Protein AF-A0A4E0RUN1-F1 (afdb_monomer)

Nearest PDB structures (foldseek):
  6i02-assembly1_A  TM=8.254E-01  e=9.998E-38  Homo sapiens
  6i02-assembly1_B  TM=8.163E-01  e=1.490E-37  Homo sapiens
  6hzz-assembly1_B  TM=8.127E-01  e=1.348E-37  Homo sapiens
  6i01-assembly1_A  TM=8.172E-01  e=2.334E-37  Homo sapiens
  6hzz-assembly1_A  TM=8.249E-01  e=6.019E-37  Homo sapiens

Sequence (709 aa):
MRSPLRLRNFTLLICVILCIVLFTLRRNVHSDSKNIPVEGILFSDAEFAVAHKGNAEKGTYNPPRLSNDQCYQVSPLACMFDSKISPGCYMINNIEAVVPLGLIKAQYEVFGGVRRGSSTLYVHHADVEIPSTIPDQHEPTGRYMFFHKYNVESRPHVKLVIADEGVPISSQWDPRGYPYAIQIAQFGLSHYTKMLDLKRSIQATTVEHNRLNLVDLDLKNAIVQGFHVHVQEPQNWEQGADGSIRFFSSSSVDVAKPSLTVQLTLNSTWRYFVLSGQQWHEGSSVAVRVLWSDAFENDRFRSSESVSDENSHDRIKSFDLVYACQSASDHNKPYLSVSLKQNTATFWMPHCVHRPRTNKTSPFRLRLARDLFSDLFKAFGATKLGLSRFYPRRSRKDQMGWPEESDIARHQIHVHSIRLSAGSGGPQGGGLIDELRLGVSHKDLSGDQRMEGNIRTELLFHEYRFLAASSWFQRNQRSDGTWAIPVVRNFRGRVPIKPGWPSAMGQGHGLSLLVRAYNYTGDYGYFNSAQSALLVYSLSVSQRGVRSLFLNQPSLPWYEEYPTDPGNFVLNGFVYALFGLYDLAQVESRTKSLPKSNAADLLDSGLTTLSSLLPLFDSGGGSFYDLRHVMQPSGGQTVASHTSRTSDSGPILRLDLGPNRARWDYHAVHIRQLRILSVIDNYSIRAEQWLITANRWTSYMTGFRSPHN

Secondary structure (DSSP, 8-state):
-----SSHHHHHHHHHHHHHHHHHHHHSS---------------HHHHHHHHT--SS---PPPPPPSSS----EEEEEEEETTEEEEEEEEETTTEEE--HHHHHHHHT-EEEEETTTTEEEEES-S----SPPPS---TTS--TTGGG--STTSTTEEEE-TTT--EEE-SS-TT-EE-HHHHHHHHHHHHHHHHHHHHHHHT----------SEEEHHHHHHHTSSEEEES---EEE-TTSPEEE---TTS-TTS-SEEEEE-------EEEEEEE---TT-EEEEEEEEE----SS-----SS---TTSTTSEEEEEEEEEEPPTT-TTS-SEEEETTTTEEEEEETT-S----SSS----EEEEEEEHHHHHHHHHHHHHTTGGGGS-TTS-GGG-PPPPS-HHHHT-EEEEEEEEE--SSSTT-SEEEEEEEEE--GGGS-HHHHHH---HHHHHHHHHHHHHHHHHHHHH--TTS---B-S-B--TTSPPBPSSB--HHHHHHHHHHHHHHHHHH--HHHHHHHHHTTGGGTSBGGGTSSEEEGGG-TTSEEE-SS--SS----HHHHHHHHHHHHHHHHHHHH-TTSPP-SHHHHHHHHHHHHHHHGGGGB-SSSBBS--TTTSPPSS------------S--S---GGGS--BPPHHHHHHHHHHHHHHHHHTTTSTHHHHHHHHHHHHHHHTTT--PPP-

InterPro domains:
  IPR010598 D-glucuronyl C5-epimerase, C-terminal [PF06662] (480-636)
  IPR039721 D-glucuronyl C5-epimerase [PTHR13174] (447-631)

Foldseek 3Di:
DDDDDDDPVVVVVVVVVVVVVVVVVVVPPPPPVPPPQDDDDDDDPVRVVVQVPDDPDDDDDQADDDPDPDRWDKDWDWDADPNDTDTDWIDTNVPDIGDDPVVVCVRLVKDWDADPVVRGTDIFSAPDDFPPDQPPADALQAQDFVLLPDDLLLFLQFLAQFFFLRFTWGPPPPVLTDDDLLSLLSQLSSLRNNLRVLVVLQVVFDDDDDDDDAQKDFVLVCVVVVPQKDKDDDQQWDADPLSKIAGFDDPDDDLPAFRIKIFGNDPDFFFKWKWKFFDFAASKKKKWKKKFFPDDDDDDPDDDDDDPDPPPVVGIDIAIEMEGEHDLVCVPDRQWDADLPRNYIYGYDPPRHFDPPPDDDDGRMGIGIDGVVSSSCSRQNCVSSVNCVVPPPPADPSPPRRPPPDLSVQNTIDTGMMTIGFDDPDDTRYTIIPTTMTRHDLVNDDPVCNSVHDHVSSSSSSVSSSVSSLVCLLVQQDQQLFNWAQDWDDDVQFDIDHGGAGFLLSLLSLLSSLLNVCVVPVDCSSLVSNQSNCNLQVDALVRSHQWDADVPDPLQIFGHRDRTVVGFAFPLSRLSSLNSLLSSQVSQVVDVPDDDHCSVVSNVSSLSNCLVCVVVQDPQQFGFRTDQLVRHDDDPPCPDDPPPPDPDDDDPPPPVSDTRTDRSVVSSSLLSSLSNCLNSVVPDPSSVVSPVVSVSSSVSSRVGGHDDD

Organism: Fasciola hepatica (NCBI:txid6192)

Structure (mmCIF, N/CA/C/O backbone):
data_AF-A0A4E0RUN1-F1
#
_entry.id   AF-A0A4E0RUN1-F1
#
loop_
_atom_site.group_PDB
_atom_site.id
_atom_site.type_symbol
_atom_site.label_atom_id
_atom_site.label_alt_id
_atom_site.label_comp_id
_atom_site.label_asym_id
_atom_site.label_entity_id
_atom_site.label_seq_id
_atom_site.pdbx_PDB_ins_code
_atom_site.Cartn_x
_atom_site.Cartn_y
_atom_site.Cartn_z
_atom_site.occupancy
_atom_site.B_iso_or_equiv
_atom_site.auth_seq_id
_atom_site.auth_comp_id
_atom_site.auth_asym_id
_atom_site.auth_atom_id
_atom_site.pdbx_PDB_model_num
ATOM 1 N N . MET A 1 1 ? 80.079 5.083 -3.855 1.00 37.31 1 MET A N 1
ATOM 2 C CA . MET A 1 1 ? 79.366 5.983 -4.788 1.00 37.31 1 MET A CA 1
ATOM 3 C C . MET A 1 1 ? 77.900 5.565 -4.852 1.00 37.31 1 MET A C 1
ATOM 5 O O . MET A 1 1 ? 77.589 4.571 -5.488 1.00 37.31 1 MET A O 1
ATOM 9 N N . ARG A 1 2 ? 77.012 6.244 -4.112 1.00 31.97 2 ARG A N 1
ATOM 10 C CA . ARG A 1 2 ? 75.552 6.057 -4.200 1.00 31.97 2 ARG A CA 1
ATOM 11 C C . ARG A 1 2 ? 74.998 7.202 -5.047 1.00 31.97 2 ARG A C 1
ATOM 13 O O . ARG A 1 2 ? 75.194 8.357 -4.685 1.00 31.97 2 ARG A O 1
ATOM 20 N N . SER A 1 3 ? 74.369 6.885 -6.175 1.00 34.81 3 SER A N 1
ATOM 21 C CA . SER A 1 3 ? 73.715 7.857 -7.055 1.00 34.81 3 SER A CA 1
ATOM 22 C C . SER A 1 3 ? 72.291 8.179 -6.556 1.00 34.81 3 SER A C 1
ATOM 24 O O . SER A 1 3 ? 71.591 7.280 -6.078 1.00 34.81 3 SER A O 1
ATOM 26 N N . PRO A 1 4 ? 71.827 9.441 -6.638 1.00 43.81 4 PRO A N 1
ATOM 27 C CA . PRO A 1 4 ? 70.522 9.853 -6.138 1.00 43.81 4 PRO A CA 1
ATOM 28 C C . PRO A 1 4 ? 69.489 9.810 -7.271 1.00 43.81 4 PRO A C 1
ATOM 30 O O . PRO A 1 4 ? 69.276 10.782 -7.986 1.00 43.81 4 PRO A O 1
ATOM 33 N N . LEU A 1 5 ? 68.823 8.672 -7.442 1.00 40.97 5 LEU A N 1
ATOM 34 C CA . LEU A 1 5 ? 67.739 8.504 -8.418 1.00 40.97 5 LEU A CA 1
ATOM 35 C C . LEU A 1 5 ? 66.550 7.804 -7.758 1.00 40.97 5 LEU A C 1
ATOM 37 O O . LEU A 1 5 ? 66.147 6.728 -8.175 1.00 40.97 5 LEU A O 1
ATOM 41 N N . ARG A 1 6 ? 66.003 8.369 -6.670 1.00 48.53 6 ARG A N 1
ATOM 42 C CA . ARG A 1 6 ? 64.764 7.826 -6.073 1.00 48.53 6 ARG A CA 1
ATOM 43 C C . ARG A 1 6 ? 63.890 8.781 -5.261 1.00 48.53 6 ARG A C 1
ATOM 45 O O . ARG A 1 6 ? 62.935 8.318 -4.653 1.00 48.53 6 ARG A O 1
ATOM 52 N N . LEU A 1 7 ? 64.143 10.093 -5.283 1.00 44.66 7 LEU A N 1
ATOM 53 C CA . LEU A 1 7 ? 63.293 11.040 -4.545 1.00 44.66 7 LEU A CA 1
ATOM 54 C C . LEU A 1 7 ? 62.210 11.700 -5.415 1.00 44.66 7 LEU A C 1
ATOM 56 O O . LEU A 1 7 ? 61.084 11.840 -4.955 1.00 44.66 7 LEU A O 1
ATOM 60 N N . ARG A 1 8 ? 62.499 12.013 -6.691 1.00 46.97 8 ARG A N 1
ATOM 61 C CA . ARG A 1 8 ? 61.591 12.794 -7.562 1.00 46.97 8 ARG A CA 1
ATOM 62 C C . ARG A 1 8 ? 60.306 12.059 -7.964 1.00 46.97 8 ARG A C 1
ATOM 64 O O . ARG A 1 8 ? 59.261 12.687 -8.082 1.00 46.97 8 ARG A O 1
ATOM 71 N N . ASN A 1 9 ? 60.360 10.733 -8.115 1.00 47.84 9 ASN A N 1
ATOM 72 C CA . ASN A 1 9 ? 59.184 9.931 -8.485 1.00 47.84 9 ASN A CA 1
ATOM 73 C C . ASN A 1 9 ? 58.270 9.640 -7.288 1.00 47.84 9 ASN A C 1
ATOM 75 O O . ASN A 1 9 ? 57.067 9.483 -7.468 1.00 47.84 9 ASN A O 1
ATOM 79 N N . PHE A 1 10 ? 58.815 9.621 -6.068 1.00 54.75 10 PHE A N 1
ATOM 80 C CA . PHE A 1 10 ? 58.019 9.406 -4.860 1.00 54.75 10 PHE A CA 1
ATOM 81 C C . PHE A 1 10 ? 57.239 10.670 -4.480 1.00 54.75 10 PHE A C 1
ATOM 83 O O . PHE A 1 10 ? 56.069 10.586 -4.123 1.00 54.75 10 PHE A O 1
ATOM 90 N N . THR A 1 11 ? 57.837 11.855 -4.658 1.00 57.28 11 THR A N 1
ATOM 91 C CA . THR A 1 11 ? 57.119 13.133 -4.505 1.00 57.28 11 THR A CA 1
ATOM 92 C C . THR A 1 11 ? 56.038 13.300 -5.567 1.00 57.28 11 THR A C 1
ATOM 94 O O . THR A 1 11 ? 54.946 13.744 -5.237 1.00 57.28 11 THR A O 1
ATOM 97 N N . LEU A 1 12 ? 56.289 12.889 -6.817 1.00 59.19 12 LEU A N 1
ATOM 98 C CA . LEU A 1 12 ? 55.269 12.934 -7.869 1.00 59.19 12 LEU A CA 1
ATOM 99 C C . LEU A 1 12 ? 54.092 11.995 -7.566 1.00 59.19 12 LEU A C 1
ATOM 101 O O . LEU A 1 12 ? 52.943 12.386 -7.738 1.00 59.19 12 LEU A O 1
ATOM 105 N N . LEU A 1 13 ? 54.368 10.784 -7.069 1.00 62.50 13 LEU A N 1
ATOM 106 C CA . LEU A 1 13 ? 53.336 9.814 -6.700 1.00 62.50 13 LEU A CA 1
ATOM 107 C C . LEU A 1 13 ? 52.519 10.289 -5.491 1.00 62.50 13 LEU A C 1
ATOM 109 O O . LEU A 1 13 ? 51.297 10.184 -5.506 1.00 62.50 13 LEU A O 1
ATOM 113 N N . ILE A 1 14 ? 53.171 10.881 -4.484 1.00 69.69 14 ILE A N 1
ATOM 114 C CA . ILE A 1 14 ? 52.485 11.498 -3.342 1.00 69.69 14 ILE A CA 1
ATOM 115 C C . ILE A 1 14 ? 51.642 12.687 -3.803 1.00 69.69 14 ILE A C 1
ATOM 117 O O . ILE A 1 14 ? 50.499 12.782 -3.383 1.00 69.69 14 ILE A O 1
ATOM 121 N N . CYS A 1 15 ? 52.137 13.545 -4.701 1.00 63.12 15 CYS A N 1
ATOM 122 C CA . CYS A 1 15 ? 51.354 14.650 -5.257 1.00 63.12 15 CYS A CA 1
ATOM 123 C C . CYS A 1 15 ? 50.164 14.160 -6.090 1.00 63.12 15 CYS A C 1
ATOM 125 O O . CYS A 1 15 ? 49.098 14.752 -6.005 1.00 63.12 15 CYS A O 1
ATOM 127 N N . VAL A 1 16 ? 50.299 13.072 -6.853 1.00 68.94 16 VAL A N 1
ATOM 128 C CA . VAL A 1 16 ? 49.182 12.479 -7.609 1.00 68.94 16 VAL A CA 1
ATOM 129 C C . VAL A 1 16 ? 48.157 11.853 -6.665 1.00 68.94 16 VAL A C 1
ATOM 131 O O . VAL A 1 16 ? 46.966 12.068 -6.854 1.00 68.94 16 VAL A O 1
ATOM 134 N N . ILE A 1 17 ? 48.589 11.158 -5.609 1.00 70.31 17 ILE A N 1
ATOM 135 C CA . ILE A 1 17 ? 47.686 10.602 -4.592 1.00 70.31 17 ILE A CA 1
ATOM 136 C C . ILE A 1 17 ? 47.012 11.725 -3.794 1.00 70.31 17 ILE A C 1
ATOM 138 O O . ILE A 1 17 ? 45.805 11.666 -3.600 1.00 70.31 17 ILE A O 1
ATOM 142 N N . LEU A 1 18 ? 47.732 12.783 -3.401 1.00 63.91 18 LEU A N 1
ATOM 143 C CA . LEU A 1 18 ? 47.145 13.957 -2.744 1.00 63.91 18 LEU A CA 1
ATOM 144 C C . LEU A 1 18 ? 46.190 14.698 -3.675 1.00 63.91 18 LEU A C 1
ATOM 146 O O . LEU A 1 18 ? 45.139 15.125 -3.222 1.00 63.91 18 LEU A O 1
ATOM 150 N N . CYS A 1 19 ? 46.507 14.820 -4.965 1.00 54.00 19 CYS A N 1
ATOM 151 C CA . CYS A 1 19 ? 45.602 15.398 -5.951 1.00 54.00 19 CYS A CA 1
ATOM 152 C C . CYS A 1 19 ? 44.363 14.526 -6.137 1.00 54.00 19 CYS A C 1
ATOM 154 O O . CYS A 1 19 ? 43.281 15.084 -6.178 1.00 54.00 19 CYS A O 1
ATOM 156 N N . ILE A 1 20 ? 44.476 13.194 -6.182 1.00 55.97 20 ILE A N 1
ATOM 157 C CA . ILE A 1 20 ? 43.327 12.279 -6.275 1.00 55.97 20 ILE A CA 1
ATOM 158 C C . ILE A 1 20 ? 42.490 12.333 -4.995 1.00 55.97 20 ILE A C 1
ATOM 160 O O . ILE A 1 20 ? 41.274 12.419 -5.095 1.00 55.97 20 ILE A O 1
ATOM 164 N N . VAL A 1 21 ? 43.111 12.363 -3.812 1.00 54.72 21 VAL A N 1
ATOM 165 C CA . VAL A 1 21 ? 42.429 12.497 -2.514 1.00 54.72 21 VAL A CA 1
ATOM 166 C C . VAL A 1 21 ? 41.775 13.874 -2.372 1.00 54.72 21 VAL A C 1
ATOM 168 O O . VAL A 1 21 ? 40.645 13.967 -1.913 1.00 54.72 21 VAL A O 1
ATOM 171 N N . LEU A 1 22 ? 42.415 14.950 -2.835 1.00 45.53 22 LEU A N 1
ATOM 172 C CA . LEU A 1 22 ? 41.809 16.281 -2.904 1.00 45.53 22 LEU A CA 1
ATOM 173 C C . LEU A 1 22 ? 40.703 16.338 -3.964 1.00 45.53 22 LEU A C 1
ATOM 175 O O . LEU A 1 22 ? 39.709 17.017 -3.744 1.00 45.53 22 LEU A O 1
ATOM 179 N N . PHE A 1 23 ? 40.810 15.610 -5.079 1.00 41.62 23 PHE A N 1
ATOM 180 C CA . PHE A 1 23 ? 39.769 15.543 -6.109 1.00 41.62 23 PHE A CA 1
ATOM 181 C C . PHE A 1 23 ? 38.568 14.697 -5.659 1.00 41.62 23 PHE A C 1
ATOM 183 O O . PHE A 1 23 ? 37.434 15.042 -5.983 1.00 41.62 23 PHE A O 1
ATOM 190 N N . THR A 1 24 ? 38.778 13.635 -4.873 1.00 40.34 24 THR A N 1
ATOM 191 C CA . THR A 1 24 ? 37.704 12.825 -4.276 1.00 40.34 24 THR A CA 1
ATOM 192 C C . THR A 1 24 ? 37.075 13.519 -3.067 1.00 40.34 24 THR A C 1
ATOM 194 O O . THR A 1 24 ? 35.851 13.531 -2.963 1.00 40.34 24 THR A O 1
ATOM 197 N N . LEU A 1 25 ? 37.851 14.218 -2.230 1.00 37.25 25 LEU A N 1
ATOM 198 C CA . LEU A 1 25 ? 37.321 15.078 -1.161 1.00 37.25 25 LEU A CA 1
ATOM 199 C C . LEU A 1 25 ? 36.567 16.296 -1.723 1.00 37.25 25 LEU A C 1
ATOM 201 O O . LEU A 1 25 ? 35.544 16.683 -1.167 1.00 37.25 25 LEU A O 1
ATOM 205 N N . ARG A 1 26 ? 36.988 16.852 -2.870 1.00 33.75 26 ARG A N 1
ATOM 206 C CA . ARG A 1 26 ? 36.276 17.941 -3.569 1.00 33.75 26 ARG A CA 1
ATOM 207 C C . ARG A 1 26 ? 35.077 17.452 -4.397 1.00 33.75 26 ARG A C 1
ATOM 209 O O . ARG A 1 26 ? 34.235 18.267 -4.754 1.00 33.75 26 ARG A O 1
ATOM 216 N N . ARG A 1 27 ? 34.948 16.142 -4.660 1.00 32.66 27 ARG A N 1
ATOM 217 C CA . ARG A 1 27 ? 33.728 15.514 -5.218 1.00 32.66 27 ARG A CA 1
ATOM 218 C C . ARG A 1 27 ? 32.724 15.049 -4.160 1.00 32.66 27 ARG A C 1
ATOM 220 O O . ARG A 1 27 ? 31.571 14.837 -4.509 1.00 32.66 27 ARG A O 1
ATOM 227 N N . ASN A 1 28 ? 33.126 14.983 -2.890 1.00 28.56 28 ASN A N 1
ATOM 228 C CA . ASN A 1 28 ? 32.206 14.921 -1.746 1.00 28.56 28 ASN A CA 1
ATOM 229 C C . ASN A 1 28 ? 31.666 16.300 -1.335 1.00 28.56 28 ASN A C 1
ATOM 231 O O . ASN A 1 28 ? 30.992 16.426 -0.311 1.00 28.56 28 ASN A O 1
ATOM 235 N N . VAL A 1 29 ? 31.907 17.331 -2.153 1.00 29.00 29 VAL A N 1
ATOM 236 C CA . VAL A 1 29 ? 31.104 18.549 -2.112 1.00 29.00 29 VAL A CA 1
ATOM 237 C C . VAL A 1 29 ? 29.682 18.127 -2.436 1.00 29.00 29 VAL A C 1
ATOM 239 O O . VAL A 1 29 ? 29.370 17.752 -3.567 1.00 29.00 29 VAL A O 1
ATOM 242 N N . HIS A 1 30 ? 28.849 18.148 -1.396 1.00 29.08 30 HIS A N 1
ATOM 243 C CA . HIS A 1 30 ? 27.409 18.212 -1.518 1.00 29.08 30 HIS A CA 1
ATOM 244 C C . HIS A 1 30 ? 27.076 19.048 -2.750 1.00 29.08 30 HIS A C 1
ATOM 246 O O . HIS A 1 30 ? 27.475 20.210 -2.849 1.00 29.08 30 HIS A O 1
ATOM 252 N N . SER A 1 31 ? 26.320 18.469 -3.677 1.00 29.72 31 SER A N 1
ATOM 253 C CA . SER A 1 31 ? 25.429 19.271 -4.499 1.00 29.72 31 SER A CA 1
ATOM 254 C C . SER A 1 31 ? 24.385 19.866 -3.551 1.00 29.72 31 SER A C 1
ATOM 256 O O . SER A 1 31 ? 23.222 19.469 -3.568 1.00 29.72 31 SER A O 1
ATOM 258 N N . ASP A 1 32 ? 24.805 20.804 -2.701 1.00 26.02 32 ASP A N 1
ATOM 259 C CA . ASP A 1 32 ? 23.925 21.876 -2.298 1.00 26.02 32 ASP A CA 1
ATOM 260 C C . ASP A 1 32 ? 23.468 22.466 -3.618 1.00 26.02 32 ASP A C 1
ATOM 262 O O . ASP A 1 32 ? 24.273 22.992 -4.398 1.00 26.02 32 ASP A O 1
ATOM 266 N N . SER A 1 33 ? 22.180 22.306 -3.907 1.00 30.27 33 SER A N 1
ATOM 267 C CA . SER A 1 33 ? 21.510 23.187 -4.837 1.00 30.27 33 SER A CA 1
ATOM 268 C C . SER A 1 33 ? 21.785 24.588 -4.311 1.00 30.27 33 SER A C 1
ATOM 270 O O . SER A 1 33 ? 21.111 25.058 -3.395 1.00 30.27 33 SER A O 1
ATOM 272 N N . LYS A 1 34 ? 22.840 25.237 -4.811 1.00 28.16 34 LYS A N 1
ATOM 273 C CA . LYS A 1 34 ? 23.010 26.664 -4.613 1.00 28.16 34 LYS A CA 1
ATOM 274 C C . LYS A 1 34 ? 21.725 27.244 -5.167 1.00 28.16 34 LYS A C 1
ATOM 276 O O . LYS A 1 34 ? 21.507 27.188 -6.374 1.00 28.16 34 LYS A O 1
ATOM 281 N N . ASN A 1 35 ? 20.849 27.695 -4.272 1.00 33.78 35 ASN A N 1
ATOM 282 C CA . ASN A 1 35 ? 19.733 28.543 -4.630 1.00 33.78 35 ASN A CA 1
ATOM 283 C C . ASN A 1 35 ? 20.380 29.723 -5.341 1.00 33.78 35 ASN A C 1
ATOM 285 O O . ASN A 1 35 ? 20.973 30.578 -4.691 1.00 33.78 35 ASN A O 1
ATOM 289 N N . ILE A 1 36 ? 20.381 29.700 -6.671 1.00 33.94 36 ILE A N 1
ATOM 290 C CA . ILE A 1 36 ? 20.761 30.859 -7.456 1.00 33.94 36 ILE A CA 1
ATOM 291 C C . ILE A 1 36 ? 19.608 31.830 -7.208 1.00 33.94 36 ILE A C 1
ATOM 293 O O . ILE A 1 36 ? 18.477 31.497 -7.577 1.00 33.94 36 ILE A O 1
ATOM 297 N N . PRO A 1 37 ? 19.825 32.957 -6.511 1.00 29.41 37 PRO A N 1
ATOM 298 C CA . PRO A 1 37 ? 18.781 33.952 -6.382 1.00 29.41 37 PRO A CA 1
ATOM 299 C C . PRO A 1 37 ? 18.480 34.458 -7.792 1.00 29.41 37 PRO A C 1
ATOM 301 O O . PRO A 1 37 ? 19.324 35.074 -8.435 1.00 29.41 37 PRO A O 1
ATOM 304 N N . VAL A 1 38 ? 17.297 34.121 -8.296 1.00 39.38 38 VAL A N 1
ATOM 305 C CA . VAL A 1 38 ? 16.756 34.735 -9.504 1.00 39.38 38 VAL A CA 1
ATOM 306 C C . VAL A 1 38 ? 15.887 35.880 -9.016 1.00 39.38 38 VAL A C 1
ATOM 308 O O . VAL A 1 38 ? 14.841 35.648 -8.404 1.00 39.38 38 VAL A O 1
ATOM 311 N N . GLU A 1 39 ? 16.344 37.111 -9.225 1.00 39.72 39 GLU A N 1
ATOM 312 C CA . GLU A 1 39 ? 15.505 38.285 -9.010 1.00 39.72 39 GLU A CA 1
ATOM 313 C C . GLU A 1 39 ? 14.374 38.259 -10.044 1.00 39.72 39 GLU A C 1
ATOM 315 O O . GLU A 1 39 ? 14.603 38.149 -11.246 1.00 39.72 39 GLU A O 1
ATOM 320 N N . GLY A 1 40 ? 13.132 38.273 -9.565 1.00 44.94 40 GLY A N 1
ATOM 321 C CA . GLY A 1 40 ? 11.942 38.251 -10.405 1.00 44.94 40 GLY A CA 1
ATOM 322 C C . GLY A 1 40 ? 11.062 39.449 -10.093 1.00 44.94 40 GLY A C 1
ATOM 323 O O . GLY A 1 40 ? 10.831 39.770 -8.928 1.00 44.94 40 GLY A O 1
ATOM 324 N N . ILE A 1 41 ? 10.537 40.095 -11.130 1.00 52.69 41 ILE A N 1
ATOM 325 C CA . ILE A 1 41 ? 9.554 41.168 -10.978 1.00 52.69 41 ILE A CA 1
ATOM 326 C C . ILE A 1 41 ? 8.181 40.536 -10.725 1.00 52.69 41 ILE A C 1
ATOM 328 O O . ILE A 1 41 ? 7.681 39.758 -11.540 1.00 52.69 41 ILE A O 1
ATOM 332 N N . LEU A 1 42 ? 7.569 40.853 -9.583 1.00 46.25 42 LEU A N 1
ATOM 333 C CA . LEU A 1 42 ? 6.200 40.452 -9.260 1.00 46.25 42 LEU A CA 1
ATOM 334 C C . LEU A 1 42 ? 5.236 41.557 -9.694 1.00 46.25 42 LEU A C 1
ATOM 336 O O . LEU A 1 42 ? 5.238 42.634 -9.107 1.00 46.25 42 LEU A O 1
ATOM 340 N N . PHE A 1 43 ? 4.394 41.269 -10.686 1.00 49.16 43 PHE A N 1
ATOM 341 C CA . PHE A 1 43 ? 3.253 42.118 -11.035 1.00 49.16 43 PHE A CA 1
ATOM 342 C C . PHE A 1 43 ? 2.005 41.666 -10.266 1.00 49.16 43 PHE A C 1
ATOM 344 O O . PHE A 1 43 ? 1.763 40.469 -10.094 1.00 49.16 43 PHE A O 1
ATOM 351 N N . SER A 1 44 ? 1.199 42.618 -9.808 1.00 43.97 44 SER A N 1
ATOM 352 C CA . SER A 1 44 ? -0.128 42.377 -9.239 1.00 43.97 44 SER A CA 1
ATOM 353 C C . SER A 1 44 ? -1.145 41.954 -10.312 1.00 43.97 44 SER A C 1
ATOM 355 O O . SER A 1 44 ? -0.993 42.261 -11.495 1.00 43.97 44 SER A O 1
ATOM 357 N N . ASP A 1 45 ? -2.238 41.293 -9.905 1.00 39.94 45 ASP A N 1
ATOM 358 C CA . ASP A 1 45 ? -3.317 40.872 -10.822 1.00 39.94 45 ASP A CA 1
ATOM 359 C C . ASP A 1 45 ? -3.956 42.065 -11.572 1.00 39.94 45 ASP A C 1
ATOM 361 O O . ASP A 1 45 ? -4.434 41.920 -12.700 1.00 39.94 45 ASP A O 1
ATOM 365 N N . ALA A 1 46 ? -3.930 43.263 -10.973 1.00 40.31 46 ALA A N 1
ATOM 366 C CA . ALA A 1 46 ? -4.395 44.502 -11.593 1.00 40.31 46 ALA A CA 1
ATOM 367 C C . ALA A 1 46 ? -3.432 45.009 -12.686 1.00 40.31 46 ALA A C 1
ATOM 369 O O . ALA A 1 46 ? -3.885 45.405 -13.759 1.00 40.31 46 ALA A O 1
ATOM 370 N N . GLU A 1 47 ? -2.117 44.933 -12.462 1.00 44.16 47 GLU A N 1
ATOM 371 C CA . GLU A 1 47 ? -1.087 45.280 -13.458 1.00 44.16 47 GLU A CA 1
ATOM 372 C C . GLU A 1 47 ? -1.080 44.286 -14.632 1.00 44.16 47 GLU A C 1
ATOM 374 O O . GLU A 1 47 ? -0.935 44.682 -15.790 1.00 44.16 47 GLU A O 1
ATOM 379 N N . PHE A 1 48 ? -1.350 43.006 -14.355 1.00 40.25 48 PHE A N 1
ATOM 380 C CA . PHE A 1 48 ? -1.510 41.966 -15.374 1.00 40.25 48 PHE A CA 1
ATOM 381 C C . PHE A 1 48 ? -2.736 42.214 -16.277 1.00 40.25 48 PHE A C 1
ATOM 383 O O . PHE A 1 48 ? -2.666 42.038 -17.495 1.00 40.25 48 PHE A O 1
ATOM 390 N N . ALA A 1 49 ? -3.855 42.681 -15.709 1.00 37.12 49 ALA A N 1
ATOM 391 C CA . ALA A 1 49 ? -5.078 42.992 -16.456 1.00 37.12 49 ALA A CA 1
ATOM 392 C C . ALA A 1 49 ? -4.958 44.249 -17.340 1.00 37.12 49 ALA A C 1
ATOM 394 O O . ALA A 1 49 ? -5.579 44.309 -18.404 1.00 37.12 49 ALA A O 1
ATOM 395 N N . VAL A 1 50 ? -4.157 45.236 -16.923 1.00 43.66 50 VAL A N 1
ATOM 396 C CA . VAL A 1 50 ? -3.861 46.444 -17.712 1.00 43.66 50 VAL A CA 1
ATOM 397 C C . VAL A 1 50 ? -2.966 46.107 -18.910 1.00 43.66 50 VAL A C 1
ATOM 399 O O . VAL A 1 50 ? -3.255 46.550 -20.018 1.00 43.66 50 VAL A O 1
ATOM 402 N N . ALA A 1 51 ? -1.955 45.250 -18.735 1.00 40.19 51 ALA A N 1
ATOM 403 C CA . ALA A 1 51 ? -1.085 44.801 -19.827 1.00 40.19 51 ALA A CA 1
ATOM 404 C C . ALA A 1 51 ? -1.804 43.905 -20.858 1.00 40.19 51 ALA A C 1
ATOM 406 O O . ALA A 1 51 ? -1.498 43.956 -22.047 1.00 40.19 51 ALA A O 1
ATOM 407 N N . HIS A 1 52 ? -2.788 43.105 -20.431 1.00 36.41 52 HIS A N 1
ATOM 408 C CA . HIS A 1 52 ? -3.547 42.224 -21.330 1.00 36.41 52 HIS A CA 1
ATOM 409 C C . HIS A 1 52 ? -4.594 42.939 -22.198 1.00 36.41 52 HIS A C 1
ATOM 411 O O . HIS A 1 52 ? -5.016 42.379 -23.210 1.00 36.41 52 HIS A O 1
ATOM 417 N N . LYS A 1 53 ? -5.036 44.145 -21.814 1.00 37.00 53 LYS A N 1
ATOM 418 C CA . LYS A 1 53 ? -6.052 44.934 -22.539 1.00 37.00 53 LYS A CA 1
ATOM 419 C C . LYS A 1 53 ? -5.469 45.921 -23.559 1.00 37.00 53 LYS A C 1
ATOM 421 O O . LYS A 1 53 ? -6.224 46.680 -24.164 1.00 37.00 53 LYS A O 1
ATOM 426 N N . GLY A 1 54 ? -4.154 45.911 -23.772 1.00 36.53 54 GLY A N 1
ATOM 427 C CA . GLY A 1 54 ? -3.491 46.764 -24.750 1.00 36.53 54 GLY A CA 1
ATOM 428 C C . GLY A 1 54 ? -3.799 46.361 -26.190 1.00 36.53 54 GLY A C 1
ATOM 429 O O . GLY A 1 54 ? -3.098 45.529 -26.759 1.00 36.53 54 GLY A O 1
ATOM 430 N N . ASN A 1 55 ? -4.806 46.993 -26.797 1.00 31.05 55 ASN A N 1
ATOM 431 C CA . ASN A 1 55 ? -4.833 47.170 -28.248 1.00 31.05 55 ASN A CA 1
ATOM 432 C C . ASN A 1 55 ? -3.519 47.830 -28.688 1.00 31.05 55 ASN A C 1
ATOM 434 O O . ASN A 1 55 ? -3.021 48.741 -28.026 1.00 31.05 55 ASN A O 1
ATOM 438 N N . ALA A 1 56 ? -2.981 47.375 -29.816 1.00 36.88 56 ALA A N 1
ATOM 439 C CA . ALA A 1 56 ? -1.707 47.787 -30.398 1.00 36.88 56 ALA A CA 1
ATOM 440 C C . ALA A 1 56 ? -1.656 49.246 -30.908 1.00 36.88 56 ALA A C 1
ATOM 442 O O . ALA A 1 56 ? -0.847 49.561 -31.774 1.00 36.88 56 ALA A O 1
ATOM 443 N N . GLU A 1 57 ? -2.478 50.161 -30.393 1.00 37.44 57 GLU A N 1
ATOM 444 C CA . GLU A 1 57 ? -2.509 51.543 -30.863 1.00 37.44 57 GLU A CA 1
ATOM 445 C C . GLU A 1 57 ? -2.583 52.543 -29.706 1.00 37.44 57 GLU A C 1
ATOM 447 O O . GLU A 1 57 ? -3.509 52.534 -28.899 1.00 37.44 57 GLU A O 1
ATOM 452 N N . LYS A 1 58 ? -1.602 53.453 -29.726 1.00 32.12 58 LYS A N 1
ATOM 453 C CA . LYS A 1 58 ? -1.380 54.629 -28.869 1.00 32.12 58 LYS A CA 1
ATOM 454 C C . LYS A 1 58 ? -0.730 54.354 -27.513 1.00 32.12 58 LYS A C 1
ATOM 456 O O . LYS A 1 58 ? -1.327 53.873 -26.558 1.00 32.12 58 LYS A O 1
ATOM 461 N N . GLY A 1 59 ? 0.549 54.726 -27.471 1.00 38.91 59 GLY A N 1
ATOM 462 C CA . GLY A 1 59 ? 1.396 54.690 -26.297 1.00 38.91 59 GLY A CA 1
ATOM 463 C C . GLY A 1 59 ? 0.985 55.698 -25.231 1.00 38.91 59 GLY A C 1
ATOM 464 O O . GLY A 1 59 ? 0.859 56.884 -25.509 1.00 38.91 59 GLY A O 1
ATOM 465 N N . THR A 1 60 ? 0.858 55.181 -24.014 1.00 31.39 60 THR A N 1
ATOM 466 C CA . THR A 1 60 ? 1.236 55.809 -22.741 1.00 31.39 60 THR A CA 1
ATOM 467 C C . THR A 1 60 ? 1.101 54.733 -21.660 1.00 31.39 60 THR A C 1
ATOM 469 O O . THR A 1 60 ? 0.046 54.558 -21.060 1.00 31.39 60 THR A O 1
ATOM 472 N N . TYR A 1 61 ? 2.169 53.963 -21.431 1.00 36.53 61 TYR A N 1
ATOM 473 C CA . TYR A 1 61 ? 2.242 53.019 -20.312 1.00 36.53 61 TYR A CA 1
ATOM 474 C C . TYR A 1 61 ? 3.098 53.629 -19.203 1.00 36.53 61 TYR A C 1
ATOM 476 O O . TYR A 1 61 ? 4.285 53.878 -19.403 1.00 36.53 61 TYR A O 1
ATOM 484 N N . ASN A 1 62 ? 2.498 53.868 -18.035 1.00 36.66 62 ASN A N 1
ATOM 485 C CA . ASN A 1 62 ? 3.266 54.120 -16.819 1.00 36.66 62 ASN A CA 1
ATOM 486 C C . ASN A 1 62 ? 3.853 52.784 -16.336 1.00 36.66 62 ASN A C 1
ATOM 488 O O . ASN A 1 62 ? 3.093 51.821 -16.200 1.00 36.66 62 ASN A O 1
ATOM 492 N N . PRO A 1 63 ? 5.171 52.696 -16.086 1.00 38.81 63 PRO A N 1
ATOM 493 C CA . PRO A 1 63 ? 5.785 51.464 -15.620 1.00 38.81 63 PRO A CA 1
ATOM 494 C C . PRO A 1 63 ? 5.295 51.110 -14.203 1.00 38.81 63 PRO A C 1
ATOM 496 O O . PRO A 1 63 ? 5.118 52.012 -13.376 1.00 38.81 63 PRO A O 1
ATOM 499 N N . PRO A 1 64 ? 5.085 49.818 -13.900 1.00 39.84 64 PRO A N 1
ATOM 500 C CA . PRO A 1 64 ? 4.796 49.359 -12.543 1.00 39.84 64 PRO A CA 1
ATOM 501 C C . PRO A 1 64 ? 5.965 49.711 -11.607 1.00 39.84 64 PRO A C 1
ATOM 503 O O . PRO A 1 64 ? 7.129 49.459 -11.922 1.00 39.84 64 PRO A O 1
ATOM 506 N N . ARG A 1 65 ? 5.658 50.350 -10.470 1.00 39.50 65 ARG A N 1
ATOM 507 C CA . ARG A 1 65 ? 6.647 50.807 -9.478 1.00 39.50 65 ARG A CA 1
ATOM 508 C C . ARG A 1 65 ? 6.813 49.762 -8.374 1.00 39.50 65 ARG A C 1
ATOM 510 O O . ARG A 1 65 ? 5.859 49.476 -7.657 1.00 39.50 65 ARG A O 1
ATOM 517 N N . LEU A 1 66 ? 8.032 49.249 -8.204 1.00 43.56 66 LEU A N 1
ATOM 518 C CA . LEU A 1 66 ? 8.445 48.463 -7.035 1.00 43.56 66 LEU A CA 1
ATOM 519 C C . LEU A 1 66 ? 9.102 49.362 -5.976 1.00 43.56 66 LEU A C 1
ATOM 521 O O . LEU A 1 66 ? 9.553 50.464 -6.271 1.00 43.56 66 LEU A O 1
ATOM 525 N N . SER A 1 67 ? 9.132 48.884 -4.732 1.00 45.16 67 SER A N 1
ATOM 526 C CA . SER A 1 67 ? 9.407 49.643 -3.501 1.00 45.16 67 SER A CA 1
ATOM 527 C C . SER A 1 67 ? 10.845 50.146 -3.297 1.00 45.16 67 SER A C 1
ATOM 529 O O . SER A 1 67 ? 11.167 50.564 -2.192 1.00 45.16 67 SER A O 1
ATOM 531 N N . ASN A 1 68 ? 11.697 50.124 -4.322 1.00 42.34 68 ASN A N 1
ATOM 532 C CA . ASN A 1 68 ? 13.015 50.759 -4.322 1.00 42.34 68 ASN A CA 1
ATOM 533 C C . ASN A 1 68 ? 13.141 51.575 -5.617 1.00 42.34 68 ASN A C 1
ATOM 535 O O . ASN A 1 68 ? 12.821 51.053 -6.680 1.00 42.34 68 ASN A O 1
ATOM 539 N N . ASP A 1 69 ? 13.601 52.824 -5.513 1.00 42.41 69 ASP A N 1
ATOM 540 C CA . ASP A 1 69 ? 13.613 53.930 -6.500 1.00 42.41 69 ASP A CA 1
ATOM 541 C C . ASP A 1 69 ? 14.282 53.698 -7.886 1.00 42.41 69 ASP A C 1
ATOM 543 O O . ASP A 1 69 ? 14.774 54.631 -8.521 1.00 42.41 69 ASP A O 1
ATOM 547 N N . GLN A 1 70 ? 14.284 52.486 -8.438 1.00 50.81 70 GLN A N 1
ATOM 548 C CA . GLN A 1 70 ? 14.662 52.228 -9.828 1.00 50.81 70 GLN A CA 1
ATOM 549 C C . GLN A 1 70 ? 13.412 52.082 -10.703 1.00 50.81 70 GLN A C 1
ATOM 551 O O . GLN A 1 70 ? 12.693 51.086 -10.655 1.00 50.81 70 GLN A O 1
ATOM 556 N N . CYS A 1 71 ? 13.147 53.100 -11.526 1.00 55.19 71 CYS A N 1
ATOM 557 C CA . CYS A 1 71 ? 12.107 53.043 -12.552 1.00 55.19 71 CYS A CA 1
ATOM 558 C C . CYS A 1 71 ? 12.566 52.141 -13.706 1.00 55.19 71 CYS A C 1
ATOM 560 O O . CYS A 1 71 ? 13.278 52.589 -14.602 1.00 55.19 71 CYS A O 1
ATOM 562 N N . TYR A 1 72 ? 12.147 50.878 -13.691 1.00 61.88 72 TYR A N 1
ATOM 563 C CA . TYR A 1 72 ? 12.333 49.970 -14.820 1.00 61.88 72 TYR A CA 1
ATOM 564 C C . TYR A 1 72 ? 11.376 50.339 -15.960 1.00 61.88 72 TYR A C 1
ATOM 566 O O . TYR A 1 72 ? 10.174 50.497 -15.738 1.00 61.88 72 TYR A O 1
ATOM 574 N N . GLN A 1 73 ? 11.874 50.454 -17.193 1.00 71.44 73 GLN A N 1
ATOM 575 C CA . GLN A 1 73 ? 10.999 50.540 -18.366 1.00 71.44 73 GLN A CA 1
ATOM 576 C C . GLN A 1 73 ? 10.541 49.133 -18.743 1.00 71.44 73 GLN A C 1
ATOM 578 O O . GLN A 1 73 ? 11.368 48.296 -19.086 1.00 71.44 73 GLN A O 1
ATOM 583 N N . VAL A 1 74 ? 9.236 48.868 -18.682 1.00 75.31 74 VAL A N 1
ATOM 584 C CA . VAL A 1 74 ? 8.656 47.573 -19.061 1.00 75.31 74 VAL A CA 1
ATOM 585 C C . VAL A 1 74 ? 7.838 47.754 -20.333 1.00 75.31 74 VAL A C 1
ATOM 587 O O . VAL A 1 74 ? 6.862 48.504 -20.334 1.00 75.31 74 VAL A O 1
ATOM 590 N N . SER A 1 75 ? 8.218 47.074 -21.413 1.00 78.69 75 SER A N 1
ATOM 591 C CA . SER A 1 75 ? 7.472 47.067 -22.676 1.00 78.69 75 SER A CA 1
ATOM 592 C C . SER A 1 75 ? 6.952 45.659 -22.995 1.00 78.69 75 SER A C 1
ATOM 594 O O . SER A 1 75 ? 7.637 44.672 -22.731 1.00 78.69 75 SER A O 1
ATOM 596 N N . PRO A 1 76 ? 5.717 45.510 -23.504 1.00 79.06 76 PRO A N 1
ATOM 597 C CA . PRO A 1 76 ? 5.174 44.199 -23.845 1.00 79.06 76 PRO A CA 1
ATOM 598 C C . PRO A 1 76 ? 5.883 43.598 -25.067 1.00 79.06 76 PRO A C 1
ATOM 600 O O . PRO A 1 76 ? 6.191 44.296 -26.032 1.00 79.06 76 PRO A O 1
ATOM 603 N N . LEU A 1 77 ? 6.080 42.280 -25.046 1.00 79.88 77 LEU A N 1
ATOM 604 C CA . LEU A 1 77 ? 6.620 41.478 -26.141 1.00 79.88 77 LEU A CA 1
ATOM 605 C C . LEU A 1 77 ? 5.696 40.308 -26.482 1.00 79.88 77 LEU A C 1
ATOM 607 O O . LEU A 1 77 ? 5.063 39.698 -25.615 1.00 79.88 77 LEU A O 1
ATOM 611 N N . ALA A 1 78 ? 5.687 39.944 -27.762 1.00 77.75 78 ALA A N 1
ATOM 612 C CA . ALA A 1 78 ? 5.151 38.672 -28.218 1.00 77.75 78 ALA A CA 1
ATOM 613 C C . ALA A 1 78 ? 6.270 37.621 -28.199 1.00 77.75 78 ALA A C 1
ATOM 615 O O . ALA A 1 78 ? 7.303 37.810 -28.838 1.00 77.75 78 ALA A O 1
ATOM 616 N N . CYS A 1 79 ? 6.061 36.509 -27.495 1.00 78.38 79 CYS A N 1
ATOM 617 C CA . CYS A 1 79 ? 6.957 35.356 -27.569 1.00 78.38 79 CYS A CA 1
ATOM 618 C C . CYS A 1 79 ? 6.375 34.291 -28.490 1.00 78.38 79 CYS A C 1
ATOM 620 O O . CYS A 1 79 ? 5.170 34.037 -28.471 1.00 78.38 79 CYS A O 1
ATOM 622 N N . MET A 1 80 ? 7.237 33.628 -29.255 1.00 79.19 80 MET A N 1
ATOM 623 C CA . MET A 1 80 ? 6.853 32.500 -30.094 1.00 79.19 80 MET A CA 1
ATOM 624 C C . MET A 1 80 ? 7.428 31.208 -29.511 1.00 79.19 80 MET A C 1
ATOM 626 O O . MET A 1 80 ? 8.641 31.081 -29.378 1.00 79.19 80 MET A O 1
ATOM 630 N N . PHE A 1 81 ? 6.554 30.255 -29.183 1.00 73.94 81 PHE A N 1
ATOM 631 C CA . PHE A 1 81 ? 6.912 28.910 -28.723 1.00 73.94 81 PHE A CA 1
ATOM 632 C C . PHE A 1 81 ? 6.292 27.894 -29.678 1.00 73.94 81 PHE A C 1
ATOM 634 O O . PHE A 1 81 ? 5.082 27.929 -29.891 1.00 73.94 81 PHE A O 1
ATOM 641 N N . ASP A 1 82 ? 7.104 27.028 -30.288 1.00 67.88 82 ASP A N 1
ATOM 642 C CA . ASP A 1 82 ? 6.656 26.003 -31.246 1.00 67.88 82 ASP A CA 1
ATOM 643 C C . ASP A 1 82 ? 5.668 26.544 -32.297 1.00 67.88 82 ASP A C 1
ATOM 645 O O . ASP A 1 82 ? 4.583 26.002 -32.521 1.00 67.88 82 ASP A O 1
ATOM 649 N N . SER A 1 83 ? 6.027 27.685 -32.899 1.00 73.31 83 SER A N 1
ATOM 650 C CA . SER A 1 83 ? 5.224 28.393 -33.908 1.00 73.31 83 SER A CA 1
ATOM 651 C C . SER A 1 83 ? 3.863 28.924 -33.421 1.00 73.31 83 SER A C 1
ATOM 653 O O . SER A 1 83 ? 3.049 29.360 -34.234 1.00 73.31 83 SER A O 1
ATOM 655 N N . LYS A 1 84 ? 3.608 28.952 -32.106 1.00 73.62 84 LYS A N 1
ATOM 656 C CA . LYS A 1 84 ? 2.450 29.615 -31.488 1.00 73.62 84 LYS A CA 1
ATOM 657 C C . LYS A 1 84 ? 2.876 30.900 -30.793 1.00 73.62 84 LYS A C 1
ATOM 659 O O . LYS A 1 84 ? 3.798 30.911 -29.979 1.00 73.62 84 LYS A O 1
ATOM 664 N N . ILE A 1 85 ? 2.177 31.988 -31.105 1.00 77.06 85 ILE A N 1
ATOM 665 C CA . ILE A 1 85 ? 2.384 33.283 -30.456 1.00 77.06 85 ILE A CA 1
ATOM 666 C C . ILE A 1 85 ? 1.677 33.259 -29.100 1.00 77.06 85 ILE A C 1
ATOM 668 O O . ILE A 1 85 ? 0.465 33.056 -29.035 1.00 77.06 85 ILE A O 1
ATOM 672 N N . SER A 1 86 ? 2.431 33.481 -28.025 1.00 66.88 86 SER A N 1
ATOM 673 C CA . SER A 1 86 ? 1.888 33.694 -26.688 1.00 66.88 86 SER A CA 1
ATOM 674 C C . SER A 1 86 ? 2.025 35.167 -26.301 1.00 66.88 86 SER A C 1
ATOM 676 O O . SER A 1 86 ? 3.145 35.692 -26.302 1.00 66.88 86 SER A O 1
ATOM 678 N N . PRO A 1 87 ? 0.923 35.846 -25.936 1.00 65.56 87 PRO A N 1
ATOM 679 C CA . PRO A 1 87 ? 1.003 37.166 -25.327 1.00 65.56 87 PRO A CA 1
ATOM 680 C C . PRO A 1 87 ? 1.605 37.068 -23.916 1.00 65.56 87 PRO A C 1
ATOM 682 O O . PRO A 1 87 ? 1.545 36.013 -23.278 1.00 65.56 87 PRO A O 1
ATOM 685 N N . GLY A 1 88 ? 2.153 38.180 -23.423 1.00 67.19 88 GLY A N 1
ATOM 686 C CA . GLY A 1 88 ? 2.554 38.323 -22.020 1.00 67.19 88 GLY A CA 1
ATOM 687 C C . GLY A 1 88 ? 4.043 38.147 -21.726 1.00 67.19 88 GLY A C 1
ATOM 688 O O . GLY A 1 88 ? 4.389 37.989 -20.565 1.00 67.19 88 GLY A O 1
ATOM 689 N N . CYS A 1 89 ? 4.928 38.175 -22.723 1.00 81.31 89 CYS A N 1
ATOM 690 C CA . CYS A 1 89 ? 6.347 38.422 -22.460 1.00 81.31 89 CYS A CA 1
ATOM 691 C C . CYS A 1 89 ? 6.604 39.918 -22.290 1.00 81.31 89 CYS A C 1
ATOM 693 O O . CYS A 1 89 ? 5.805 40.740 -22.740 1.00 81.31 89 CYS A O 1
ATOM 695 N N . TYR A 1 90 ? 7.721 40.278 -21.664 1.00 83.12 90 TYR A N 1
ATOM 696 C CA . TYR A 1 90 ? 8.060 41.681 -21.432 1.00 83.12 90 TYR A CA 1
ATOM 697 C C . TYR A 1 90 ? 9.537 41.939 -21.696 1.00 83.12 90 TYR A C 1
ATOM 699 O O . TYR A 1 90 ? 10.363 41.054 -21.502 1.00 83.12 90 TYR A O 1
ATOM 707 N N . MET A 1 91 ? 9.870 43.147 -22.135 1.00 81.50 91 MET A N 1
ATOM 708 C CA . MET A 1 91 ? 11.232 43.658 -22.174 1.00 81.50 91 MET A CA 1
ATOM 709 C C . MET A 1 91 ? 11.425 44.608 -20.998 1.00 81.50 91 MET A C 1
ATOM 711 O O . MET A 1 91 ? 10.639 45.538 -20.819 1.00 81.50 91 MET A O 1
ATOM 715 N N . ILE A 1 92 ? 12.468 44.383 -20.212 1.00 81.31 92 ILE A N 1
ATOM 716 C CA . ILE A 1 92 ? 12.893 45.248 -19.118 1.00 81.31 92 ILE A CA 1
ATOM 717 C C . ILE A 1 92 ? 14.066 46.092 -19.617 1.00 81.31 92 ILE A C 1
ATOM 719 O O . ILE A 1 92 ? 15.034 45.573 -20.179 1.00 81.31 92 ILE A O 1
ATOM 723 N N . ASN A 1 93 ? 13.957 47.408 -19.437 1.00 79.75 93 ASN A N 1
ATOM 724 C CA . ASN A 1 93 ? 14.934 48.430 -19.820 1.00 79.75 93 ASN A CA 1
ATOM 725 C C . ASN A 1 93 ? 15.373 48.375 -21.296 1.00 79.75 93 ASN A C 1
ATOM 727 O O . ASN A 1 93 ? 16.419 48.908 -21.642 1.00 79.75 93 ASN A O 1
ATOM 731 N N . ASN A 1 94 ? 14.575 47.746 -22.167 1.00 76.81 94 ASN A N 1
ATOM 732 C CA . ASN A 1 94 ? 14.906 47.442 -23.565 1.00 76.81 94 ASN A CA 1
ATOM 733 C C . ASN A 1 94 ? 16.162 46.565 -23.770 1.00 76.81 94 ASN A C 1
ATOM 735 O O . ASN A 1 94 ? 16.743 46.572 -24.853 1.00 76.81 94 ASN A O 1
ATOM 739 N N . ILE A 1 95 ? 16.587 45.812 -22.749 1.00 81.88 95 ILE A N 1
ATOM 740 C CA . ILE A 1 95 ? 17.799 44.968 -22.790 1.00 81.88 95 ILE A CA 1
ATOM 741 C C . ILE A 1 95 ? 17.520 43.515 -22.420 1.00 81.88 95 ILE A C 1
ATOM 743 O O . ILE A 1 95 ? 18.168 42.620 -22.957 1.00 81.88 95 ILE A O 1
ATOM 747 N N . GLU A 1 96 ? 16.562 43.264 -21.530 1.00 84.06 96 GLU A N 1
ATOM 748 C CA . GLU A 1 96 ? 16.311 41.923 -21.009 1.00 84.06 96 GLU A CA 1
ATOM 749 C C . GLU A 1 96 ? 14.880 41.481 -21.299 1.00 84.06 96 GLU A C 1
ATOM 751 O O . GLU A 1 96 ? 13.918 42.129 -20.894 1.00 84.06 96 GLU A O 1
ATOM 756 N N . ALA A 1 97 ? 14.729 40.369 -22.016 1.00 85.31 97 ALA A N 1
ATOM 757 C CA . ALA A 1 97 ? 13.428 39.759 -22.240 1.00 85.31 97 ALA A CA 1
ATOM 758 C C . ALA A 1 97 ? 13.093 38.809 -21.085 1.00 85.31 97 ALA A C 1
ATOM 760 O O . ALA A 1 97 ? 13.860 37.898 -20.779 1.00 85.31 97 ALA A O 1
ATOM 761 N N . VAL A 1 98 ? 11.916 38.976 -20.490 1.00 84.50 98 VAL A N 1
ATOM 762 C CA . VAL A 1 98 ? 11.394 38.104 -19.438 1.00 84.50 98 VAL A CA 1
ATOM 763 C C . VAL A 1 98 ? 10.163 37.344 -19.912 1.00 84.50 98 VAL A C 1
ATOM 765 O O . VAL A 1 98 ? 9.269 37.880 -20.575 1.00 84.50 98 VAL A O 1
ATOM 768 N N . VAL A 1 99 ? 10.124 36.064 -19.546 1.00 83.69 99 VAL A N 1
ATOM 769 C CA . VAL A 1 99 ? 9.056 35.130 -19.901 1.00 83.69 99 VAL A CA 1
ATOM 770 C C . VAL A 1 99 ? 8.265 34.772 -18.642 1.00 83.69 99 VAL A C 1
ATOM 772 O O . VAL A 1 99 ? 8.866 34.406 -17.629 1.00 83.69 99 VAL A O 1
ATOM 775 N N . PRO A 1 100 ? 6.922 34.805 -18.683 1.00 81.12 100 PRO A N 1
ATOM 776 C CA . PRO A 1 100 ? 6.098 34.355 -17.574 1.00 81.12 100 PRO A CA 1
ATOM 777 C C . PRO A 1 100 ? 6.415 32.926 -17.145 1.00 81.12 100 PRO A C 1
ATOM 779 O O . PRO A 1 100 ? 6.403 31.997 -17.958 1.00 81.12 100 PRO A O 1
ATOM 782 N N . LEU A 1 101 ? 6.561 32.722 -15.834 1.00 82.31 101 LEU A N 1
ATOM 783 C CA . LEU A 1 101 ? 6.773 31.395 -15.252 1.00 82.31 101 LEU A CA 1
ATOM 784 C C . LEU A 1 101 ? 5.698 30.388 -15.688 1.00 82.31 101 LEU A C 1
ATOM 786 O O . LEU A 1 101 ? 5.999 29.219 -15.896 1.00 82.31 101 LEU A O 1
ATOM 790 N N . GLY A 1 102 ? 4.445 30.827 -15.855 1.00 80.94 102 GLY A N 1
ATOM 791 C CA . GLY A 1 102 ? 3.358 29.965 -16.327 1.00 80.94 102 GLY A CA 1
ATOM 792 C C . GLY A 1 102 ? 3.627 29.343 -17.703 1.00 80.94 102 GLY A C 1
ATOM 793 O O . GLY A 1 102 ? 3.325 28.167 -17.896 1.00 80.94 102 GLY A O 1
ATOM 794 N N . LEU A 1 103 ? 4.247 30.097 -18.619 1.00 80.69 103 LEU A N 1
ATOM 795 C CA . LEU A 1 103 ? 4.631 29.600 -19.944 1.00 80.69 103 LEU A CA 1
ATOM 796 C C . LEU A 1 103 ? 5.814 28.638 -19.850 1.00 80.69 103 LEU A C 1
ATOM 798 O O . LEU A 1 103 ? 5.774 27.569 -20.451 1.00 80.69 103 LEU A O 1
ATOM 802 N N . ILE A 1 104 ? 6.818 28.966 -19.031 1.00 83.81 104 ILE A N 1
ATOM 803 C CA . ILE A 1 104 ? 7.973 28.089 -18.779 1.00 83.81 104 ILE A CA 1
ATOM 804 C C . ILE A 1 104 ? 7.507 26.739 -18.216 1.00 83.81 104 ILE A C 1
ATOM 806 O O . ILE A 1 104 ? 7.902 25.688 -18.715 1.00 83.81 104 ILE A O 1
ATOM 810 N N . LYS A 1 105 ? 6.618 26.755 -17.216 1.00 86.25 105 LYS A N 1
ATOM 811 C CA . LYS A 1 105 ? 6.056 25.543 -16.603 1.00 86.25 105 LYS A CA 1
ATOM 812 C C . LYS A 1 105 ? 5.303 24.676 -17.605 1.00 86.25 105 LYS A C 1
ATOM 814 O O . LYS A 1 105 ? 5.462 23.463 -17.588 1.00 86.25 105 LYS A O 1
ATOM 819 N N . ALA A 1 106 ? 4.482 25.289 -18.458 1.00 81.38 106 ALA A N 1
ATOM 820 C CA . ALA A 1 106 ? 3.711 24.559 -19.457 1.00 81.38 106 ALA A CA 1
ATOM 821 C C . ALA A 1 106 ? 4.608 23.953 -20.546 1.00 81.38 106 ALA A C 1
ATOM 823 O O . ALA A 1 106 ? 4.418 22.796 -20.904 1.00 81.38 106 ALA A O 1
ATOM 824 N N . GLN A 1 107 ? 5.587 24.715 -21.038 1.00 83.06 107 GLN A N 1
ATOM 825 C CA . GLN A 1 107 ? 6.451 24.299 -22.144 1.00 83.06 107 GLN A CA 1
ATOM 826 C C . GLN A 1 107 ? 7.475 23.235 -21.734 1.00 83.06 107 GLN A C 1
ATOM 828 O O . GLN A 1 107 ? 7.709 22.283 -22.471 1.00 83.06 107 GLN A O 1
ATOM 833 N N . TYR A 1 108 ? 8.094 23.400 -20.564 1.00 85.50 108 TYR A N 1
ATOM 834 C CA . TYR A 1 108 ? 9.169 22.524 -20.088 1.00 85.50 108 TYR A CA 1
ATOM 835 C C . TYR A 1 108 ? 8.702 21.490 -19.058 1.00 85.50 108 TYR A C 1
ATOM 837 O O . TYR A 1 108 ? 9.533 20.777 -18.505 1.00 85.50 108 TYR A O 1
ATOM 845 N N . GLU A 1 109 ? 7.395 21.419 -18.783 1.00 87.25 109 GLU A N 1
ATOM 846 C CA . GLU A 1 109 ? 6.796 20.506 -17.797 1.00 87.25 109 GLU A CA 1
ATOM 847 C C . GLU A 1 109 ? 7.440 20.620 -16.392 1.00 87.25 109 GLU A C 1
ATOM 849 O O . GLU A 1 109 ? 7.544 19.638 -15.659 1.00 87.25 109 GLU A O 1
ATOM 854 N N . VAL A 1 110 ? 7.870 21.831 -16.004 1.00 89.50 110 VAL A N 1
ATOM 855 C CA . VAL A 1 110 ? 8.487 22.118 -14.693 1.00 89.50 110 VAL A CA 1
ATOM 856 C C . VAL A 1 110 ? 7.474 22.634 -13.664 1.00 89.50 110 VAL A C 1
ATOM 858 O O . VAL A 1 110 ? 6.390 23.132 -13.985 1.00 89.50 110 VAL A O 1
ATOM 861 N N . PHE A 1 111 ? 7.848 22.563 -12.390 1.00 88.19 111 PHE A N 1
ATOM 862 C CA . PHE A 1 111 ? 7.035 22.963 -11.245 1.00 88.19 111 PHE A CA 1
ATOM 863 C C . PHE A 1 111 ? 7.585 24.235 -10.615 1.00 88.19 111 PHE A C 1
ATOM 865 O O . PHE A 1 111 ? 8.752 24.570 -10.769 1.00 88.19 111 PHE A O 1
ATOM 872 N N . GLY A 1 112 ? 6.743 24.980 -9.906 1.00 84.69 112 GLY A N 1
ATOM 873 C CA . GLY A 1 112 ? 7.181 26.222 -9.282 1.00 84.69 112 GLY A CA 1
ATOM 874 C C . GLY A 1 112 ? 6.049 27.174 -8.949 1.00 84.69 112 GLY A C 1
ATOM 875 O O . GLY A 1 112 ? 4.910 27.004 -9.408 1.00 84.69 112 GLY A O 1
ATOM 876 N N . GLY A 1 113 ? 6.375 28.184 -8.157 1.00 84.00 113 GLY A N 1
ATOM 877 C CA . GLY A 1 113 ? 5.445 29.199 -7.689 1.00 84.00 113 GLY A CA 1
ATOM 878 C C . GLY A 1 113 ? 6.146 30.281 -6.879 1.00 84.00 113 GLY A C 1
ATOM 879 O O . GLY A 1 113 ? 7.370 30.334 -6.804 1.00 84.00 113 GLY A O 1
ATOM 880 N N . VAL A 1 114 ? 5.348 31.147 -6.261 1.00 79.19 114 VAL A N 1
ATOM 881 C CA . VAL A 1 114 ? 5.840 32.264 -5.449 1.00 79.19 114 VAL A CA 1
ATOM 882 C C . VAL A 1 114 ? 5.417 32.048 -4.002 1.00 79.19 114 VAL A C 1
ATOM 884 O O . VAL A 1 114 ? 4.233 31.861 -3.714 1.00 79.19 114 VAL A O 1
ATOM 887 N N . ARG A 1 115 ? 6.373 32.091 -3.073 1.00 74.69 115 ARG A N 1
ATOM 888 C CA . ARG A 1 115 ? 6.100 32.128 -1.632 1.00 74.69 115 ARG A CA 1
ATOM 889 C C . ARG A 1 115 ? 5.873 33.577 -1.215 1.00 74.69 115 ARG A C 1
ATOM 891 O O . ARG A 1 115 ? 6.829 34.319 -1.035 1.00 74.69 115 ARG A O 1
ATOM 898 N N . ARG A 1 116 ? 4.604 33.975 -1.054 1.00 68.81 116 ARG A N 1
ATOM 899 C CA . ARG A 1 116 ? 4.215 35.367 -0.739 1.00 68.81 116 ARG A CA 1
ATOM 900 C C . ARG A 1 116 ? 4.818 35.902 0.565 1.00 68.81 116 ARG A C 1
ATOM 902 O O . ARG A 1 116 ? 5.147 37.074 0.621 1.00 68.81 116 ARG A O 1
ATOM 909 N N . GLY A 1 117 ? 4.989 35.054 1.582 1.00 68.81 117 GLY A N 1
ATOM 910 C CA . GLY A 1 117 ? 5.567 35.467 2.868 1.00 68.81 117 GLY A CA 1
ATOM 911 C C . GLY A 1 117 ? 7.074 35.747 2.830 1.00 68.81 117 GLY A C 1
ATOM 912 O O . GLY A 1 117 ? 7.565 36.496 3.662 1.00 68.81 117 GLY A O 1
ATOM 913 N N . SER A 1 118 ? 7.802 35.170 1.869 1.00 70.25 118 SER A N 1
ATOM 914 C CA . SER A 1 118 ? 9.255 35.343 1.720 1.00 70.25 118 SER A CA 1
ATOM 915 C C . SER A 1 118 ? 9.649 36.021 0.403 1.00 70.25 118 SER A C 1
ATOM 917 O O . SER A 1 118 ? 10.832 36.081 0.077 1.00 70.25 118 SER A O 1
ATOM 919 N N . SER A 1 119 ? 8.665 36.462 -0.389 1.00 75.88 119 SER A N 1
ATOM 920 C CA . SER A 1 119 ? 8.828 36.990 -1.753 1.00 75.88 119 SER A CA 1
ATOM 921 C C . SER A 1 119 ? 9.744 36.145 -2.650 1.00 75.88 119 SER A C 1
ATOM 923 O O . SER A 1 119 ? 10.422 36.663 -3.529 1.00 75.88 119 SER A O 1
ATOM 925 N N . THR A 1 120 ? 9.788 34.826 -2.433 1.00 76.38 120 THR A N 1
ATOM 926 C CA . THR A 1 120 ? 10.727 33.931 -3.125 1.00 76.38 120 THR A CA 1
ATOM 927 C C . THR A 1 120 ? 10.034 33.202 -4.268 1.00 76.38 120 THR A C 1
ATOM 929 O O . THR A 1 120 ? 9.019 32.528 -4.055 1.00 76.38 120 THR A O 1
ATOM 932 N N . LEU A 1 121 ? 10.606 33.293 -5.467 1.00 80.25 121 LEU A N 1
ATOM 933 C CA . LEU A 1 121 ? 10.290 32.411 -6.587 1.00 80.25 121 LEU A CA 1
ATOM 934 C C . LEU A 1 121 ? 11.015 31.075 -6.394 1.00 80.25 121 LEU A C 1
ATOM 936 O O . LEU A 1 121 ? 12.217 31.052 -6.148 1.00 80.25 121 LEU A O 1
ATOM 940 N N . TYR A 1 122 ? 10.301 29.963 -6.534 1.00 82.81 122 TYR A N 1
ATOM 941 C CA . TYR A 1 122 ? 10.904 28.633 -6.556 1.00 82.81 122 TYR A CA 1
ATOM 942 C C . TYR A 1 122 ? 10.501 27.892 -7.827 1.00 82.81 122 TYR A C 1
ATOM 944 O O . TYR A 1 122 ? 9.353 27.980 -8.273 1.00 82.81 122 TYR A O 1
ATOM 952 N N . VAL A 1 123 ? 11.451 27.156 -8.398 1.00 85.19 123 VAL A N 1
ATOM 953 C CA . VAL A 1 123 ? 11.263 26.321 -9.586 1.00 85.19 123 VAL A CA 1
ATOM 954 C C . VAL A 1 123 ? 11.922 24.971 -9.327 1.00 85.19 123 VAL A C 1
ATOM 956 O O . VAL A 1 123 ? 13.059 24.909 -8.868 1.00 85.19 123 VAL A O 1
ATOM 959 N N . HIS A 1 124 ? 11.205 23.894 -9.621 1.00 86.75 124 HIS A N 1
ATOM 960 C CA . HIS A 1 124 ? 11.669 22.520 -9.481 1.00 86.75 124 HIS A CA 1
ATOM 961 C C . HIS A 1 124 ? 11.453 21.773 -10.792 1.00 86.75 124 HIS A C 1
ATOM 963 O O . HIS A 1 124 ? 10.415 21.920 -11.435 1.00 86.75 124 HIS A O 1
ATOM 969 N N . HIS A 1 125 ? 12.421 20.950 -11.182 1.00 90.00 125 HIS A N 1
ATOM 970 C CA . HIS A 1 125 ? 12.296 20.133 -12.388 1.00 90.00 125 HIS A CA 1
ATOM 971 C C . HIS A 1 125 ? 11.361 18.927 -12.171 1.00 90.00 125 HIS A C 1
ATOM 973 O O . HIS A 1 125 ? 10.640 18.535 -13.081 1.00 90.00 125 HIS A O 1
ATOM 979 N N . ALA A 1 126 ? 11.313 18.402 -10.943 1.00 88.38 126 ALA A N 1
ATOM 980 C CA . ALA A 1 126 ? 10.403 17.344 -10.510 1.00 88.38 126 ALA A CA 1
ATOM 981 C C . ALA A 1 126 ? 9.532 17.803 -9.325 1.00 88.38 126 ALA A C 1
ATOM 983 O O . ALA A 1 126 ? 9.949 18.646 -8.532 1.00 88.38 126 ALA A O 1
ATOM 984 N N . ASP A 1 127 ? 8.339 17.225 -9.178 1.00 83.88 127 ASP A N 1
ATOM 985 C CA . ASP A 1 127 ? 7.381 17.467 -8.082 1.00 83.88 127 ASP A CA 1
ATOM 986 C C . ASP A 1 127 ? 7.483 16.443 -6.943 1.00 83.88 127 ASP A C 1
ATOM 988 O O . ASP A 1 127 ? 6.602 16.347 -6.088 1.00 83.88 127 ASP A O 1
ATOM 992 N N . VAL A 1 128 ? 8.560 15.658 -6.930 1.00 83.38 128 VAL A N 1
ATOM 993 C CA . VAL A 1 128 ? 8.787 14.598 -5.952 1.00 83.38 128 VAL A CA 1
ATOM 994 C C . VAL A 1 128 ? 10.203 14.692 -5.423 1.00 83.38 128 VAL A C 1
ATOM 996 O O . VAL A 1 128 ? 11.157 14.804 -6.184 1.00 83.38 128 VAL A O 1
ATOM 999 N N . GLU A 1 129 ? 10.348 14.566 -4.109 1.00 77.25 129 GLU A N 1
ATOM 1000 C CA . GLU A 1 129 ? 11.652 14.449 -3.473 1.00 77.25 129 GLU A CA 1
ATOM 1001 C C . GLU A 1 129 ? 12.036 12.982 -3.246 1.00 77.25 129 GLU A C 1
ATOM 1003 O O . GLU A 1 129 ? 11.213 12.095 -2.961 1.00 77.25 129 GLU A O 1
ATOM 1008 N N . ILE A 1 130 ? 13.336 12.714 -3.338 1.00 75.38 130 ILE A N 1
ATOM 1009 C CA . ILE A 1 130 ? 13.920 11.435 -2.952 1.00 75.38 130 ILE A CA 1
ATOM 1010 C C . ILE A 1 130 ? 14.898 11.715 -1.821 1.00 75.38 130 ILE A C 1
ATOM 1012 O O . ILE A 1 130 ? 15.817 12.509 -2.017 1.00 75.38 130 ILE A O 1
ATOM 1016 N N . PRO A 1 131 ? 14.746 11.053 -0.659 1.00 64.56 131 PRO A N 1
ATOM 1017 C CA . PRO A 1 131 ? 15.762 11.119 0.378 1.00 64.56 131 PRO A CA 1
ATOM 1018 C C . PRO A 1 131 ? 17.135 10.801 -0.217 1.00 64.56 131 PRO A C 1
ATOM 1020 O O . PRO A 1 131 ? 17.283 9.836 -0.970 1.00 64.56 131 PRO A O 1
ATOM 1023 N N . SER A 1 132 ? 18.145 11.599 0.109 1.00 60.69 132 SER A N 1
ATOM 1024 C CA . SER A 1 132 ? 19.526 11.329 -0.305 1.00 60.69 132 SER A CA 1
ATOM 1025 C C . SER A 1 132 ? 20.050 10.015 0.283 1.00 60.69 132 SER A C 1
ATOM 1027 O O . SER A 1 132 ? 20.925 9.386 -0.305 1.00 60.69 132 SER A O 1
ATOM 1029 N N . THR A 1 133 ? 19.471 9.560 1.396 1.00 60.88 133 THR A N 1
ATOM 1030 C CA . THR A 1 133 ? 19.881 8.340 2.084 1.00 60.88 133 THR A CA 1
ATOM 1031 C C . THR A 1 133 ? 19.532 7.082 1.286 1.00 60.88 133 THR A C 1
ATOM 1033 O O . THR A 1 133 ? 18.386 6.837 0.891 1.00 60.88 133 THR A O 1
ATOM 1036 N N . ILE A 1 134 ? 20.554 6.264 1.044 1.00 64.25 134 ILE A N 1
ATOM 1037 C CA . ILE A 1 134 ? 20.396 4.860 0.663 1.00 64.25 134 ILE A CA 1
ATOM 1038 C C . ILE A 1 134 ? 19.922 4.130 1.931 1.00 64.25 134 ILE A C 1
ATOM 1040 O O . ILE A 1 134 ? 20.449 4.424 3.003 1.00 64.25 134 ILE A O 1
ATOM 1044 N N . PRO A 1 135 ? 18.917 3.237 1.873 1.00 63.62 135 PRO A N 1
ATOM 1045 C CA . PRO A 1 135 ? 18.589 2.405 3.025 1.00 63.62 135 PRO A CA 1
ATOM 1046 C C . PRO A 1 135 ? 19.833 1.635 3.455 1.00 63.62 135 PRO A C 1
ATOM 1048 O O . PRO A 1 135 ? 20.432 0.972 2.613 1.00 63.62 135 PRO A O 1
ATOM 1051 N N . ASP A 1 136 ? 20.194 1.703 4.738 1.00 57.59 136 ASP A N 1
ATOM 1052 C CA . ASP A 1 136 ? 21.420 1.070 5.234 1.00 57.59 136 ASP A CA 1
ATOM 1053 C C . ASP A 1 136 ? 21.464 -0.421 4.861 1.00 57.59 136 ASP A C 1
ATOM 1055 O O . ASP A 1 136 ? 22.499 -0.915 4.421 1.00 57.59 136 ASP A O 1
ATOM 1059 N N . GLN A 1 137 ? 20.320 -1.118 4.987 1.00 68.06 137 GLN A N 1
ATOM 1060 C CA . GLN A 1 137 ? 20.116 -2.523 4.611 1.00 68.06 137 GLN A CA 1
ATOM 1061 C C . GLN A 1 137 ? 18.639 -2.812 4.263 1.00 68.06 137 GLN A C 1
ATOM 1063 O O . GLN A 1 137 ? 17.730 -2.207 4.839 1.00 68.06 137 GLN A O 1
ATOM 1068 N N . HIS A 1 138 ? 18.381 -3.772 3.360 1.00 84.81 138 HIS A N 1
ATOM 1069 C CA . HIS A 1 138 ? 17.057 -4.400 3.193 1.00 84.81 138 HIS A CA 1
ATOM 1070 C C . HIS A 1 138 ? 17.069 -5.795 3.822 1.00 84.81 138 HIS A C 1
ATOM 1072 O O . HIS A 1 138 ? 17.714 -6.718 3.321 1.00 84.81 138 HIS A O 1
ATOM 1078 N N . GLU A 1 139 ? 16.355 -5.940 4.936 1.00 87.44 139 GLU A N 1
ATOM 1079 C CA . GLU A 1 139 ? 16.217 -7.208 5.646 1.00 87.44 139 GLU A CA 1
ATOM 1080 C C . GLU A 1 139 ? 14.899 -7.903 5.242 1.00 87.44 139 GLU A C 1
ATOM 1082 O O . GLU A 1 139 ? 13.827 -7.308 5.412 1.00 87.44 139 GLU A O 1
ATOM 1087 N N . PRO A 1 140 ? 14.938 -9.171 4.784 1.00 90.38 140 PRO A N 1
ATOM 1088 C CA . PRO A 1 140 ? 13.750 -9.935 4.380 1.00 90.38 140 PRO A CA 1
ATOM 1089 C C . PRO A 1 140 ? 12.636 -9.992 5.430 1.00 90.38 140 PRO A C 1
ATOM 1091 O O . PRO A 1 140 ? 11.451 -9.964 5.106 1.00 90.38 140 PRO A O 1
ATOM 1094 N N . THR A 1 141 ? 13.019 -10.038 6.703 1.00 91.38 141 THR A N 1
ATOM 1095 C CA . THR A 1 141 ? 12.129 -10.113 7.868 1.00 91.38 141 THR A CA 1
ATOM 1096 C C . THR A 1 141 ? 11.955 -8.776 8.583 1.00 91.38 141 THR A C 1
ATOM 1098 O O . THR A 1 141 ? 11.174 -8.689 9.524 1.00 91.38 141 THR A O 1
ATOM 1101 N N . GLY A 1 142 ? 12.659 -7.731 8.143 1.00 91.62 142 GLY A N 1
ATOM 1102 C CA . GLY A 1 142 ? 12.626 -6.403 8.747 1.00 91.62 142 GLY A CA 1
ATOM 1103 C C . GLY A 1 142 ? 11.725 -5.428 7.989 1.00 91.62 142 GLY A C 1
ATOM 1104 O O . GLY A 1 142 ? 10.729 -5.805 7.360 1.00 91.62 142 GLY A O 1
ATOM 1105 N N . ARG A 1 143 ? 12.085 -4.140 8.041 1.00 91.31 143 ARG A N 1
ATOM 1106 C CA . ARG A 1 143 ? 11.384 -3.065 7.319 1.00 91.31 143 ARG A CA 1
ATOM 1107 C C . ARG A 1 143 ? 11.262 -3.405 5.835 1.00 91.31 143 ARG A C 1
ATOM 1109 O O . ARG A 1 143 ? 12.234 -3.825 5.216 1.00 91.31 143 ARG A O 1
ATOM 1116 N N . TYR A 1 144 ? 10.095 -3.156 5.245 1.00 92.50 144 TYR A N 1
ATOM 1117 C CA . TYR A 1 144 ? 9.949 -3.260 3.797 1.00 92.50 144 TYR A CA 1
ATOM 1118 C C . TYR A 1 144 ? 10.238 -1.902 3.157 1.00 92.50 144 TYR A C 1
ATOM 1120 O O . TYR A 1 144 ? 9.352 -1.056 3.003 1.00 92.50 144 TYR A O 1
ATOM 1128 N N . MET A 1 145 ? 11.500 -1.674 2.787 1.00 87.25 145 MET A N 1
ATOM 1129 C CA . MET A 1 145 ? 11.919 -0.471 2.058 1.00 87.25 145 MET A CA 1
ATOM 1130 C C . MET A 1 145 ? 11.484 0.826 2.778 1.00 87.25 145 MET A C 1
ATOM 1132 O O . MET A 1 145 ? 11.599 0.970 3.995 1.00 87.25 145 MET A O 1
ATOM 1136 N N . PHE A 1 146 ? 10.924 1.780 2.029 1.00 84.62 146 PHE A N 1
ATOM 1137 C CA . PHE A 1 146 ? 10.399 3.046 2.539 1.00 84.62 146 PHE A CA 1
ATOM 1138 C C . PHE A 1 146 ? 8.916 2.981 2.953 1.00 84.62 146 PHE A 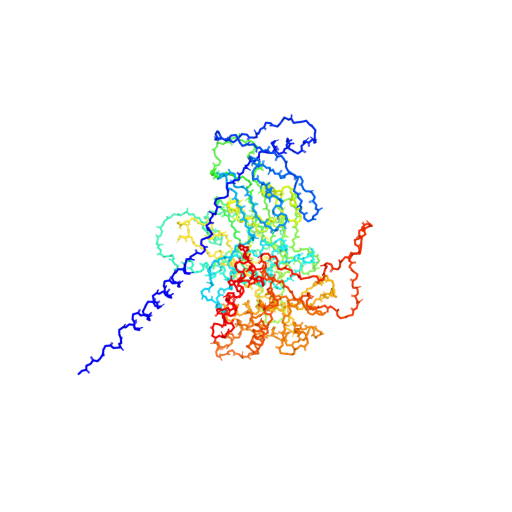C 1
ATOM 1140 O O . PHE A 1 146 ? 8.270 4.024 3.048 1.00 84.62 146 PHE A O 1
ATOM 1147 N N . PHE A 1 147 ? 8.335 1.793 3.182 1.00 88.94 147 PHE A N 1
ATOM 1148 C CA . PHE A 1 147 ? 6.881 1.652 3.384 1.00 88.94 147 PHE A CA 1
ATOM 1149 C C . PHE A 1 147 ? 6.351 2.257 4.694 1.00 88.94 147 PHE A C 1
ATOM 1151 O O . PHE A 1 147 ? 5.147 2.501 4.803 1.00 88.94 147 PHE A O 1
ATOM 1158 N N . HIS A 1 148 ? 7.235 2.623 5.629 1.00 84.88 148 HIS A N 1
ATOM 1159 C CA . HIS A 1 148 ? 6.896 3.445 6.798 1.00 84.88 148 HIS A CA 1
ATOM 1160 C C . HIS A 1 148 ? 6.378 4.845 6.423 1.00 84.88 148 HIS A C 1
ATOM 1162 O O . HIS A 1 148 ? 5.582 5.423 7.164 1.00 84.88 148 HIS A O 1
ATOM 1168 N N . LYS A 1 149 ? 6.794 5.384 5.265 1.00 84.00 149 LYS A N 1
ATOM 1169 C CA . LYS A 1 149 ? 6.352 6.695 4.755 1.00 84.00 149 LYS A CA 1
ATOM 1170 C C . LYS A 1 149 ? 5.041 6.636 3.981 1.00 84.00 149 LYS A C 1
ATOM 1172 O O . LYS A 1 149 ? 4.464 7.674 3.686 1.00 84.00 149 LYS A O 1
ATOM 1177 N N . TYR A 1 150 ? 4.584 5.444 3.607 1.00 84.81 150 TYR A N 1
ATOM 1178 C CA . TYR A 1 150 ? 3.359 5.313 2.833 1.00 84.81 150 TYR A CA 1
ATOM 1179 C C . TYR A 1 150 ? 2.146 5.310 3.756 1.00 84.81 150 TYR A C 1
ATOM 1181 O O . TYR A 1 150 ? 2.102 4.608 4.764 1.00 84.81 150 TYR A O 1
ATOM 1189 N N . ASN A 1 151 ? 1.125 6.058 3.368 1.00 88.62 151 ASN A N 1
ATOM 1190 C CA . ASN A 1 151 ? -0.224 5.906 3.874 1.00 88.62 151 ASN A CA 1
ATOM 1191 C C . ASN A 1 151 ? -1.060 5.339 2.711 1.00 88.62 151 ASN A C 1
ATOM 1193 O O . ASN A 1 151 ? -1.320 6.012 1.719 1.00 88.62 151 ASN A O 1
ATOM 1197 N N . VAL A 1 152 ? -1.322 4.026 2.738 1.00 92.12 152 VAL A N 1
ATOM 1198 C CA . VAL A 1 152 ? -1.968 3.340 1.603 1.00 92.12 152 VAL A CA 1
ATOM 1199 C C . VAL A 1 152 ? -3.451 3.663 1.567 1.00 92.12 152 VAL A C 1
ATOM 1201 O O . VAL A 1 152 ? -3.970 3.975 0.503 1.00 92.12 152 VAL A O 1
ATOM 1204 N N . GLU A 1 153 ? -4.115 3.643 2.719 1.00 88.69 153 GLU A N 1
ATOM 1205 C CA . GLU A 1 153 ? -5.517 4.040 2.868 1.00 88.69 153 GLU A CA 1
ATOM 1206 C C . GLU A 1 153 ? -5.764 5.482 2.406 1.00 88.69 153 GLU A C 1
ATOM 1208 O O . GLU A 1 153 ? -6.812 5.739 1.806 1.00 88.69 153 GLU A O 1
ATOM 1213 N N . SER A 1 154 ? -4.760 6.367 2.525 1.00 86.94 154 SER A N 1
ATOM 1214 C CA . SER A 1 154 ? -4.830 7.740 2.017 1.00 86.94 154 SER A CA 1
ATOM 1215 C C . SER A 1 154 ? -4.803 7.899 0.492 1.00 86.94 154 SER A C 1
ATOM 1217 O O . SER A 1 154 ? -4.807 9.004 -0.050 1.00 86.94 154 SER A O 1
ATOM 1219 N N . ARG A 1 155 ? -4.806 6.807 -0.270 1.00 87.50 155 ARG A N 1
ATOM 1220 C CA . ARG A 1 155 ? -4.867 6.904 -1.729 1.00 87.50 155 ARG A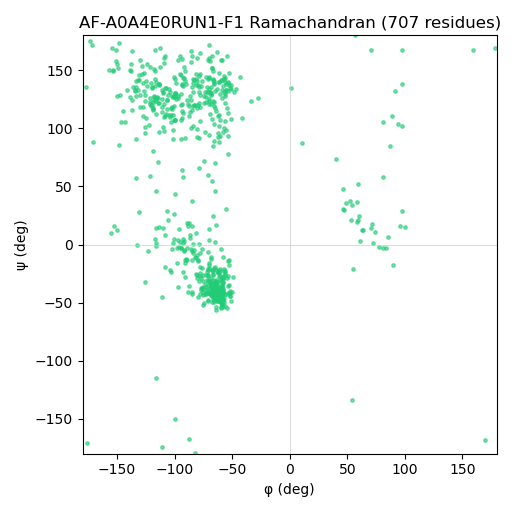 CA 1
ATOM 1221 C C . ARG A 1 155 ? -6.303 7.189 -2.191 1.00 87.50 155 ARG A C 1
ATOM 1223 O O . ARG A 1 155 ? -7.267 6.677 -1.609 1.00 87.50 155 ARG A O 1
ATOM 1230 N N . PRO A 1 156 ? -6.486 7.977 -3.267 1.00 85.69 156 PRO A N 1
ATOM 1231 C CA . PRO A 1 156 ? -7.819 8.314 -3.771 1.00 85.69 156 PRO A CA 1
ATOM 1232 C C . PRO A 1 156 ? -8.574 7.089 -4.308 1.00 85.69 156 PRO A C 1
ATOM 1234 O O . PRO A 1 156 ? -9.785 6.996 -4.156 1.00 85.69 156 PRO A O 1
ATOM 1237 N N . HIS A 1 157 ? -7.855 6.113 -4.869 1.00 89.31 157 HIS A N 1
ATOM 1238 C CA . HIS A 1 157 ? -8.429 4.873 -5.401 1.00 89.31 157 HIS A CA 1
ATOM 1239 C C . HIS A 1 157 ? -8.658 3.784 -4.342 1.00 89.31 157 HIS A C 1
ATOM 1241 O O . HIS A 1 157 ? -9.105 2.694 -4.684 1.00 89.31 157 HIS A O 1
ATOM 1247 N N . VAL A 1 158 ? -8.343 4.029 -3.067 1.00 93.44 158 VAL A N 1
ATOM 1248 C CA . VAL A 1 158 ? -8.773 3.138 -1.982 1.00 93.44 158 VAL A CA 1
ATOM 1249 C C . VAL A 1 158 ? -10.158 3.588 -1.558 1.00 93.44 158 VAL A C 1
ATOM 1251 O O . VAL A 1 158 ? -10.329 4.696 -1.058 1.00 93.44 158 VAL A O 1
ATOM 1254 N N . LYS A 1 159 ? -11.165 2.750 -1.777 1.00 92.56 159 LYS A N 1
ATOM 1255 C CA . LYS A 1 159 ? -12.564 3.084 -1.508 1.00 92.56 159 LYS A CA 1
ATOM 1256 C C . LYS A 1 159 ? -12.846 3.158 -0.009 1.00 92.56 159 LYS A C 1
ATOM 1258 O O . LYS A 1 159 ? -13.448 4.119 0.442 1.00 92.56 159 LYS A O 1
ATOM 1263 N N . LEU A 1 160 ? -12.402 2.152 0.740 1.00 94.38 160 LEU A N 1
ATOM 1264 C CA . LEU A 1 160 ? -12.458 2.062 2.204 1.00 94.38 160 LEU A CA 1
ATOM 1265 C C . LEU A 1 160 ? -11.649 0.844 2.670 1.00 94.38 160 LEU A C 1
ATOM 1267 O O . LEU A 1 160 ? -11.244 0.020 1.846 1.00 94.38 160 LEU A O 1
ATOM 1271 N N . VAL A 1 161 ? -11.454 0.705 3.981 1.00 96.19 161 VAL A N 1
ATOM 1272 C CA . VAL A 1 161 ? -10.925 -0.523 4.591 1.00 96.19 161 VAL A CA 1
ATOM 1273 C C . VAL A 1 161 ? -12.076 -1.298 5.228 1.00 96.19 161 VAL A C 1
ATOM 1275 O O . VAL A 1 161 ? -12.728 -0.773 6.132 1.00 96.19 161 VAL A O 1
ATOM 1278 N N . ILE A 1 162 ? -12.367 -2.515 4.761 1.00 94.12 162 ILE A N 1
ATOM 1279 C CA . ILE A 1 162 ? -13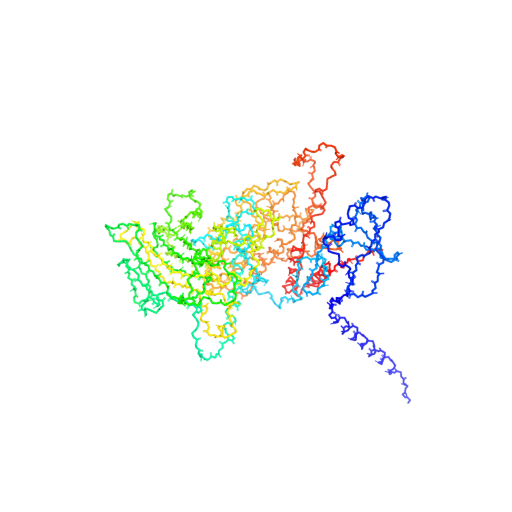.533 -3.280 5.244 1.00 94.12 162 ILE A CA 1
ATOM 1280 C C . ILE A 1 162 ? -13.356 -3.675 6.711 1.00 94.12 162 ILE A C 1
ATOM 1282 O O . ILE A 1 162 ? -12.230 -3.765 7.204 1.00 94.12 162 ILE A O 1
ATOM 1286 N N . ALA A 1 163 ? -14.463 -3.776 7.446 1.00 92.12 163 ALA A N 1
ATOM 1287 C CA . ALA A 1 163 ? -14.436 -3.826 8.905 1.00 92.12 163 ALA A CA 1
ATOM 1288 C C . ALA A 1 163 ? -13.976 -5.178 9.457 1.00 92.12 163 ALA A C 1
ATOM 1290 O O . ALA A 1 163 ? -13.027 -5.207 10.232 1.00 92.12 163 ALA A O 1
ATOM 1291 N N . ASP A 1 164 ? -14.583 -6.275 9.019 1.00 83.69 164 ASP A N 1
ATOM 1292 C CA . ASP A 1 164 ? -14.298 -7.626 9.507 1.00 83.69 164 ASP A CA 1
ATOM 1293 C C . ASP A 1 164 ? -12.981 -8.207 8.991 1.00 83.69 164 ASP A C 1
ATOM 1295 O O . ASP A 1 164 ? -12.174 -8.685 9.783 1.00 83.69 164 ASP A O 1
ATOM 1299 N N . GLU A 1 165 ? -12.734 -8.169 7.680 1.00 89.31 165 GLU A N 1
ATOM 1300 C CA . GLU A 1 165 ? -11.477 -8.676 7.121 1.00 89.31 165 GLU A CA 1
ATOM 1301 C C . GLU A 1 165 ? -10.310 -7.710 7.314 1.00 89.31 165 GLU A C 1
ATOM 1303 O O . GLU A 1 165 ? -9.164 -8.129 7.195 1.00 89.31 165 GLU A O 1
ATOM 1308 N N . GLY A 1 166 ? -10.576 -6.425 7.565 1.00 94.38 166 GLY A N 1
ATOM 1309 C CA . GLY A 1 166 ? -9.544 -5.433 7.864 1.00 94.38 166 GLY A CA 1
ATOM 1310 C C . GLY A 1 166 ? -8.656 -5.014 6.684 1.00 94.38 166 GLY A C 1
ATOM 1311 O O . GLY A 1 166 ? -7.595 -4.441 6.928 1.00 94.38 166 GLY A O 1
ATOM 1312 N N . VAL A 1 167 ? -9.060 -5.268 5.431 1.00 96.38 167 VAL A N 1
ATOM 1313 C CA . VAL A 1 167 ? -8.260 -4.994 4.216 1.00 96.38 167 VAL A CA 1
ATOM 1314 C C . VAL A 1 167 ? -8.843 -3.884 3.325 1.00 96.38 167 VAL A C 1
ATOM 1316 O O . VAL A 1 167 ? -10.050 -3.639 3.343 1.00 96.38 167 VAL A O 1
ATOM 1319 N N . PRO A 1 168 ? -8.017 -3.159 2.547 1.00 97.38 168 PRO A N 1
ATOM 1320 C CA . PRO A 1 168 ? -8.499 -2.070 1.701 1.00 97.38 168 PRO A CA 1
ATOM 1321 C C . PRO A 1 168 ? -9.149 -2.577 0.405 1.00 97.38 168 PRO A C 1
ATOM 1323 O O . PRO A 1 168 ? -8.573 -3.392 -0.318 1.00 97.38 168 PRO A O 1
ATOM 1326 N N . ILE A 1 169 ? -10.296 -2.004 0.044 1.00 95.94 169 ILE A N 1
ATOM 1327 C CA . ILE A 1 169 ? -10.986 -2.237 -1.232 1.00 95.94 169 ILE A CA 1
ATOM 1328 C C . ILE A 1 169 ? -10.584 -1.158 -2.233 1.00 95.94 169 ILE A C 1
ATOM 1330 O O . ILE A 1 169 ? -10.613 0.032 -1.925 1.00 95.94 169 ILE A O 1
ATOM 1334 N N . SER A 1 170 ? -10.172 -1.563 -3.431 1.00 95.94 170 SER A N 1
ATOM 1335 C CA . SER A 1 170 ? -9.747 -0.654 -4.496 1.00 95.94 170 SER A CA 1
ATOM 1336 C C . SER A 1 170 ? -10.912 -0.281 -5.399 1.00 95.94 170 SER A C 1
ATOM 1338 O O . SER A 1 170 ? -11.742 -1.127 -5.707 1.00 95.94 170 SER A O 1
ATOM 1340 N N . SER A 1 171 ? -10.950 0.961 -5.866 1.00 94.12 171 SER A N 1
ATOM 1341 C CA . SER A 1 171 ? -11.823 1.445 -6.939 1.00 94.12 171 SER A CA 1
ATOM 1342 C C . SER A 1 171 ? -11.036 1.849 -8.191 1.00 94.12 171 SER A C 1
ATOM 1344 O O . SER A 1 171 ? -11.566 2.538 -9.059 1.00 94.12 171 SER A O 1
ATOM 1346 N N . GLN A 1 172 ? -9.763 1.438 -8.296 1.00 92.62 172 GLN A N 1
ATOM 1347 C CA . GLN A 1 172 ? -8.823 1.950 -9.299 1.00 92.62 172 GLN A CA 1
ATOM 1348 C C . GLN A 1 172 ? -9.284 1.737 -10.750 1.00 92.62 172 GLN A C 1
ATOM 1350 O O . GLN A 1 172 ? -9.094 2.626 -11.579 1.00 92.62 172 GLN A O 1
ATOM 1355 N N . TRP A 1 173 ? -9.886 0.584 -11.059 1.00 93.00 173 TRP A N 1
ATOM 1356 C CA . TRP A 1 173 ? -10.407 0.273 -12.401 1.00 93.00 173 TRP A CA 1
ATOM 1357 C C . TRP A 1 173 ? -11.896 -0.085 -12.438 1.00 93.00 173 TRP A C 1
ATOM 1359 O O . TRP A 1 173 ? -12.452 -0.241 -13.521 1.00 93.00 173 TRP A O 1
ATOM 1369 N N . ASP A 1 174 ? -12.547 -0.198 -11.281 1.00 91.81 174 ASP A N 1
ATOM 1370 C CA . ASP A 1 174 ? -13.982 -0.454 -11.168 1.00 91.81 174 ASP A CA 1
ATOM 1371 C C . ASP A 1 174 ? -14.536 0.306 -9.949 1.00 91.81 174 ASP A C 1
ATOM 1373 O O . ASP A 1 174 ? -14.161 -0.005 -8.813 1.00 91.81 174 ASP A O 1
ATOM 1377 N N . PRO A 1 175 ? -15.428 1.296 -10.141 1.00 89.94 175 PRO A N 1
ATOM 1378 C CA . PRO A 1 175 ? -15.959 2.114 -9.048 1.00 89.94 175 PRO A CA 1
ATOM 1379 C C . PRO A 1 175 ? -16.806 1.317 -8.042 1.00 89.94 175 PRO A C 1
ATOM 1381 O O . PRO A 1 175 ? -16.996 1.758 -6.899 1.00 89.94 175 PRO A O 1
ATOM 1384 N N . ARG A 1 176 ? -17.300 0.128 -8.420 1.00 89.31 176 ARG A N 1
ATOM 1385 C CA . ARG A 1 176 ? -18.032 -0.766 -7.507 1.00 89.31 176 ARG A CA 1
ATOM 1386 C C . ARG A 1 176 ? -17.155 -1.200 -6.336 1.00 89.31 176 ARG A C 1
ATOM 1388 O O . ARG A 1 176 ? -17.644 -1.259 -5.208 1.00 89.31 176 ARG A O 1
ATOM 1395 N N . GLY A 1 177 ? -15.851 -1.312 -6.561 1.00 92.19 177 GLY A N 1
ATOM 1396 C CA . GLY A 1 177 ? -14.875 -1.709 -5.561 1.00 92.19 177 GLY A CA 1
ATOM 1397 C C . GLY A 1 177 ? -14.545 -3.197 -5.657 1.00 92.19 177 GLY A C 1
ATOM 1398 O O . GLY A 1 177 ? -15.433 -4.020 -5.852 1.00 92.19 177 GLY A O 1
ATOM 1399 N N . TYR A 1 178 ? -13.270 -3.542 -5.519 1.00 94.25 178 TYR A N 1
ATOM 1400 C CA . TYR A 1 178 ? -12.782 -4.919 -5.554 1.00 94.25 178 TYR A CA 1
ATOM 1401 C C . TYR A 1 178 ? -11.535 -5.091 -4.675 1.00 94.25 178 TYR A C 1
ATOM 1403 O O . TYR A 1 178 ? -10.772 -4.134 -4.487 1.00 94.25 178 TYR A O 1
ATOM 1411 N N . PRO A 1 179 ? -11.288 -6.293 -4.127 1.00 95.25 179 PRO A N 1
ATOM 1412 C CA . PRO A 1 179 ? -10.027 -6.574 -3.461 1.00 95.25 179 PRO A CA 1
ATOM 1413 C C . PRO A 1 179 ? -8.900 -6.599 -4.496 1.00 95.25 179 PRO A C 1
ATOM 1415 O O . PRO A 1 179 ? -8.997 -7.249 -5.538 1.00 95.25 179 PRO A O 1
ATOM 1418 N N . TYR A 1 180 ? -7.819 -5.877 -4.212 1.00 97.69 180 TYR A N 1
ATOM 1419 C CA . TYR A 1 180 ? -6.674 -5.780 -5.109 1.00 97.69 180 TYR A CA 1
ATOM 1420 C C . TYR A 1 180 ? -5.402 -6.181 -4.371 1.00 97.69 180 TYR A C 1
ATOM 1422 O O . TYR A 1 180 ? -4.926 -5.440 -3.512 1.00 97.69 180 TYR A O 1
ATOM 1430 N N . ALA A 1 181 ? -4.854 -7.350 -4.713 1.00 97.44 181 ALA A N 1
ATOM 1431 C CA . ALA A 1 181 ? -3.750 -7.977 -3.986 1.00 97.44 181 ALA A CA 1
ATOM 1432 C C . ALA A 1 181 ? -2.555 -7.032 -3.776 1.00 97.44 181 ALA A C 1
ATOM 1434 O O . ALA A 1 181 ? -2.072 -6.905 -2.655 1.00 97.44 181 ALA A O 1
ATOM 1435 N N . ILE A 1 182 ? -2.138 -6.281 -4.804 1.00 98.19 182 ILE A N 1
ATOM 1436 C CA . ILE A 1 182 ? -1.041 -5.303 -4.682 1.00 98.19 182 ILE A CA 1
ATOM 1437 C C . ILE A 1 182 ? -1.346 -4.269 -3.595 1.00 98.19 182 ILE A C 1
ATOM 1439 O O . ILE A 1 182 ? -0.523 -4.033 -2.716 1.00 98.19 182 ILE A O 1
ATOM 1443 N N . GLN A 1 183 ? -2.538 -3.674 -3.618 1.00 98.06 183 GLN A N 1
ATOM 1444 C CA . GLN A 1 183 ? -2.945 -2.677 -2.629 1.00 98.06 183 GLN A CA 1
ATOM 1445 C C . GLN A 1 183 ? -3.010 -3.272 -1.216 1.00 98.06 183 GLN A C 1
ATOM 1447 O O . GLN A 1 183 ? -2.541 -2.642 -0.270 1.00 98.06 183 GLN A O 1
ATOM 1452 N N . ILE A 1 184 ? -3.558 -4.481 -1.075 1.00 98.62 184 ILE A N 1
ATOM 1453 C CA . ILE A 1 184 ? -3.686 -5.176 0.212 1.00 98.62 184 ILE A CA 1
ATOM 1454 C C . ILE A 1 184 ? -2.306 -5.526 0.781 1.00 98.62 184 ILE A C 1
ATOM 1456 O O . ILE A 1 184 ? -2.058 -5.296 1.963 1.00 98.62 184 ILE A O 1
ATOM 1460 N N . ALA A 1 185 ? -1.373 -6.008 -0.043 1.00 98.62 185 ALA A N 1
ATOM 1461 C CA . ALA A 1 185 ? -0.026 -6.303 0.430 1.00 98.62 185 ALA A CA 1
ATOM 1462 C C . ALA A 1 185 ? 0.755 -5.038 0.776 1.00 98.62 185 ALA A C 1
ATOM 1464 O O . ALA A 1 185 ? 1.404 -4.994 1.817 1.00 98.62 185 ALA A O 1
ATOM 1465 N N . GLN A 1 186 ? 0.658 -3.980 -0.035 1.00 98.38 186 GLN A N 1
ATOM 1466 C CA . GLN A 1 186 ? 1.293 -2.701 0.289 1.00 98.38 186 GLN A CA 1
ATOM 1467 C C . GLN A 1 186 ? 0.765 -2.121 1.602 1.00 98.38 186 GLN A C 1
ATOM 1469 O O . GLN A 1 186 ? 1.539 -1.575 2.389 1.00 98.38 186 GLN A O 1
ATOM 1474 N N . PHE A 1 187 ? -0.535 -2.270 1.851 1.00 98.44 187 PHE A N 1
ATOM 1475 C CA . PHE A 1 187 ? -1.162 -1.923 3.117 1.00 98.44 187 PHE A CA 1
ATOM 1476 C C . PHE A 1 187 ? -0.556 -2.728 4.274 1.00 98.44 187 PHE A C 1
ATOM 1478 O O . PHE A 1 187 ? 0.005 -2.136 5.194 1.00 98.44 187 PHE A O 1
ATOM 1485 N N . GLY A 1 188 ? -0.544 -4.061 4.190 1.00 98.38 188 GLY A N 1
ATOM 1486 C CA . GLY A 1 188 ? 0.051 -4.917 5.221 1.00 98.38 188 GLY A CA 1
ATOM 1487 C C . GLY A 1 188 ? 1.531 -4.615 5.494 1.00 98.38 188 GLY A C 1
ATOM 1488 O O . GLY A 1 188 ? 1.920 -4.431 6.645 1.00 98.38 188 GLY A O 1
ATOM 1489 N N . LEU A 1 189 ? 2.346 -4.482 4.443 1.00 98.12 189 LEU A N 1
ATOM 1490 C CA . LEU A 1 189 ? 3.782 -4.178 4.528 1.00 98.12 189 LEU A CA 1
ATOM 1491 C C . LEU A 1 189 ? 4.053 -2.793 5.134 1.00 98.12 189 LEU A C 1
ATOM 1493 O O . LEU A 1 189 ? 5.013 -2.619 5.890 1.00 98.12 189 LEU A O 1
ATOM 1497 N N . SER A 1 190 ? 3.203 -1.807 4.834 1.00 96.75 190 SER A N 1
ATOM 1498 C CA . SER A 1 190 ? 3.282 -0.475 5.438 1.00 96.75 190 SER A CA 1
ATOM 1499 C C . SER A 1 190 ? 2.988 -0.517 6.933 1.00 96.75 190 SER A C 1
ATOM 1501 O O . SER A 1 190 ? 3.797 -0.015 7.714 1.00 96.75 190 SER A O 1
ATOM 1503 N N . HIS A 1 191 ? 1.896 -1.166 7.349 1.00 97.88 191 HIS A N 1
ATOM 1504 C CA . HIS A 1 191 ? 1.567 -1.297 8.770 1.00 97.88 191 HIS A CA 1
ATOM 1505 C C . HIS A 1 191 ? 2.613 -2.131 9.522 1.00 97.88 191 HIS A C 1
ATOM 1507 O O . HIS A 1 191 ? 3.017 -1.731 10.609 1.00 97.88 191 HIS A O 1
ATOM 1513 N N . TYR A 1 192 ? 3.148 -3.202 8.927 1.00 97.69 192 TYR A N 1
ATOM 1514 C CA . TYR A 1 192 ? 4.253 -3.964 9.518 1.00 97.69 192 TYR A CA 1
ATOM 1515 C C . TYR A 1 192 ? 5.486 -3.092 9.770 1.00 97.69 192 TYR A C 1
ATOM 1517 O O . TYR A 1 192 ? 6.049 -3.093 10.862 1.00 97.69 192 TYR A O 1
ATOM 1525 N N . THR A 1 193 ? 5.880 -2.296 8.774 1.00 95.12 193 THR A N 1
ATOM 1526 C CA . THR A 1 193 ? 7.047 -1.415 8.894 1.00 95.12 193 THR A CA 1
ATOM 1527 C C . THR A 1 193 ? 6.817 -0.335 9.959 1.00 95.12 193 THR A C 1
ATOM 1529 O O . THR A 1 193 ? 7.688 -0.124 10.797 1.00 95.12 193 THR A O 1
ATOM 1532 N N . LYS A 1 194 ? 5.632 0.296 9.992 1.00 94.00 194 LYS A N 1
ATOM 1533 C CA . LYS A 1 194 ? 5.262 1.276 11.032 1.00 94.00 194 LYS A CA 1
ATOM 1534 C C . LYS A 1 194 ? 5.253 0.658 12.431 1.00 94.00 194 LYS A C 1
ATOM 1536 O O . LYS A 1 194 ? 5.752 1.277 13.361 1.00 94.00 194 LYS A O 1
ATOM 1541 N N . MET A 1 195 ? 4.764 -0.575 12.570 1.00 95.12 195 MET A N 1
ATOM 1542 C CA . MET A 1 195 ? 4.801 -1.317 13.832 1.00 95.12 195 MET A CA 1
ATOM 1543 C C . MET A 1 195 ? 6.239 -1.533 14.319 1.00 95.12 195 MET A C 1
ATOM 1545 O O . MET A 1 195 ? 6.514 -1.333 15.499 1.00 95.12 195 MET A O 1
ATOM 1549 N N . LEU A 1 196 ? 7.159 -1.944 13.439 1.00 92.56 196 LEU A N 1
ATOM 1550 C CA . LEU A 1 196 ? 8.567 -2.130 13.810 1.00 92.56 196 LEU A CA 1
ATOM 1551 C C . LEU A 1 196 ? 9.230 -0.813 14.226 1.00 92.56 196 LEU A C 1
ATOM 1553 O O . LEU A 1 196 ? 9.992 -0.794 15.191 1.00 92.56 196 LEU A O 1
ATOM 1557 N N . ASP A 1 197 ? 8.927 0.279 13.526 1.00 89.06 197 ASP A N 1
ATOM 1558 C CA . ASP A 1 197 ? 9.436 1.613 13.856 1.00 89.06 197 ASP A CA 1
ATOM 1559 C C . ASP A 1 197 ? 8.954 2.055 15.228 1.00 89.06 197 ASP A C 1
ATOM 1561 O O . ASP A 1 197 ? 9.760 2.470 16.058 1.00 89.06 197 ASP A O 1
ATOM 1565 N N . LEU A 1 198 ? 7.662 1.867 15.485 1.00 88.75 198 LEU A N 1
ATOM 1566 C CA . LEU A 1 198 ? 7.042 2.182 16.759 1.00 88.75 198 LEU A CA 1
ATOM 1567 C C . LEU A 1 198 ? 7.662 1.372 17.904 1.00 88.75 198 LEU A C 1
ATOM 1569 O O . LEU A 1 198 ? 8.046 1.944 18.918 1.00 88.75 198 LEU A O 1
ATOM 1573 N N . LYS A 1 199 ? 7.855 0.056 17.721 1.00 88.56 199 LYS A N 1
ATOM 1574 C CA . LYS A 1 199 ? 8.518 -0.808 18.717 1.00 88.56 199 LYS A CA 1
ATOM 1575 C C . LYS A 1 199 ? 9.933 -0.327 19.053 1.00 88.56 199 LYS A C 1
ATOM 1577 O O . LYS A 1 199 ? 10.306 -0.337 20.222 1.00 88.56 199 LYS A O 1
ATOM 1582 N N . ARG A 1 200 ? 10.706 0.113 18.054 1.00 84.75 200 ARG A N 1
ATOM 1583 C CA . ARG A 1 200 ? 12.058 0.659 18.267 1.00 84.75 200 ARG A CA 1
ATOM 1584 C C . ARG A 1 200 ? 12.029 1.991 19.011 1.00 84.75 200 ARG A C 1
ATOM 1586 O O . ARG A 1 200 ? 12.867 2.200 19.878 1.00 84.75 200 ARG A O 1
ATOM 1593 N N . SER A 1 201 ? 11.077 2.869 18.690 1.00 80.00 201 SER A N 1
ATOM 1594 C CA . SER A 1 201 ? 10.921 4.151 19.384 1.00 80.00 201 SER A CA 1
ATOM 1595 C C . SER A 1 201 ? 10.629 3.972 20.877 1.00 80.00 201 SER A C 1
ATOM 1597 O O . SER A 1 201 ? 11.255 4.656 21.673 1.00 80.00 201 SER A O 1
ATOM 1599 N N . ILE A 1 202 ? 9.778 3.010 21.258 1.00 74.25 202 ILE A N 1
ATOM 1600 C CA . ILE A 1 202 ? 9.461 2.715 22.672 1.00 74.25 202 ILE A CA 1
ATOM 1601 C C . ILE A 1 202 ? 10.674 2.160 23.430 1.00 74.25 202 ILE A C 1
ATOM 1603 O O . ILE A 1 202 ? 10.910 2.506 24.581 1.00 74.25 202 ILE A O 1
ATOM 1607 N N . GLN A 1 203 ? 11.454 1.271 22.808 1.00 67.56 203 GLN A N 1
ATOM 1608 C CA . GLN A 1 203 ? 12.609 0.648 23.469 1.00 67.56 203 GLN A CA 1
ATOM 1609 C C . GLN A 1 203 ? 13.724 1.649 23.813 1.00 67.56 203 GLN A C 1
ATOM 1611 O O . GLN A 1 203 ? 14.550 1.356 24.672 1.00 67.56 203 GLN A O 1
ATOM 1616 N N . ALA A 1 204 ? 13.758 2.811 23.156 1.00 58.97 204 ALA A N 1
ATOM 1617 C CA . ALA A 1 204 ? 14.754 3.852 23.399 1.00 58.97 204 ALA A CA 1
ATOM 1618 C C . ALA A 1 204 ? 14.421 4.765 24.598 1.00 58.97 204 ALA A C 1
ATOM 1620 O O . ALA A 1 204 ? 15.269 5.553 25.011 1.00 58.97 204 ALA A O 1
ATOM 1621 N N . THR A 1 205 ? 13.209 4.683 25.153 1.00 56.06 205 THR A N 1
ATOM 1622 C CA . THR A 1 205 ? 12.701 5.606 26.176 1.00 56.06 205 THR A CA 1
ATOM 1623 C C . THR A 1 205 ? 12.493 4.880 27.511 1.00 56.06 205 THR A C 1
ATOM 1625 O O . THR A 1 205 ? 11.463 4.247 27.721 1.00 56.06 205 THR A O 1
ATOM 1628 N N . THR A 1 206 ? 13.467 4.957 28.425 1.00 44.56 206 THR A N 1
ATOM 1629 C CA . THR A 1 206 ? 13.357 4.464 29.817 1.00 44.56 206 THR A CA 1
ATOM 1630 C C . THR A 1 206 ? 13.699 5.569 30.820 1.00 44.56 206 THR A C 1
ATOM 1632 O O . THR A 1 206 ? 14.880 5.749 31.105 1.00 44.56 206 THR A O 1
ATOM 1635 N N . VAL A 1 207 ? 12.702 6.283 31.365 1.00 41.97 207 VAL A N 1
ATOM 1636 C CA . VAL A 1 207 ? 12.791 7.103 32.602 1.00 41.97 207 VAL A CA 1
ATOM 1637 C C . VAL A 1 207 ? 11.393 7.215 33.255 1.00 41.97 207 VAL A C 1
ATOM 1639 O O . VAL A 1 207 ? 10.388 7.171 32.552 1.00 41.97 207 VAL A O 1
ATOM 1642 N N . GLU A 1 208 ? 11.340 7.328 34.590 1.00 39.69 208 GLU A N 1
ATOM 1643 C CA . GLU A 1 208 ? 10.131 7.421 35.430 1.00 39.69 208 GLU A CA 1
ATOM 1644 C C . GLU A 1 208 ? 9.424 8.803 35.484 1.00 39.69 208 GLU A C 1
ATOM 1646 O O . GLU A 1 208 ? 10.058 9.853 35.483 1.00 39.69 208 GLU A O 1
ATOM 1651 N N . HIS A 1 209 ? 8.092 8.690 35.618 1.00 41.06 209 HIS A N 1
ATOM 1652 C CA . HIS A 1 209 ? 6.934 9.564 35.919 1.00 41.06 209 HIS A CA 1
ATOM 1653 C C . HIS A 1 209 ? 7.065 11.091 36.175 1.00 41.06 209 HIS A C 1
ATOM 1655 O O . HIS A 1 209 ? 7.730 11.492 37.130 1.00 41.06 209 HIS A O 1
ATOM 1661 N N . ASN A 1 210 ? 6.175 11.912 35.565 1.00 35.44 210 ASN A N 1
ATOM 1662 C CA . ASN A 1 210 ? 4.920 12.407 36.196 1.00 35.44 210 ASN A CA 1
ATOM 1663 C C . ASN A 1 210 ? 4.012 13.285 35.272 1.00 35.44 210 ASN A C 1
ATOM 1665 O O . ASN A 1 210 ? 4.450 14.321 34.786 1.00 35.44 210 ASN A O 1
ATOM 1669 N N . ARG A 1 211 ? 2.689 12.997 35.317 1.00 43.69 211 ARG A N 1
ATOM 1670 C CA . ARG A 1 211 ? 1.466 13.779 34.929 1.00 43.69 211 ARG A CA 1
ATOM 1671 C C . ARG A 1 211 ? 0.778 13.556 33.556 1.00 43.69 211 ARG A C 1
ATOM 1673 O O . ARG A 1 211 ? 1.045 14.221 32.568 1.00 43.69 211 ARG A O 1
ATOM 1680 N N . LEU A 1 212 ? -0.336 12.806 33.643 1.00 47.44 212 LEU A N 1
ATOM 1681 C CA . LEU A 1 212 ? -1.712 13.102 33.169 1.00 47.44 212 LEU A CA 1
ATOM 1682 C C . LEU A 1 212 ? -1.894 13.797 31.800 1.00 47.44 212 LEU A C 1
ATOM 1684 O O . LEU A 1 212 ? -2.378 14.922 31.716 1.00 47.44 212 LEU A O 1
ATOM 1688 N N . ASN A 1 213 ? -1.667 13.045 30.723 1.00 54.81 213 ASN A N 1
ATOM 1689 C CA . ASN A 1 213 ? -2.473 13.115 29.501 1.00 54.81 213 ASN A CA 1
ATOM 1690 C C . ASN A 1 213 ? -2.703 11.684 28.998 1.00 54.81 213 ASN A C 1
ATOM 1692 O O . ASN A 1 213 ? -1.756 10.912 28.863 1.00 54.81 213 ASN A O 1
ATOM 1696 N N . LEU A 1 214 ? -3.961 11.301 28.769 1.00 67.62 214 LEU A N 1
ATOM 1697 C CA . LEU A 1 214 ? -4.316 9.917 28.453 1.00 67.62 214 LEU A CA 1
ATOM 1698 C C . LEU A 1 214 ? -4.050 9.627 26.965 1.00 67.62 214 LEU A C 1
ATOM 1700 O O . LEU A 1 214 ? -4.831 10.004 26.098 1.00 67.62 214 LEU A O 1
ATOM 1704 N N . VAL A 1 215 ? -2.915 8.986 26.679 1.00 76.25 215 VAL A N 1
ATOM 1705 C CA . VAL A 1 215 ? -2.466 8.598 25.323 1.00 76.25 215 VAL A CA 1
ATOM 1706 C C . VAL A 1 215 ? -3.194 7.344 24.810 1.00 76.25 215 VAL A C 1
ATOM 1708 O O . VAL A 1 215 ? -3.373 7.152 23.605 1.00 76.25 215 VAL A O 1
ATOM 1711 N N . ASP A 1 216 ? -3.635 6.495 25.735 1.00 85.19 216 ASP A N 1
ATOM 1712 C CA . ASP A 1 216 ? -4.237 5.193 25.466 1.00 85.19 216 ASP A CA 1
ATOM 1713 C C . ASP A 1 216 ? -5.236 4.858 26.563 1.00 85.19 216 ASP A C 1
ATOM 1715 O O . ASP A 1 216 ? -4.926 4.946 27.753 1.00 85.19 216 ASP A O 1
ATOM 1719 N N . LEU A 1 217 ? -6.450 4.510 26.149 1.00 87.62 217 LEU A N 1
ATOM 1720 C CA . LEU A 1 217 ? -7.543 4.164 27.037 1.00 87.62 217 LEU A CA 1
ATOM 1721 C C . LEU A 1 217 ? -7.943 2.712 26.814 1.00 87.62 217 LEU A C 1
ATOM 1723 O O . LEU A 1 217 ? -8.531 2.373 25.788 1.00 87.62 217 LEU A O 1
ATOM 1727 N N . ASP A 1 218 ? -7.686 1.883 27.821 1.00 87.88 218 ASP A N 1
ATOM 1728 C CA . ASP A 1 218 ? -8.245 0.540 27.927 1.00 87.88 218 ASP A CA 1
ATOM 1729 C C . ASP A 1 218 ? -9.638 0.611 28.558 1.00 87.88 218 ASP A C 1
ATOM 1731 O O . ASP A 1 218 ? -9.787 0.768 29.775 1.00 87.88 218 ASP A O 1
ATOM 1735 N N . LEU A 1 219 ? -10.673 0.508 27.727 1.00 86.19 219 LEU A N 1
ATOM 1736 C CA . LEU A 1 219 ? -12.054 0.635 28.181 1.00 86.19 219 LEU A CA 1
ATOM 1737 C C . LEU A 1 219 ? -12.467 -0.517 29.100 1.00 86.19 219 LEU A C 1
ATOM 1739 O O . LEU A 1 219 ? -13.329 -0.304 29.947 1.00 86.19 219 LEU A O 1
ATOM 1743 N N . LYS A 1 220 ? -11.842 -1.699 29.002 1.00 84.50 220 LYS A N 1
ATOM 1744 C CA . LYS A 1 220 ? -12.145 -2.816 29.912 1.00 84.50 220 LYS A CA 1
ATOM 1745 C C . LYS A 1 220 ? -11.826 -2.448 31.358 1.00 84.50 220 LYS A C 1
ATOM 1747 O O . LYS A 1 220 ? -12.639 -2.687 32.246 1.00 84.50 220 LYS A O 1
ATOM 1752 N N . ASN A 1 221 ? -10.664 -1.835 31.577 1.00 81.81 221 ASN A N 1
ATOM 1753 C CA . ASN A 1 221 ? -10.219 -1.423 32.908 1.00 81.81 221 ASN A CA 1
ATOM 1754 C C . ASN A 1 221 ? -10.933 -0.150 33.374 1.00 81.81 221 ASN A C 1
ATOM 1756 O O . ASN A 1 221 ? -11.320 -0.055 34.537 1.00 81.81 221 ASN A O 1
ATOM 1760 N N . ALA A 1 222 ? -11.152 0.805 32.464 1.00 82.56 222 ALA A N 1
ATOM 1761 C CA . ALA A 1 222 ? -11.825 2.060 32.789 1.00 82.56 222 ALA A CA 1
ATOM 1762 C C . ALA A 1 222 ? -13.258 1.835 33.300 1.00 82.56 222 ALA A C 1
ATOM 1764 O O . ALA A 1 222 ? -13.667 2.487 34.257 1.00 82.56 222 ALA A O 1
ATOM 1765 N N . ILE A 1 223 ? -13.991 0.878 32.711 1.00 82.25 223 ILE A N 1
ATOM 1766 C CA . ILE A 1 223 ? -15.355 0.518 33.133 1.00 82.25 223 ILE A CA 1
ATOM 1767 C C . ILE A 1 223 ? -15.389 0.064 34.599 1.00 82.25 223 ILE A C 1
ATOM 1769 O O . ILE A 1 223 ? -16.248 0.523 35.346 1.00 82.25 223 ILE A O 1
ATOM 1773 N N . VAL A 1 224 ? -14.440 -0.777 35.027 1.00 79.06 224 VAL A N 1
ATOM 1774 C CA . VAL A 1 224 ? -14.351 -1.267 36.419 1.00 79.06 224 VAL A CA 1
ATOM 1775 C C . VAL A 1 224 ? -14.020 -0.139 37.386 1.00 79.06 224 VAL A C 1
ATOM 1777 O O . VAL A 1 224 ? -14.574 -0.058 38.478 1.00 79.06 224 VAL A O 1
ATOM 1780 N N . GLN A 1 225 ? -13.082 0.722 36.998 1.00 79.00 225 GLN A N 1
ATOM 1781 C CA . GLN A 1 225 ? -12.555 1.769 37.869 1.00 79.00 225 GLN A CA 1
ATOM 1782 C C . GLN A 1 225 ? -13.482 2.989 37.961 1.00 79.00 225 GLN A C 1
ATOM 1784 O O . GLN A 1 225 ? -13.256 3.854 38.803 1.00 79.00 225 GLN A O 1
ATOM 1789 N N . GLY A 1 226 ? -14.483 3.100 37.077 1.00 74.50 226 GLY A N 1
ATOM 1790 C CA . GLY A 1 226 ? -15.333 4.290 36.946 1.00 74.50 226 GLY A CA 1
ATOM 1791 C C . GLY A 1 226 ? -14.559 5.547 36.532 1.00 74.50 226 GLY A C 1
ATOM 1792 O O . GLY A 1 226 ? -15.067 6.664 36.623 1.00 74.50 226 GLY A O 1
ATOM 1793 N N . PHE A 1 227 ? -13.306 5.388 36.102 1.00 74.31 227 PHE A N 1
ATOM 1794 C CA . PHE A 1 227 ? -12.429 6.499 35.776 1.00 74.31 227 PHE A CA 1
ATOM 1795 C C . PHE A 1 227 ? -12.722 6.962 34.355 1.00 74.31 227 PHE A C 1
ATOM 1797 O O . PHE A 1 227 ? -12.588 6.185 33.410 1.00 74.31 227 PHE A O 1
ATOM 1804 N N . HIS A 1 228 ? -13.116 8.229 34.198 1.00 74.62 228 HIS A N 1
ATOM 1805 C CA . HIS A 1 228 ? -13.343 8.871 32.896 1.00 74.62 228 HIS A CA 1
ATOM 1806 C C . HIS A 1 228 ? -14.431 8.259 31.993 1.00 74.62 228 HIS A C 1
ATOM 1808 O O . HIS A 1 228 ? -14.642 8.724 30.866 1.00 74.62 228 HIS A O 1
ATOM 1814 N N . VAL A 1 229 ? -15.136 7.240 32.477 1.00 84.12 229 VAL A N 1
ATOM 1815 C CA . VAL A 1 229 ? -16.219 6.574 31.763 1.00 84.12 229 VAL A CA 1
ATOM 1816 C C . VAL A 1 229 ? -17.442 6.449 32.656 1.00 84.12 229 VAL A C 1
ATOM 1818 O O . VAL A 1 229 ? -17.339 6.173 33.847 1.00 84.12 229 VAL A O 1
ATOM 1821 N N . HIS A 1 230 ? -18.611 6.629 32.056 1.00 87.62 230 HIS A N 1
ATOM 1822 C CA . HIS A 1 230 ? -19.900 6.377 32.678 1.00 87.62 230 HIS A CA 1
ATOM 1823 C C . HIS A 1 230 ? -20.628 5.295 31.878 1.00 87.62 230 HIS A C 1
ATOM 1825 O O . HIS A 1 230 ? -20.865 5.451 30.677 1.00 87.62 230 HIS A O 1
ATOM 1831 N N . VAL A 1 231 ? -21.002 4.201 32.536 1.00 86.75 231 VAL A N 1
ATOM 1832 C CA . VAL A 1 231 ? -21.790 3.131 31.917 1.00 86.75 231 VAL A CA 1
ATOM 1833 C C . VAL A 1 231 ? -23.276 3.439 32.085 1.00 86.75 231 VAL A C 1
ATOM 1835 O O . VAL A 1 231 ? -23.756 3.587 33.203 1.00 86.75 231 VAL A O 1
ATOM 1838 N N . GLN A 1 232 ? -24.008 3.564 30.976 1.00 81.81 232 GLN A N 1
ATOM 1839 C CA . GLN A 1 232 ? -25.468 3.721 30.988 1.00 81.81 232 GLN A CA 1
ATOM 1840 C C . GLN A 1 232 ? -26.163 2.357 30.857 1.00 81.81 232 GLN A C 1
ATOM 1842 O O . GLN A 1 232 ? -25.701 1.503 30.098 1.00 81.81 232 GLN A O 1
ATOM 1847 N N . GLU A 1 233 ? -27.290 2.170 31.553 1.00 65.44 233 GLU A N 1
ATOM 1848 C CA . GLU A 1 233 ? -28.122 0.955 31.476 1.00 65.44 233 GLU A CA 1
ATOM 1849 C C . GLU A 1 233 ? -28.682 0.726 30.054 1.00 65.44 233 GLU A C 1
ATOM 1851 O O . GLU A 1 233 ? -29.050 1.700 29.385 1.00 65.44 233 GLU A O 1
ATOM 1856 N N . PRO A 1 234 ? -28.718 -0.533 29.548 1.00 59.06 234 PRO A N 1
ATOM 1857 C CA . PRO A 1 234 ? -29.238 -1.743 30.212 1.00 59.06 234 PRO A CA 1
ATOM 1858 C C . PRO A 1 234 ? -28.186 -2.779 30.665 1.00 59.06 234 PRO A C 1
ATOM 1860 O O . PRO A 1 234 ? -27.060 -2.810 30.186 1.00 59.06 234 PRO A O 1
ATOM 1863 N N . GLN A 1 235 ? -28.596 -3.670 31.578 1.00 68.31 235 GLN A N 1
ATOM 1864 C CA . GLN A 1 235 ? -27.782 -4.685 32.275 1.00 68.31 235 GLN A CA 1
ATOM 1865 C C . GLN A 1 235 ? -27.602 -6.011 31.495 1.00 68.31 235 GLN A C 1
ATOM 1867 O O . GLN A 1 235 ? -27.608 -7.090 32.082 1.00 68.31 235 GLN A O 1
ATOM 1872 N N . ASN A 1 236 ? -27.459 -5.960 30.165 1.00 85.19 236 ASN A N 1
ATOM 1873 C CA . ASN A 1 236 ? -27.290 -7.163 29.329 1.00 85.19 236 ASN A CA 1
ATOM 1874 C C . ASN A 1 236 ? -25.818 -7.408 28.957 1.00 85.19 236 ASN A C 1
ATOM 1876 O O . ASN A 1 236 ? -25.473 -7.685 27.802 1.00 85.19 236 ASN A O 1
ATOM 1880 N N . TRP A 1 237 ? -24.938 -7.242 29.936 1.00 88.12 237 TRP A N 1
ATOM 1881 C CA . TRP A 1 237 ? -23.516 -7.499 29.805 1.00 88.12 237 TRP A CA 1
ATOM 1882 C C . TRP A 1 237 ? -22.936 -7.930 31.153 1.00 88.12 237 TRP A C 1
ATOM 1884 O O . TRP A 1 237 ? -23.477 -7.611 32.209 1.00 88.12 237 TRP A O 1
ATOM 1894 N N . GLU A 1 238 ? -21.830 -8.656 31.105 1.00 87.88 238 GLU A N 1
ATOM 1895 C CA . GLU A 1 238 ? -21.053 -9.076 32.265 1.00 87.88 238 GLU A CA 1
ATOM 1896 C C . GLU A 1 238 ? -19.561 -8.915 31.970 1.00 87.88 238 GLU A C 1
ATOM 1898 O O . GLU A 1 238 ? -19.134 -8.932 30.809 1.00 87.88 238 GLU A O 1
ATOM 1903 N N . GLN A 1 239 ? -18.762 -8.761 33.024 1.00 87.19 239 GLN A N 1
ATOM 1904 C CA . GLN A 1 239 ? -17.311 -8.737 32.915 1.00 87.19 239 GLN A CA 1
ATOM 1905 C C . GLN A 1 239 ? -16.717 -9.993 33.543 1.00 87.19 239 GLN A C 1
ATOM 1907 O O . GLN A 1 239 ? -16.980 -10.299 34.706 1.00 87.19 239 GLN A O 1
ATOM 1912 N N . GLY A 1 240 ? -15.917 -10.722 32.769 1.00 84.75 240 GLY A N 1
ATOM 1913 C CA . GLY A 1 240 ? -15.169 -11.874 33.252 1.00 84.75 240 GLY A CA 1
ATOM 1914 C C . GLY A 1 240 ? -14.080 -11.472 34.248 1.00 84.75 240 GLY A C 1
ATOM 1915 O O . GLY A 1 240 ? -13.639 -10.323 34.289 1.00 84.75 240 GLY A O 1
ATOM 1916 N N . ALA A 1 241 ? -13.591 -12.443 35.022 1.00 83.50 241 ALA A N 1
ATOM 1917 C CA . ALA A 1 241 ? -12.495 -12.233 35.975 1.00 83.50 241 ALA A CA 1
ATOM 1918 C C . ALA A 1 241 ? -11.181 -11.763 35.309 1.00 83.50 241 ALA A C 1
ATOM 1920 O O . ALA A 1 241 ? -10.342 -11.143 35.952 1.00 83.50 241 ALA A O 1
ATOM 1921 N N . ASP A 1 242 ? -11.013 -12.031 34.012 1.00 81.44 242 ASP A N 1
ATOM 1922 C CA . ASP A 1 242 ? -9.909 -11.565 33.162 1.00 81.44 242 ASP A CA 1
ATOM 1923 C C . ASP A 1 242 ? -10.164 -10.173 32.534 1.00 81.44 242 ASP A C 1
ATOM 1925 O O . ASP A 1 242 ? -9.435 -9.714 31.646 1.00 81.44 242 ASP A O 1
ATOM 1929 N N . GLY A 1 243 ? -11.241 -9.508 32.955 1.00 82.50 243 GLY A N 1
ATOM 1930 C CA . GLY A 1 243 ? -11.692 -8.216 32.457 1.00 82.50 243 GLY A CA 1
ATOM 1931 C C . GLY A 1 243 ? -12.414 -8.271 31.110 1.00 82.50 243 GLY A C 1
ATOM 1932 O O . GLY A 1 243 ? -12.827 -7.213 30.631 1.00 82.50 243 GLY A O 1
ATOM 1933 N N . SER A 1 244 ? -12.544 -9.439 30.465 1.00 87.81 244 SER A N 1
ATOM 1934 C CA . SER A 1 244 ? -13.259 -9.585 29.188 1.00 87.81 244 SER A CA 1
ATOM 1935 C C . SER A 1 244 ? -14.722 -9.162 29.322 1.00 87.81 244 SER A C 1
ATOM 1937 O O . SER A 1 244 ? -15.354 -9.406 30.345 1.00 87.81 244 SER A O 1
ATOM 1939 N N . ILE A 1 245 ? -15.268 -8.498 28.304 1.00 89.62 245 ILE A N 1
ATOM 1940 C CA . ILE A 1 245 ? -16.653 -8.006 28.331 1.00 89.62 245 ILE A CA 1
ATOM 1941 C C . ILE A 1 245 ? -17.502 -8.950 27.492 1.00 89.62 245 ILE A C 1
ATOM 1943 O O . ILE A 1 245 ? -17.285 -9.072 26.285 1.00 89.62 245 ILE A O 1
ATOM 1947 N N . ARG A 1 246 ? -18.490 -9.597 28.104 1.00 89.44 246 ARG A N 1
ATOM 1948 C CA . ARG A 1 246 ? -19.529 -10.335 27.387 1.00 89.44 246 ARG A CA 1
ATOM 1949 C C . ARG A 1 246 ? -20.782 -9.476 27.345 1.00 89.44 246 ARG A C 1
ATOM 1951 O O . ARG A 1 246 ? -21.253 -9.025 28.376 1.00 89.44 246 ARG A O 1
ATOM 1958 N N . PHE A 1 247 ? -21.332 -9.261 26.159 1.00 88.12 247 PHE A N 1
ATOM 1959 C CA . PHE A 1 247 ? -22.633 -8.615 25.979 1.00 88.12 247 PHE A CA 1
ATOM 1960 C C . PHE A 1 247 ? -23.592 -9.606 25.329 1.00 88.12 247 PHE A C 1
ATOM 1962 O O . PHE A 1 247 ? -23.160 -10.479 24.574 1.00 88.12 247 PHE A O 1
ATOM 1969 N N . PHE A 1 248 ? -24.880 -9.500 25.636 1.00 85.38 248 PHE A N 1
ATOM 1970 C CA . PHE A 1 248 ? -25.897 -10.451 25.197 1.00 85.38 248 PHE A CA 1
ATOM 1971 C C . PHE A 1 248 ? -27.261 -9.778 24.996 1.00 85.38 248 PHE A C 1
ATOM 1973 O O . PHE A 1 248 ? -27.433 -8.581 25.237 1.00 85.38 248 PHE A O 1
ATOM 1980 N N . SER A 1 249 ? -28.219 -10.541 24.472 1.00 78.88 249 SER A N 1
ATOM 1981 C CA . SER A 1 249 ? -29.626 -10.146 24.360 1.00 78.88 249 SER A CA 1
ATOM 1982 C C . SER A 1 249 ? -30.447 -10.990 25.339 1.00 78.88 249 SER A C 1
ATOM 1984 O O . SER A 1 249 ? -30.267 -12.207 25.387 1.00 78.88 249 SER A O 1
ATOM 1986 N N . SER A 1 250 ? -31.316 -10.365 26.141 1.00 64.12 250 SER A N 1
ATOM 1987 C CA . SER A 1 250 ? -32.293 -11.090 26.959 1.00 64.12 250 SER A CA 1
ATOM 1988 C C . SER A 1 250 ? -33.479 -11.501 26.083 1.00 64.12 250 SER A C 1
ATOM 1990 O O . SER A 1 250 ? -33.954 -10.729 25.253 1.00 64.12 250 SER A O 1
ATOM 1992 N N . SER A 1 251 ? -33.956 -12.734 26.249 1.00 55.72 251 SER A N 1
ATOM 1993 C CA . SER A 1 251 ? -34.898 -13.449 25.371 1.00 55.72 251 SER A CA 1
ATOM 1994 C C . SER A 1 251 ? -36.317 -12.851 25.245 1.00 55.72 251 SER A C 1
ATOM 1996 O O . SER A 1 251 ? -37.224 -13.529 24.766 1.00 55.72 251 SER A O 1
ATOM 1998 N N . SER A 1 252 ? -36.534 -11.586 25.623 1.00 51.97 252 SER A N 1
ATOM 1999 C CA . SER A 1 252 ? -37.838 -10.910 25.560 1.00 51.97 252 SER A CA 1
ATOM 2000 C C . SER A 1 252 ? -37.812 -9.384 25.337 1.00 51.97 252 SER A C 1
ATOM 2002 O O . SER A 1 252 ? -38.861 -8.757 25.475 1.00 51.97 252 SER A O 1
ATOM 2004 N N . VAL A 1 253 ? -36.686 -8.746 24.969 1.00 51.84 253 VAL A N 1
ATOM 2005 C CA . VAL A 1 253 ? -36.617 -7.266 24.883 1.00 51.84 253 VAL A CA 1
ATOM 2006 C C . VAL A 1 253 ? -35.956 -6.746 23.599 1.00 51.84 253 VAL A C 1
ATOM 2008 O O . VAL A 1 253 ? -34.846 -7.124 23.244 1.00 51.84 253 VAL A O 1
ATOM 2011 N N . ASP A 1 254 ? -36.686 -5.843 22.940 1.00 52.94 254 ASP A N 1
ATOM 2012 C CA . ASP A 1 254 ? -36.285 -4.762 22.028 1.00 52.94 254 ASP A CA 1
ATOM 2013 C C . ASP A 1 254 ? -34.808 -4.758 21.559 1.00 52.94 254 ASP A C 1
ATOM 2015 O O . ASP A 1 254 ? -33.957 -4.061 22.117 1.00 52.94 254 ASP A O 1
ATOM 2019 N N . VAL A 1 255 ? -34.516 -5.485 20.468 1.00 56.53 255 VAL A N 1
ATOM 2020 C CA . VAL A 1 255 ? -33.206 -5.511 19.761 1.00 56.53 255 VAL A CA 1
ATOM 2021 C C . VAL A 1 255 ? -32.725 -4.097 19.370 1.00 56.53 255 VAL A C 1
ATOM 2023 O O . VAL A 1 255 ? -31.562 -3.891 19.035 1.00 56.53 255 VAL A O 1
ATOM 2026 N N . ALA A 1 256 ? -33.606 -3.095 19.433 1.00 60.69 256 ALA A N 1
ATOM 2027 C CA . ALA A 1 256 ? -33.292 -1.697 19.178 1.00 60.69 256 ALA A CA 1
ATOM 2028 C C . ALA A 1 256 ? -32.422 -1.026 20.262 1.00 60.69 256 ALA A C 1
ATOM 2030 O O . ALA A 1 256 ? -31.813 0.009 19.977 1.00 60.69 256 ALA A O 1
ATOM 2031 N N . LYS A 1 257 ? -32.352 -1.559 21.493 1.00 75.88 257 LYS A N 1
ATOM 2032 C CA . LYS A 1 257 ? -31.569 -0.947 22.583 1.00 75.88 257 LYS A CA 1
ATOM 2033 C C . LYS A 1 257 ? -30.153 -1.539 22.677 1.00 75.88 257 LYS A C 1
ATOM 2035 O O . LYS A 1 257 ? -29.998 -2.756 22.598 1.00 75.88 257 LYS A O 1
ATOM 2040 N N . PRO A 1 258 ? -29.114 -0.707 22.888 1.00 83.06 258 PRO A N 1
ATOM 2041 C CA . PRO A 1 258 ? -27.751 -1.201 23.074 1.00 83.06 258 PRO A CA 1
ATOM 2042 C C . PRO A 1 258 ? -27.645 -2.014 24.370 1.00 83.06 258 PRO A C 1
ATOM 2044 O O . PRO A 1 258 ? -28.176 -1.595 25.389 1.00 83.06 258 PRO A O 1
ATOM 2047 N N . SER A 1 259 ? -26.929 -3.139 24.347 1.00 86.44 259 SER A N 1
ATOM 2048 C CA . SER A 1 259 ? -26.645 -3.983 25.518 1.00 86.44 259 SER A CA 1
ATOM 2049 C C . SER A 1 259 ? -25.679 -3.332 26.510 1.00 86.44 259 SER A C 1
ATOM 2051 O O . SER A 1 259 ? -25.750 -3.621 27.695 1.00 86.44 259 SER A O 1
ATOM 2053 N N . LEU A 1 260 ? -24.761 -2.486 26.031 1.00 88.06 260 LEU A N 1
ATOM 2054 C CA . LEU A 1 260 ? -23.817 -1.723 26.852 1.00 88.06 260 LEU A CA 1
ATOM 2055 C C . LEU A 1 260 ? -23.545 -0.377 26.174 1.00 88.06 260 LEU A C 1
ATOM 2057 O O . LEU A 1 260 ? -23.184 -0.333 24.998 1.00 88.06 260 LEU A O 1
ATOM 2061 N N . THR A 1 261 ? -23.690 0.721 26.914 1.00 90.69 261 THR A N 1
ATOM 2062 C CA . THR A 1 261 ? -23.287 2.062 26.472 1.00 90.69 261 THR A CA 1
ATOM 2063 C C . THR A 1 261 ? -22.227 2.618 27.409 1.00 90.69 261 THR A C 1
ATOM 2065 O O . THR A 1 261 ? -22.499 2.874 28.578 1.00 90.69 261 THR A O 1
ATOM 2068 N N . VAL A 1 262 ? -21.029 2.847 26.878 1.00 90.94 262 VAL A N 1
ATOM 2069 C CA . VAL A 1 262 ? -19.923 3.498 27.582 1.00 90.94 262 VAL A CA 1
ATOM 2070 C C . VAL A 1 262 ? -19.842 4.940 27.104 1.00 90.94 262 VAL A C 1
ATOM 2072 O O . VAL A 1 262 ? -19.521 5.193 25.942 1.00 90.94 262 VAL A O 1
ATOM 2075 N N . GLN A 1 263 ? -20.161 5.889 27.975 1.00 91.06 263 GLN A N 1
ATOM 2076 C CA . GLN A 1 263 ? -19.973 7.315 27.723 1.00 91.06 263 GLN A CA 1
ATOM 2077 C C . GLN A 1 263 ? -18.619 7.762 28.253 1.00 91.06 263 GLN A C 1
ATOM 2079 O O . GLN A 1 263 ? -18.230 7.386 29.353 1.00 91.06 263 GLN A O 1
ATOM 2084 N N . LEU A 1 264 ? -17.908 8.564 27.472 1.00 89.12 264 LEU A N 1
ATOM 2085 C CA . LEU A 1 264 ? -16.600 9.098 27.830 1.00 89.12 264 LEU A CA 1
ATOM 2086 C C . LEU A 1 264 ? -16.776 10.524 28.349 1.00 89.12 264 LEU A C 1
ATOM 2088 O O . LEU A 1 264 ? -17.403 11.347 27.688 1.00 89.12 264 LEU A O 1
ATOM 2092 N N . THR A 1 265 ? -16.202 10.824 29.513 1.00 81.38 265 THR A N 1
ATOM 2093 C CA . THR A 1 265 ? -16.189 12.182 30.091 1.00 81.38 265 THR A CA 1
ATOM 2094 C C . THR A 1 265 ? -14.885 12.933 29.796 1.00 81.38 265 THR A C 1
ATOM 2096 O O . THR A 1 265 ? -14.685 14.054 30.256 1.00 81.38 265 THR A O 1
ATOM 2099 N N . LEU A 1 266 ? -13.990 12.320 29.014 1.00 75.44 266 LEU A N 1
ATOM 2100 C CA . LEU A 1 266 ? -12.685 12.864 28.643 1.00 75.44 266 LEU A CA 1
ATOM 2101 C C . LEU A 1 266 ? -12.777 13.923 27.554 1.00 75.44 266 LEU A C 1
ATOM 2103 O O . LEU A 1 266 ? -13.377 13.712 26.501 1.00 75.44 266 LEU A O 1
ATOM 2107 N N . ASN A 1 267 ? -12.029 15.002 27.756 1.00 71.44 267 ASN A N 1
ATOM 2108 C CA . ASN A 1 267 ? -11.740 15.988 26.726 1.00 71.44 267 ASN A CA 1
ATOM 2109 C C . ASN A 1 267 ? -10.426 15.646 25.996 1.00 71.44 267 ASN A C 1
ATOM 2111 O O . ASN A 1 267 ? -9.463 16.409 26.020 1.00 71.44 267 ASN A O 1
ATOM 2115 N N . SER A 1 268 ? -10.366 14.448 25.411 1.00 76.75 268 SER A N 1
ATOM 2116 C CA . SER A 1 268 ? -9.195 13.942 24.680 1.00 76.75 268 SER A CA 1
ATOM 2117 C C . SER A 1 268 ? -9.541 13.690 23.219 1.00 76.75 268 SER A C 1
ATOM 2119 O O . SER A 1 268 ? -10.695 13.389 22.893 1.00 76.75 268 SER A O 1
ATOM 2121 N N . THR A 1 269 ? -8.546 13.815 22.345 1.00 83.19 269 THR A N 1
ATOM 2122 C CA . THR A 1 269 ? -8.678 13.495 20.924 1.00 83.19 269 THR A CA 1
ATOM 2123 C C . THR A 1 269 ? -8.216 12.068 20.661 1.00 83.19 269 THR A C 1
ATOM 2125 O O . THR A 1 269 ? -7.311 11.571 21.324 1.00 83.19 269 THR A O 1
ATOM 2128 N N . TRP A 1 270 ? -8.847 11.386 19.705 1.00 87.94 270 TRP A N 1
ATOM 2129 C CA . TRP A 1 270 ? -8.582 9.975 19.417 1.00 87.94 270 TRP A CA 1
ATOM 2130 C C . TRP A 1 270 ? -8.387 9.738 17.927 1.00 87.94 270 TRP A C 1
ATOM 2132 O O . TRP A 1 270 ? -9.101 10.296 17.095 1.00 87.94 270 TRP A O 1
ATOM 2142 N N . ARG A 1 271 ? -7.454 8.852 17.578 1.00 90.06 271 ARG A N 1
ATOM 2143 C CA . ARG A 1 271 ? -7.168 8.479 16.187 1.00 90.06 271 ARG A CA 1
ATOM 2144 C C . ARG A 1 271 ? -7.592 7.050 15.884 1.00 90.06 271 ARG A C 1
ATOM 2146 O O . ARG A 1 271 ? -8.205 6.795 14.845 1.00 90.06 271 ARG A O 1
ATOM 2153 N N . TYR A 1 272 ? -7.268 6.137 16.792 1.00 93.94 272 TYR A N 1
ATOM 2154 C CA . TYR A 1 272 ? -7.412 4.704 16.598 1.00 93.94 272 TYR A CA 1
ATOM 2155 C C . TYR A 1 272 ? -8.460 4.123 17.539 1.00 93.94 272 TYR A C 1
ATOM 2157 O O . TYR A 1 272 ? -8.500 4.448 18.725 1.00 93.94 272 TYR A O 1
ATOM 2165 N N . PHE A 1 273 ? -9.271 3.220 16.999 1.00 96.38 273 PHE A N 1
ATOM 2166 C CA . PHE A 1 273 ? -10.195 2.382 17.751 1.00 96.38 273 PHE A CA 1
ATOM 2167 C C . PHE A 1 273 ? -9.848 0.916 17.497 1.00 96.38 273 PHE A C 1
ATOM 2169 O O . PHE A 1 273 ? -9.876 0.456 16.351 1.00 96.38 273 PHE A O 1
ATOM 2176 N N . VAL A 1 274 ? -9.505 0.189 18.558 1.00 97.12 274 VAL A N 1
ATOM 2177 C CA . VAL A 1 274 ? -9.150 -1.230 18.488 1.00 97.12 274 VAL A CA 1
ATOM 2178 C C . VAL A 1 274 ? -10.148 -2.043 19.298 1.00 97.12 274 VAL A C 1
ATOM 2180 O O . VAL A 1 274 ? -10.383 -1.766 20.471 1.00 97.12 274 VAL A O 1
ATOM 2183 N N . LEU A 1 275 ? -10.712 -3.071 18.671 1.00 95.56 275 LEU A N 1
ATOM 2184 C CA . LEU A 1 275 ? -11.556 -4.063 19.320 1.00 95.56 275 LEU A CA 1
ATOM 2185 C C . LEU A 1 275 ? -11.139 -5.457 18.860 1.00 95.56 275 LEU A C 1
ATOM 2187 O O . LEU A 1 275 ? -11.013 -5.709 17.661 1.00 95.56 275 LEU A O 1
ATOM 2191 N N . SER A 1 276 ? -10.974 -6.388 19.795 1.00 93.75 276 SER A N 1
ATOM 2192 C CA . SER A 1 276 ? -10.895 -7.810 19.459 1.00 93.75 276 SER A CA 1
ATOM 2193 C C . SER A 1 276 ? -11.872 -8.627 20.282 1.00 93.75 276 SER A C 1
ATOM 2195 O O . SER A 1 276 ? -12.171 -8.280 21.422 1.00 93.75 276 SER A O 1
ATOM 2197 N N . GLY A 1 277 ? -12.405 -9.691 19.692 1.00 89.94 277 GLY A N 1
ATOM 2198 C CA . GLY A 1 277 ? -13.449 -10.478 20.329 1.00 89.94 277 GLY A CA 1
ATOM 2199 C C . GLY A 1 277 ? -13.817 -11.742 19.569 1.00 89.94 277 GLY A C 1
ATOM 2200 O O . GLY A 1 277 ? -13.327 -12.000 18.468 1.00 89.94 277 GLY A O 1
ATOM 2201 N N . GLN A 1 278 ? -14.688 -12.546 20.164 1.00 87.25 278 GLN A N 1
ATOM 2202 C CA . GLN A 1 278 ? -15.114 -13.848 19.650 1.00 87.25 278 GLN A CA 1
ATOM 2203 C C . GLN A 1 278 ? -16.624 -14.013 19.811 1.00 87.25 278 GLN A C 1
ATOM 2205 O O . GLN A 1 278 ? -17.263 -13.252 20.532 1.00 87.25 278 GLN A O 1
ATOM 2210 N N . GLN A 1 279 ? -17.189 -15.021 19.142 1.00 83.06 279 GLN A N 1
ATOM 2211 C CA . GLN A 1 279 ? -18.609 -15.376 19.279 1.00 83.06 279 GLN A CA 1
ATOM 2212 C C . GLN A 1 279 ? -19.562 -14.219 18.925 1.00 83.06 279 GLN A C 1
ATOM 2214 O O . GLN A 1 279 ? -20.588 -14.047 19.564 1.00 83.06 279 GLN A O 1
ATOM 2219 N N . TRP A 1 280 ? -19.215 -13.404 17.924 1.00 84.50 280 TRP A N 1
ATOM 2220 C CA . TRP A 1 280 ? -20.122 -12.375 17.414 1.00 84.50 280 TRP A CA 1
ATOM 2221 C C . TRP A 1 280 ? -21.202 -13.024 16.538 1.00 84.50 280 TRP A C 1
ATOM 2223 O O . TRP A 1 280 ? -20.929 -13.955 15.775 1.00 84.50 280 TRP A O 1
ATOM 2233 N N . HIS A 1 281 ? -22.436 -12.545 16.651 1.00 80.88 281 HIS A N 1
ATOM 2234 C CA . HIS A 1 281 ? -23.592 -13.095 15.945 1.00 80.88 281 HIS A CA 1
ATOM 2235 C C . HIS A 1 281 ? -24.202 -12.083 14.976 1.00 80.88 281 HIS A C 1
ATOM 2237 O O . HIS A 1 281 ? -23.876 -10.897 14.978 1.00 80.88 281 HIS A O 1
ATOM 2243 N N . GLU A 1 282 ? -25.083 -12.569 14.105 1.00 83.88 282 GLU A N 1
ATOM 2244 C CA . GLU A 1 282 ? -25.870 -11.713 13.222 1.00 83.88 282 GLU A CA 1
ATOM 2245 C C . GLU A 1 282 ? -26.679 -10.694 14.028 1.00 83.88 282 GLU A C 1
ATOM 2247 O O . GLU A 1 282 ? -27.358 -11.063 14.984 1.00 83.88 282 GLU A O 1
ATOM 2252 N N . GLY A 1 283 ? -26.605 -9.420 13.631 1.00 83.38 283 GLY A N 1
ATOM 2253 C CA . GLY A 1 283 ? -27.237 -8.302 14.333 1.00 83.38 283 GLY A CA 1
ATOM 2254 C C . GLY A 1 283 ? -26.353 -7.662 15.407 1.00 83.38 283 GLY A C 1
ATOM 2255 O O . GLY A 1 283 ? -26.599 -6.512 15.770 1.00 83.38 283 GLY A O 1
ATOM 2256 N N . SER A 1 284 ? -25.289 -8.336 15.862 1.00 88.94 284 SER A N 1
ATOM 2257 C CA . SER A 1 284 ? -24.350 -7.744 16.817 1.00 88.94 284 SER A CA 1
ATOM 2258 C C . SER A 1 284 ? -23.594 -6.574 16.188 1.00 88.94 284 SER A C 1
ATOM 2260 O O . SER A 1 284 ? -23.166 -6.639 15.034 1.00 88.94 284 SER A O 1
ATOM 2262 N N . SER A 1 285 ? -23.398 -5.489 16.932 1.00 92.06 285 SER A N 1
ATOM 2263 C CA . SER A 1 285 ? -22.686 -4.311 16.432 1.00 92.06 285 SER A CA 1
ATOM 2264 C C . SER A 1 285 ? -21.976 -3.525 17.526 1.00 92.06 285 SER A C 1
ATOM 2266 O O . SER A 1 285 ? -22.335 -3.582 18.702 1.00 92.06 285 SER A O 1
ATOM 2268 N N . VAL A 1 286 ? -20.970 -2.758 17.107 1.00 94.62 286 VAL A N 1
ATOM 2269 C CA . VAL A 1 286 ? -20.342 -1.710 17.910 1.00 94.62 286 VAL A CA 1
ATOM 2270 C C . VAL A 1 286 ? -20.474 -0.374 17.186 1.00 94.62 286 VAL A C 1
ATOM 2272 O O . VAL A 1 286 ? -20.102 -0.248 16.021 1.00 94.62 286 VAL A O 1
ATOM 2275 N N . ALA A 1 287 ? -21.019 0.630 17.864 1.00 96.12 287 ALA A N 1
ATOM 2276 C CA . ALA A 1 287 ? -21.172 1.984 17.353 1.00 96.12 287 ALA A CA 1
ATOM 2277 C C . ALA A 1 287 ? -20.285 2.950 18.140 1.00 96.12 287 ALA A C 1
ATOM 2279 O O . ALA A 1 287 ? -20.431 3.083 19.354 1.00 96.12 287 ALA A O 1
ATOM 2280 N N . VAL A 1 288 ? -19.395 3.645 17.437 1.00 97.12 288 VAL A N 1
ATOM 2281 C CA . VAL A 1 288 ? -18.517 4.682 17.983 1.00 97.12 288 VAL A CA 1
ATOM 2282 C C . VAL A 1 288 ? -19.092 6.039 17.591 1.00 97.12 288 VAL A C 1
ATOM 2284 O O . VAL A 1 288 ? -19.100 6.402 16.412 1.00 97.12 288 VAL A O 1
ATOM 2287 N N . ARG A 1 289 ? -19.591 6.784 18.578 1.00 96.19 289 ARG A N 1
ATOM 2288 C CA . ARG A 1 289 ? -20.077 8.150 18.383 1.00 96.19 289 ARG A CA 1
ATOM 2289 C C . ARG A 1 289 ? -18.913 9.121 18.464 1.00 96.19 289 ARG A C 1
ATOM 2291 O O . ARG A 1 289 ? -18.306 9.275 19.524 1.00 96.19 289 ARG A O 1
ATOM 2298 N N . VAL A 1 290 ? -18.647 9.793 17.354 1.00 93.88 290 VAL A N 1
ATOM 2299 C CA . VAL A 1 290 ? -17.577 10.774 17.209 1.00 93.88 290 VAL A CA 1
ATOM 2300 C C . VAL A 1 290 ? -18.159 12.181 17.146 1.00 93.88 290 VAL A C 1
ATOM 2302 O O . VAL A 1 290 ? -19.115 12.432 16.414 1.00 93.88 290 VAL A O 1
ATOM 2305 N N . LEU A 1 291 ? -17.558 13.104 17.886 1.00 91.44 291 LEU A N 1
ATOM 2306 C CA . LEU A 1 291 ? -17.748 14.540 17.740 1.00 91.44 291 LEU A CA 1
ATOM 2307 C C . LEU A 1 291 ? -16.584 15.095 16.918 1.00 91.44 291 LEU A C 1
ATOM 2309 O O . LEU A 1 291 ? -15.419 14.874 17.248 1.00 91.44 291 LEU A O 1
ATOM 2313 N N . TRP A 1 292 ? -16.924 15.787 15.839 1.00 87.25 292 TRP A N 1
ATOM 2314 C CA . TRP A 1 292 ? -16.005 16.387 14.883 1.00 87.25 292 TRP A CA 1
ATOM 2315 C C . TRP A 1 292 ? -16.132 17.907 14.933 1.00 87.25 292 TRP A C 1
ATOM 2317 O O . TRP A 1 292 ? -17.218 18.431 14.683 1.00 87.25 292 TRP A O 1
ATOM 2327 N N . SER A 1 293 ? -15.039 18.607 15.227 1.00 79.12 293 SER A N 1
ATOM 2328 C CA . SER A 1 293 ? -14.984 20.074 15.174 1.00 79.12 293 SER A CA 1
ATOM 2329 C C . SER A 1 293 ? -14.334 20.527 13.873 1.00 79.12 293 SER A C 1
ATOM 2331 O O . SER A 1 293 ? -13.252 20.057 13.542 1.00 79.12 293 SER A O 1
ATOM 2333 N N . ASP A 1 294 ? -14.953 21.458 13.146 1.00 65.88 294 ASP A N 1
ATOM 2334 C CA . ASP A 1 294 ? -14.321 22.098 11.985 1.00 65.88 294 ASP A CA 1
ATOM 2335 C C . ASP A 1 294 ? -13.589 23.410 12.333 1.00 65.88 294 ASP A C 1
ATOM 2337 O O . ASP A 1 294 ? -13.000 24.044 11.449 1.00 65.88 294 ASP A O 1
ATOM 2341 N N . ALA A 1 295 ? -13.571 23.817 13.607 1.00 57.16 295 ALA A N 1
ATOM 2342 C CA . ALA A 1 295 ? -12.897 25.031 14.050 1.00 57.16 295 ALA A CA 1
ATOM 2343 C C . ALA A 1 295 ? -11.369 24.859 14.014 1.00 57.16 295 ALA A C 1
ATOM 2345 O O . ALA A 1 295 ? -10.818 23.864 14.487 1.00 57.16 295 ALA A O 1
ATOM 2346 N N . PHE A 1 296 ? -10.691 25.840 13.418 1.00 52.88 296 PHE A N 1
ATOM 2347 C CA . PHE A 1 296 ? -9.237 25.921 13.333 1.00 52.88 296 PHE A CA 1
ATOM 2348 C C . PHE A 1 296 ? -8.775 27.125 14.145 1.00 52.88 296 PHE A C 1
ATOM 2350 O O . PHE A 1 296 ? -8.403 28.145 13.578 1.00 52.88 296 PHE A O 1
ATOM 2357 N N . GLU A 1 297 ? -8.860 27.031 15.467 1.00 45.53 297 GLU A N 1
ATOM 2358 C CA . GLU A 1 297 ? -8.179 27.980 16.341 1.00 45.53 297 GLU A CA 1
ATOM 2359 C C . GLU A 1 297 ? -7.397 27.195 17.389 1.00 45.53 297 GLU A C 1
ATOM 2361 O O . GLU A 1 297 ? -7.946 26.402 18.154 1.00 45.53 297 GLU A O 1
ATOM 2366 N N . ASN A 1 298 ? -6.077 27.397 17.351 1.00 39.06 298 ASN A N 1
ATOM 2367 C CA . ASN A 1 298 ? -5.215 27.177 18.498 1.00 39.06 298 ASN A CA 1
ATOM 2368 C C . ASN A 1 298 ? -5.863 27.888 19.691 1.00 39.06 298 ASN A C 1
ATOM 2370 O O . ASN A 1 298 ? -6.204 29.060 19.577 1.00 39.06 298 ASN A O 1
ATOM 2374 N N . ASP A 1 299 ? -5.976 27.168 20.800 1.00 35.94 299 ASP A N 1
ATOM 2375 C CA . ASP A 1 299 ? -6.599 27.539 22.071 1.00 35.94 299 ASP A CA 1
ATOM 2376 C C . ASP A 1 299 ? -8.103 27.256 22.259 1.00 35.94 299 ASP A C 1
ATOM 2378 O O . ASP A 1 299 ? -8.993 27.973 21.816 1.00 35.94 299 ASP A O 1
ATOM 2382 N N . ARG A 1 300 ? -8.317 26.279 23.159 1.00 39.34 300 ARG A N 1
ATOM 2383 C CA . ARG A 1 300 ? -9.440 26.107 24.096 1.00 39.34 300 ARG A CA 1
ATOM 2384 C C . ARG A 1 300 ? -10.681 25.369 23.597 1.00 39.34 300 ARG A C 1
ATOM 2386 O O . ARG A 1 300 ? -11.764 25.924 23.475 1.00 39.34 300 ARG A O 1
ATOM 2393 N N . PHE A 1 301 ? -10.587 24.047 23.693 1.00 39.72 301 PHE A N 1
ATOM 2394 C CA . PHE A 1 301 ? -11.655 23.252 24.306 1.00 39.72 301 PHE A CA 1
ATOM 2395 C C . PHE A 1 301 ? -11.654 23.510 25.838 1.00 39.72 301 PHE A C 1
ATOM 2397 O O . PHE A 1 301 ? -11.366 22.614 26.627 1.00 39.72 301 PHE A O 1
ATOM 2404 N N . ARG A 1 302 ? -11.845 24.763 26.293 1.00 35.19 302 ARG A N 1
ATOM 2405 C CA . ARG A 1 302 ? -12.071 25.044 27.725 1.00 35.19 302 ARG A CA 1
ATOM 2406 C C . ARG A 1 302 ? -13.550 24.845 28.010 1.00 35.19 302 ARG A C 1
ATOM 2408 O O . ARG A 1 302 ? -14.394 25.356 27.284 1.00 35.19 302 ARG A O 1
ATOM 2415 N N . SER A 1 303 ? -13.800 24.085 29.071 1.00 35.38 303 SER A N 1
ATOM 2416 C CA . SER A 1 303 ? -15.077 23.917 29.757 1.00 35.38 303 SER A CA 1
ATOM 2417 C C . SER A 1 303 ? -15.978 25.141 29.622 1.00 35.38 303 SER A C 1
ATOM 2419 O O . SER A 1 303 ? -15.581 26.259 29.955 1.00 35.38 303 SER A O 1
ATOM 2421 N N . SER A 1 304 ? -17.189 24.890 29.141 1.00 35.53 304 SER A N 1
ATOM 2422 C CA . SER A 1 304 ? -18.282 25.842 29.076 1.00 35.53 304 SER A CA 1
ATOM 2423 C C . SER A 1 304 ? -18.650 26.338 30.473 1.00 35.53 304 SER A C 1
ATOM 2425 O O . SER A 1 304 ? -19.487 25.747 31.142 1.00 35.53 304 SER A O 1
ATOM 2427 N N . GLU A 1 305 ? -18.070 27.450 30.890 1.00 35.66 305 GLU A N 1
ATOM 2428 C CA . GLU A 1 305 ? -18.725 28.389 31.791 1.00 35.66 305 GLU A CA 1
ATOM 2429 C C . GLU A 1 305 ? -18.416 29.782 31.240 1.00 35.66 305 GLU A C 1
ATOM 2431 O O . GLU A 1 305 ? -17.257 30.184 31.171 1.00 35.66 305 GLU A O 1
ATOM 2436 N N . SER A 1 306 ? -19.460 30.493 30.805 1.00 34.12 306 SER A N 1
ATOM 2437 C CA . SER A 1 306 ? -19.461 31.896 30.351 1.00 34.12 306 SER A CA 1
ATOM 2438 C C . SER A 1 306 ? -19.005 32.234 28.918 1.00 34.12 306 SER A C 1
ATOM 2440 O O . SER A 1 306 ? -18.171 33.106 28.727 1.00 34.12 306 SER A O 1
ATOM 2442 N N . VAL A 1 307 ? -19.639 31.666 27.883 1.00 32.84 307 VAL A N 1
ATOM 2443 C CA . VAL A 1 307 ? -19.894 32.436 26.643 1.00 32.84 307 VAL A CA 1
ATOM 2444 C C . VAL A 1 307 ? -21.264 32.040 26.091 1.00 32.84 307 VAL A C 1
ATOM 2446 O O . VAL A 1 307 ? -21.441 30.954 25.545 1.00 32.84 307 VAL A O 1
ATOM 2449 N N . SER A 1 308 ? -22.248 32.918 26.257 1.00 33.41 308 SER A N 1
ATOM 2450 C CA . SER A 1 308 ? -23.562 32.834 25.620 1.00 33.41 308 SER A CA 1
ATOM 2451 C C . SER A 1 308 ? -23.475 33.324 24.170 1.00 33.41 308 SER A C 1
ATOM 2453 O O . SER A 1 308 ? -24.026 34.370 23.840 1.00 33.41 308 SER A O 1
ATOM 2455 N N . ASP A 1 309 ? -22.748 32.595 23.320 1.00 38.16 309 ASP A N 1
ATOM 2456 C CA . ASP A 1 309 ? -22.786 32.798 21.869 1.00 38.16 309 ASP A CA 1
ATOM 2457 C C . ASP A 1 309 ? -23.638 31.692 21.236 1.00 38.16 309 ASP A C 1
ATOM 2459 O O . ASP A 1 309 ? -23.205 30.543 21.083 1.00 38.16 309 ASP A O 1
ATOM 2463 N N . GLU A 1 310 ? -24.854 32.061 20.830 1.00 38.62 310 GLU A N 1
ATOM 2464 C CA . GLU A 1 310 ? -25.846 31.206 20.156 1.00 38.62 310 GLU A CA 1
ATOM 2465 C C . GLU A 1 310 ? -25.354 30.622 18.807 1.00 38.62 310 GLU A C 1
ATOM 2467 O O . GLU A 1 310 ? -26.017 29.770 18.226 1.00 38.62 310 GLU A O 1
ATOM 2472 N N . ASN A 1 311 ? -24.153 30.992 18.337 1.00 41.62 311 ASN A N 1
ATOM 2473 C CA . ASN A 1 311 ? -23.530 30.499 17.098 1.00 41.62 311 ASN A CA 1
ATOM 2474 C C . ASN A 1 311 ? -22.442 29.417 17.293 1.00 41.62 311 ASN A C 1
ATOM 2476 O O . ASN A 1 311 ? -21.842 28.967 16.314 1.00 41.62 311 ASN A O 1
ATOM 2480 N N . SER A 1 312 ? -22.144 28.983 18.525 1.00 43.28 312 SER A N 1
ATOM 2481 C CA . SER A 1 312 ? -21.103 27.963 18.778 1.00 43.28 312 SER A CA 1
ATOM 2482 C C . SER A 1 312 ? -21.553 26.522 18.477 1.00 43.28 312 SER A C 1
ATOM 2484 O O . SER A 1 312 ? -20.725 25.672 18.137 1.00 43.28 312 SER A O 1
ATOM 2486 N N . HIS A 1 313 ? -22.862 26.250 18.521 1.00 42.69 313 HIS A N 1
ATOM 2487 C CA . HIS A 1 313 ? -23.431 24.912 18.323 1.00 42.69 313 HIS A CA 1
ATOM 2488 C C . HIS A 1 313 ? -23.336 24.381 16.880 1.00 42.69 313 HIS A C 1
ATOM 2490 O O . HIS A 1 313 ? -23.404 23.170 16.685 1.00 42.69 313 HIS A O 1
ATOM 2496 N N . ASP A 1 314 ? -23.101 25.241 15.884 1.00 50.66 314 ASP A N 1
ATOM 2497 C CA . ASP A 1 314 ? -23.019 24.844 14.466 1.00 50.66 314 ASP A CA 1
ATOM 2498 C C . ASP A 1 314 ? -21.627 24.315 14.041 1.00 50.66 314 ASP A C 1
ATOM 2500 O O . ASP A 1 314 ? -21.457 23.805 12.930 1.00 50.66 314 ASP A O 1
ATOM 2504 N N . ARG A 1 315 ? -20.615 24.404 14.924 1.00 68.94 315 ARG A N 1
ATOM 2505 C CA . ARG A 1 315 ? -19.211 24.038 14.625 1.00 68.94 315 ARG A CA 1
ATOM 2506 C C . ARG A 1 315 ? -18.838 22.592 14.969 1.00 68.94 315 ARG A C 1
ATOM 2508 O O . ARG A 1 315 ? -17.899 22.046 14.387 1.00 68.94 315 ARG A O 1
ATOM 2515 N N . ILE A 1 316 ? -19.556 21.955 15.898 1.00 81.12 316 ILE A N 1
ATOM 2516 C CA . ILE A 1 316 ? -19.298 20.570 16.324 1.00 81.12 316 ILE A CA 1
ATOM 2517 C C . ILE A 1 316 ? -20.386 19.657 15.765 1.00 81.12 316 ILE A C 1
ATOM 2519 O O . ILE A 1 316 ? -21.558 19.756 16.118 1.00 81.12 316 ILE A O 1
ATOM 2523 N N . LYS A 1 317 ? -19.992 18.719 14.907 1.00 88.12 317 LYS A N 1
ATOM 2524 C CA . LYS A 1 317 ? -20.888 17.755 14.263 1.00 88.12 317 LYS A CA 1
ATOM 2525 C C . LYS A 1 317 ? -20.727 16.387 14.903 1.00 88.12 317 LYS A C 1
ATOM 2527 O O . LYS A 1 317 ? -19.611 15.908 15.077 1.00 88.12 317 LYS A O 1
ATOM 2532 N N . SER A 1 318 ? -21.839 15.730 15.209 1.00 92.62 318 SER A N 1
ATOM 2533 C CA . SER A 1 318 ? -21.834 14.347 15.682 1.00 92.62 318 SER A CA 1
ATOM 2534 C C . SER A 1 318 ? -22.016 13.370 14.521 1.00 92.62 318 SER A C 1
ATOM 2536 O O . SER A 1 318 ? -22.828 13.595 13.617 1.00 92.62 318 SER A O 1
ATOM 2538 N N . PHE A 1 319 ? -21.247 12.285 14.553 1.00 95.56 319 PHE A N 1
ATOM 2539 C CA . PHE A 1 319 ? -21.285 11.190 13.593 1.00 95.56 319 PHE A CA 1
ATOM 2540 C C . PHE A 1 319 ? -21.294 9.849 14.328 1.00 95.56 319 PHE A C 1
ATOM 2542 O O . PHE A 1 319 ? -20.584 9.671 15.316 1.00 95.56 319 PHE A O 1
ATOM 2549 N N . ASP A 1 320 ? -22.065 8.889 13.826 1.00 97.19 320 ASP A N 1
ATOM 2550 C CA . ASP A 1 320 ? -22.091 7.519 14.339 1.00 97.19 320 ASP A CA 1
ATOM 2551 C C . ASP A 1 320 ? -21.390 6.586 13.338 1.00 97.19 320 ASP A C 1
ATOM 2553 O O . ASP A 1 320 ? -21.889 6.360 12.233 1.00 97.19 320 ASP A O 1
ATOM 2557 N N . LEU A 1 321 ? -20.231 6.040 13.721 1.00 97.88 321 LEU A N 1
ATOM 2558 C CA . LEU A 1 321 ? -19.526 4.993 12.976 1.00 97.88 321 LEU A CA 1
ATOM 2559 C C . LEU A 1 321 ? -19.933 3.628 13.539 1.00 97.88 321 LEU A C 1
ATOM 2561 O O . LEU A 1 321 ? -19.540 3.266 14.647 1.00 97.88 321 LEU A O 1
ATOM 2565 N N . VAL A 1 322 ? -20.740 2.879 12.795 1.00 97.06 322 VAL A N 1
ATOM 2566 C CA . VAL A 1 322 ? -21.316 1.598 13.219 1.00 97.06 322 VAL A CA 1
ATOM 2567 C C . VAL A 1 322 ? -20.625 0.457 12.487 1.00 97.06 322 VAL A C 1
ATOM 2569 O O . VAL A 1 322 ? -20.629 0.419 11.262 1.00 97.06 322 VAL A O 1
ATOM 2572 N N . TYR A 1 323 ? -20.075 -0.504 13.218 1.00 95.88 323 TYR A N 1
ATOM 2573 C CA . TYR A 1 323 ? -19.517 -1.739 12.677 1.00 95.88 323 TYR A CA 1
ATOM 2574 C C . TYR A 1 323 ? -20.470 -2.874 13.048 1.00 95.88 323 TYR A C 1
ATOM 2576 O O . TYR A 1 323 ? -20.595 -3.206 14.229 1.00 95.88 323 TYR A O 1
ATOM 2584 N N . ALA A 1 324 ? -21.174 -3.444 12.066 1.00 92.19 324 ALA A N 1
ATOM 2585 C CA . ALA A 1 324 ? -22.307 -4.341 12.314 1.00 92.19 324 ALA A CA 1
ATOM 2586 C C . ALA A 1 324 ? -22.183 -5.689 11.599 1.00 92.19 324 ALA A C 1
ATOM 2588 O O . ALA A 1 324 ? -21.934 -5.741 10.393 1.00 92.19 324 ALA A O 1
ATOM 2589 N N . CYS A 1 325 ? -22.423 -6.773 12.337 1.00 88.19 325 CYS A N 1
ATOM 2590 C CA . CYS A 1 325 ? -22.483 -8.126 11.809 1.00 88.19 325 CYS A CA 1
ATOM 2591 C C . CYS A 1 325 ? -23.723 -8.333 10.953 1.00 88.19 325 CYS A C 1
ATOM 2593 O O . CYS A 1 325 ? -24.858 -8.180 11.407 1.00 88.19 325 CYS A O 1
ATOM 2595 N N . GLN A 1 326 ? -23.484 -8.692 9.697 1.00 81.38 326 GLN A N 1
ATOM 2596 C CA . GLN A 1 326 ? -24.522 -8.803 8.687 1.00 81.38 326 GLN A CA 1
ATOM 2597 C C . GLN A 1 326 ? -24.941 -10.257 8.468 1.00 81.38 326 GLN A C 1
ATOM 2599 O O . GLN A 1 326 ? -24.090 -11.140 8.450 1.00 81.38 326 GLN A O 1
ATOM 2604 N N . SER A 1 327 ? -26.233 -10.486 8.211 1.00 68.62 327 SER A N 1
ATOM 2605 C CA . SER A 1 327 ? -26.752 -11.795 7.817 1.00 68.62 327 SER A CA 1
ATOM 2606 C C . SER A 1 327 ? -26.005 -12.427 6.650 1.00 68.62 327 SER A C 1
ATOM 2608 O O . SER A 1 327 ? -25.753 -11.804 5.615 1.00 68.62 327 SER A O 1
ATOM 2610 N N . ALA A 1 328 ? -25.763 -13.723 6.805 1.00 58.06 328 ALA A N 1
ATOM 2611 C CA . ALA A 1 328 ? -25.241 -14.623 5.794 1.00 58.06 328 ALA A CA 1
ATOM 2612 C C . ALA A 1 328 ? -26.048 -14.636 4.483 1.00 58.06 328 ALA A C 1
ATOM 2614 O O . ALA A 1 328 ? -25.471 -14.930 3.443 1.00 58.06 328 ALA A O 1
ATOM 2615 N N . SER A 1 329 ? -27.356 -14.372 4.520 1.00 55.28 329 SER A N 1
ATOM 2616 C CA . SER A 1 329 ? -28.246 -14.478 3.354 1.00 55.28 329 SER A CA 1
ATOM 2617 C C . SER A 1 329 ? -28.245 -13.242 2.451 1.00 55.28 329 SER A C 1
ATOM 2619 O O . SER A 1 329 ? -28.874 -13.256 1.398 1.00 55.28 329 SER A O 1
ATOM 2621 N N . ASP A 1 330 ? -27.545 -12.176 2.836 1.00 60.69 330 ASP A N 1
ATOM 2622 C CA . ASP A 1 330 ? -27.679 -10.852 2.226 1.00 60.69 330 ASP A CA 1
ATOM 2623 C C . ASP A 1 330 ? -26.369 -10.407 1.544 1.00 60.69 330 ASP A C 1
ATOM 2625 O O . ASP A 1 330 ? -25.875 -9.290 1.696 1.00 60.69 330 ASP A O 1
ATOM 2629 N N . HIS A 1 331 ? -25.772 -11.318 0.769 1.00 57.00 331 HIS A N 1
ATOM 2630 C CA . HIS A 1 331 ? -24.485 -11.133 0.077 1.00 57.00 331 HIS A CA 1
ATOM 2631 C C . HIS A 1 331 ? -24.432 -9.939 -0.900 1.00 57.00 331 HIS A C 1
ATOM 2633 O O . HIS A 1 331 ? -23.350 -9.580 -1.358 1.00 57.00 331 HIS A O 1
ATOM 2639 N N . ASN A 1 332 ? -25.575 -9.318 -1.208 1.00 61.97 332 ASN A N 1
ATOM 2640 C CA . ASN A 1 332 ? -25.675 -8.179 -2.119 1.00 61.97 332 ASN A CA 1
ATOM 2641 C C . ASN A 1 332 ? -25.583 -6.807 -1.429 1.00 61.97 332 ASN A C 1
ATOM 2643 O O . ASN A 1 332 ? -25.549 -5.793 -2.132 1.00 61.97 332 ASN A O 1
ATOM 2647 N N . LYS A 1 333 ? -25.543 -6.724 -0.090 1.00 66.00 333 LYS A N 1
ATOM 2648 C CA . LYS A 1 333 ? -25.364 -5.420 0.570 1.00 66.00 333 LYS A CA 1
ATOM 2649 C C . LYS A 1 333 ? -23.951 -4.863 0.356 1.00 66.00 333 LYS A C 1
ATOM 2651 O O . LYS A 1 333 ? -22.972 -5.608 0.345 1.00 66.00 333 LYS A O 1
ATOM 2656 N N . PRO A 1 334 ? -23.825 -3.533 0.212 1.00 81.75 334 PRO A N 1
ATOM 2657 C CA . PRO A 1 334 ? -22.529 -2.880 0.094 1.00 81.75 334 PRO A CA 1
ATOM 2658 C C . PRO A 1 334 ? -21.745 -2.974 1.409 1.00 81.75 334 PRO A C 1
ATOM 2660 O O . PRO A 1 334 ? -22.331 -2.936 2.484 1.00 81.75 334 PRO A O 1
ATOM 2663 N N . TYR A 1 335 ? -20.410 -2.963 1.337 1.00 88.69 335 TYR A N 1
ATOM 2664 C CA . TYR A 1 335 ? -19.533 -2.914 2.521 1.00 88.69 335 TYR A CA 1
ATOM 2665 C C . TYR A 1 335 ? -19.772 -1.705 3.445 1.00 88.69 335 TYR A C 1
ATOM 2667 O O . TYR A 1 335 ? -19.376 -1.720 4.608 1.00 88.69 335 TYR A O 1
ATOM 2675 N N . LEU A 1 336 ? -20.381 -0.640 2.921 1.00 93.00 336 LEU A N 1
ATOM 2676 C CA . LEU A 1 336 ? -20.650 0.606 3.627 1.00 93.00 336 LEU A CA 1
ATOM 2677 C C . LEU A 1 336 ? -22.021 1.145 3.216 1.00 93.00 336 LEU A C 1
ATOM 2679 O O . LEU A 1 336 ? -22.329 1.239 2.028 1.00 93.00 336 LEU A O 1
ATOM 2683 N N . SER A 1 337 ? -22.827 1.534 4.197 1.00 93.94 337 SER A N 1
ATOM 2684 C CA . SER A 1 337 ? -24.067 2.297 4.021 1.00 93.94 337 SER A CA 1
ATOM 2685 C C . SER A 1 337 ? -23.953 3.625 4.761 1.00 93.94 337 SER A C 1
ATOM 2687 O O . SER A 1 337 ? -23.502 3.648 5.902 1.00 93.94 337 SER A O 1
ATOM 2689 N N . VAL A 1 338 ? -24.346 4.734 4.129 1.00 94.81 338 VAL A N 1
ATOM 2690 C CA . VAL A 1 338 ? -24.210 6.077 4.716 1.00 94.81 338 VAL A CA 1
ATOM 2691 C C . VAL A 1 338 ? -25.555 6.793 4.714 1.00 94.81 338 VAL A C 1
ATOM 2693 O O . VAL A 1 338 ? -26.165 6.991 3.665 1.00 94.81 338 VAL A O 1
ATOM 2696 N N . SER A 1 339 ? -25.994 7.229 5.892 1.00 95.06 339 SER A N 1
ATOM 2697 C CA . SER A 1 339 ? -27.142 8.109 6.094 1.00 95.06 339 SER A CA 1
ATOM 2698 C C . SER A 1 339 ? -26.646 9.530 6.347 1.00 95.06 339 SER A C 1
ATOM 2700 O O . SER A 1 339 ? -26.257 9.887 7.458 1.00 95.06 339 SER A O 1
ATOM 2702 N N . LEU A 1 340 ? -26.659 10.372 5.308 1.00 91.94 340 LEU A N 1
ATOM 2703 C CA . LEU A 1 340 ? -26.200 11.767 5.407 1.00 91.94 340 LEU A CA 1
ATOM 2704 C C . LEU A 1 340 ? -27.095 12.646 6.294 1.00 91.94 340 LEU A C 1
ATOM 2706 O O . LEU A 1 340 ? -26.633 13.688 6.762 1.00 91.94 340 LEU A O 1
ATOM 2710 N N . LYS A 1 341 ? -28.361 12.253 6.494 1.00 90.19 341 LYS A N 1
ATOM 2711 C CA . LYS A 1 341 ? -29.311 12.954 7.372 1.00 90.19 341 LYS A CA 1
ATOM 2712 C C . LYS A 1 341 ? -29.055 12.639 8.844 1.00 90.19 341 LYS A C 1
ATOM 2714 O O . LYS A 1 341 ? -29.081 13.545 9.662 1.00 90.19 341 LYS A O 1
ATOM 2719 N N . GLN A 1 342 ? -28.787 11.371 9.160 1.00 91.94 342 GLN A N 1
ATOM 2720 C CA . GLN A 1 342 ? -28.522 10.915 10.531 1.00 91.94 342 GLN A CA 1
ATOM 2721 C C . GLN A 1 342 ? -27.036 10.990 10.907 1.00 91.94 342 GLN A C 1
ATOM 2723 O O . GLN A 1 342 ? -26.679 10.667 12.033 1.00 91.94 342 GLN A O 1
ATOM 2728 N N . ASN A 1 343 ? -26.167 11.388 9.967 1.00 95.12 343 ASN A N 1
ATOM 2729 C CA . ASN A 1 343 ? -24.712 11.349 10.122 1.00 95.12 343 ASN A CA 1
ATOM 2730 C C . ASN A 1 343 ? -24.206 9.962 10.562 1.00 95.12 343 ASN A C 1
ATOM 2732 O O . ASN A 1 343 ? -23.271 9.843 11.351 1.00 95.12 343 ASN A O 1
ATOM 2736 N N . THR A 1 344 ? -24.823 8.901 10.042 1.00 97.06 344 THR A N 1
ATOM 2737 C CA . THR A 1 344 ? -24.502 7.516 10.405 1.00 97.06 344 THR A CA 1
ATOM 2738 C C . THR A 1 344 ? -23.828 6.813 9.239 1.00 97.06 344 THR A C 1
ATOM 2740 O O . THR A 1 344 ? -24.329 6.850 8.114 1.00 97.06 344 THR A O 1
ATOM 2743 N N . ALA A 1 345 ? -22.704 6.159 9.505 1.00 97.31 345 ALA A N 1
ATOM 2744 C CA . ALA A 1 345 ? -21.998 5.307 8.563 1.00 97.31 345 ALA A CA 1
ATOM 2745 C C . ALA A 1 345 ? -21.940 3.886 9.126 1.00 97.31 345 ALA A C 1
ATOM 2747 O O . ALA A 1 345 ? -21.345 3.661 10.177 1.00 97.31 345 ALA A O 1
ATOM 2748 N N . THR A 1 346 ? -22.553 2.931 8.434 1.00 96.25 346 THR A N 1
ATOM 2749 C CA . THR A 1 346 ? -22.565 1.519 8.824 1.00 96.25 346 THR A CA 1
ATOM 2750 C C . THR A 1 346 ? -21.623 0.723 7.935 1.00 96.25 346 THR A C 1
ATOM 2752 O O . THR A 1 346 ? -21.886 0.539 6.746 1.00 96.25 346 THR A O 1
ATOM 2755 N N . PHE A 1 347 ? -20.531 0.245 8.522 1.00 95.50 347 PHE A N 1
ATOM 2756 C CA . PHE A 1 347 ? -19.592 -0.699 7.937 1.00 95.50 347 PHE A CA 1
ATOM 2757 C C . PHE A 1 347 ? -20.084 -2.117 8.220 1.00 95.50 347 PHE A C 1
ATOM 2759 O O . PHE A 1 347 ? -20.080 -2.580 9.365 1.00 95.50 347 PHE A O 1
ATOM 2766 N N . TRP A 1 348 ? -20.528 -2.797 7.171 1.00 92.25 348 TRP A N 1
ATOM 2767 C CA . TRP A 1 348 ? -21.087 -4.137 7.283 1.00 92.25 348 TRP A CA 1
ATOM 2768 C C . TRP A 1 348 ? -19.979 -5.186 7.351 1.00 92.25 348 TRP A C 1
ATOM 2770 O O . TRP A 1 348 ? -18.990 -5.123 6.619 1.00 92.25 348 TRP A O 1
ATOM 2780 N N . MET A 1 349 ? -20.162 -6.147 8.250 1.00 90.31 349 MET A N 1
ATOM 2781 C CA . MET A 1 349 ? -19.225 -7.217 8.567 1.00 90.31 349 MET A CA 1
ATOM 2782 C C . MET A 1 349 ? -19.864 -8.583 8.255 1.00 90.31 349 MET A C 1
ATOM 2784 O O . MET A 1 349 ? -20.404 -9.234 9.151 1.00 90.31 349 MET A O 1
ATOM 2788 N N . PRO A 1 350 ? -19.885 -9.028 6.990 1.00 84.75 350 PRO A N 1
ATOM 2789 C CA . PRO A 1 350 ? -20.520 -10.293 6.606 1.00 84.75 350 PRO A CA 1
ATOM 2790 C C . PRO A 1 350 ? -19.823 -11.550 7.158 1.00 84.75 350 PRO A C 1
ATOM 2792 O O . PRO A 1 350 ? -20.445 -12.606 7.266 1.00 84.75 350 PRO A O 1
ATOM 2795 N N . HIS A 1 351 ? -18.539 -11.477 7.511 1.00 80.00 351 HIS A N 1
ATOM 2796 C CA . HIS A 1 351 ? -17.763 -12.616 8.005 1.00 80.00 351 HIS A CA 1
ATOM 2797 C C . HIS A 1 351 ? -17.805 -12.793 9.523 1.00 80.00 351 HIS A C 1
ATOM 2799 O O . HIS A 1 351 ? -17.382 -13.847 9.996 1.00 80.00 351 HIS A O 1
ATOM 2805 N N . CYS A 1 352 ? -18.299 -11.812 10.288 1.00 79.56 352 CYS A N 1
ATOM 2806 C CA . CYS A 1 352 ? -18.298 -11.913 11.749 1.00 79.56 352 CYS A CA 1
ATOM 2807 C C . CYS A 1 352 ? -19.427 -12.751 12.337 1.00 79.56 352 CYS A C 1
ATOM 2809 O O . CYS A 1 352 ? -19.363 -13.057 13.522 1.00 79.56 352 CYS A O 1
ATOM 2811 N N . VAL A 1 353 ? -20.416 -13.164 11.537 1.00 72.69 353 VAL A N 1
ATOM 2812 C CA . VAL A 1 353 ? -21.457 -14.084 12.002 1.00 72.69 353 VAL A CA 1
ATOM 2813 C C . VAL A 1 353 ? -20.830 -15.436 12.308 1.00 72.69 353 VAL A C 1
ATOM 2815 O O . VAL A 1 353 ? -20.285 -16.094 11.416 1.00 72.69 353 VAL A O 1
ATOM 2818 N N . HIS A 1 354 ? -20.930 -15.867 13.566 1.00 64.56 354 HIS A N 1
ATOM 2819 C CA . HIS A 1 354 ? -20.493 -17.187 13.993 1.00 64.56 354 HIS A CA 1
ATOM 2820 C C . HIS A 1 354 ? -21.200 -18.277 13.174 1.00 64.56 354 HIS A C 1
ATOM 2822 O O . HIS A 1 354 ? -22.348 -18.636 13.428 1.00 64.56 354 HIS A O 1
ATOM 2828 N N . ARG A 1 355 ? -20.500 -18.823 12.178 1.00 56.62 355 ARG A N 1
ATOM 2829 C CA . ARG A 1 355 ? -20.849 -20.102 11.565 1.00 56.62 355 ARG A CA 1
ATOM 2830 C C . ARG A 1 355 ? -19.984 -21.167 12.236 1.00 56.62 355 ARG A C 1
ATOM 2832 O O . ARG A 1 355 ? -18.760 -21.000 12.226 1.00 56.62 355 ARG A O 1
ATOM 2839 N N . PRO A 1 356 ? -20.551 -22.266 12.763 1.00 48.12 356 PRO A N 1
ATOM 2840 C CA . PRO A 1 356 ? -19.755 -23.446 13.061 1.00 48.12 356 PRO A CA 1
ATOM 2841 C C . PRO A 1 356 ? -19.182 -23.935 11.727 1.00 48.12 356 PRO A C 1
ATOM 2843 O O . PRO A 1 356 ? -19.865 -24.578 10.932 1.00 48.12 356 PRO A O 1
ATOM 2846 N N . ARG A 1 357 ? -17.945 -23.537 11.410 1.00 44.72 357 ARG A N 1
ATOM 2847 C CA . ARG A 1 357 ? -17.244 -24.052 10.237 1.00 44.72 357 ARG A CA 1
ATOM 2848 C C . ARG A 1 357 ? -16.969 -25.521 10.510 1.00 44.72 357 ARG A C 1
ATOM 2850 O O . ARG A 1 357 ? -16.150 -25.868 11.355 1.00 44.72 357 ARG A O 1
ATOM 2857 N N . THR A 1 358 ? -17.704 -26.373 9.809 1.00 38.94 358 THR A N 1
ATOM 2858 C CA . THR A 1 358 ? -17.452 -27.806 9.743 1.00 38.94 358 THR A CA 1
ATOM 2859 C C . THR A 1 358 ? -16.005 -28.015 9.293 1.00 38.94 358 THR A C 1
ATOM 2861 O O . THR A 1 358 ? -15.650 -27.622 8.183 1.00 38.94 358 THR A O 1
ATOM 2864 N N . ASN A 1 359 ? -15.214 -28.636 10.172 1.00 39.53 359 ASN A N 1
ATOM 2865 C CA . ASN A 1 359 ? -13.804 -29.040 10.058 1.00 39.53 359 ASN A CA 1
ATOM 2866 C C . ASN A 1 359 ? -12.739 -28.058 10.592 1.00 39.53 359 ASN A C 1
ATOM 2868 O O . ASN A 1 359 ? -12.336 -27.109 9.931 1.00 39.53 359 ASN A O 1
ATOM 2872 N N . LYS A 1 360 ? -12.204 -28.413 11.775 1.00 41.44 360 LYS A N 1
ATOM 2873 C CA . LYS A 1 360 ? -10.820 -28.203 12.261 1.00 41.44 360 LYS A CA 1
ATOM 2874 C C . LYS A 1 360 ? -10.178 -26.809 12.104 1.00 41.44 360 LYS A C 1
ATOM 2876 O O . LYS A 1 360 ? -8.957 -26.723 12.025 1.00 41.44 360 LYS A O 1
ATOM 2881 N N . THR A 1 361 ? -10.934 -25.714 12.119 1.00 46.91 361 THR A N 1
ATOM 2882 C CA . THR A 1 361 ? -10.347 -24.360 12.149 1.00 46.91 361 THR A CA 1
ATOM 2883 C C . THR A 1 361 ? -10.730 -23.612 13.415 1.00 46.91 361 THR A C 1
ATOM 2885 O O . THR A 1 361 ? -11.893 -23.638 13.812 1.00 46.91 361 THR A O 1
ATOM 2888 N N . SER A 1 362 ? -9.747 -22.938 14.016 1.00 52.34 362 SER A N 1
ATOM 2889 C CA . SER A 1 362 ? -9.877 -22.066 15.185 1.00 52.34 362 SER A CA 1
ATOM 2890 C C . SER A 1 362 ? -11.112 -21.152 15.104 1.00 52.34 362 SER A C 1
ATOM 2892 O O . SER A 1 362 ? -11.457 -20.695 14.008 1.00 52.34 362 SER A O 1
ATOM 2894 N N . PRO A 1 363 ? -11.780 -20.861 16.236 1.00 61.22 363 PRO A N 1
ATOM 2895 C CA . PRO A 1 363 ? -12.964 -20.005 16.259 1.00 61.22 363 PRO A CA 1
ATOM 2896 C C . PRO A 1 363 ? -12.670 -18.641 15.617 1.00 61.22 363 PRO A C 1
ATOM 2898 O O . PRO A 1 363 ? -11.607 -18.058 15.835 1.00 61.22 363 PRO A O 1
ATOM 2901 N N . PHE A 1 364 ? -13.610 -18.138 14.805 1.00 69.75 364 PHE A N 1
ATOM 2902 C CA . PHE A 1 364 ? -13.495 -16.815 14.186 1.00 69.75 364 PHE A CA 1
ATOM 2903 C C . PHE A 1 364 ? -13.292 -15.754 15.273 1.00 69.75 364 PHE A C 1
ATOM 2905 O O . PHE A 1 364 ? -14.128 -15.604 16.169 1.00 69.75 364 PHE A O 1
ATOM 2912 N N . ARG A 1 365 ? -12.183 -15.019 15.172 1.00 83.56 365 ARG A N 1
ATOM 2913 C CA . ARG A 1 365 ? -11.838 -13.924 16.074 1.00 83.56 365 ARG A CA 1
ATOM 2914 C C . ARG A 1 365 ? -11.930 -12.609 15.316 1.00 83.56 365 ARG A C 1
ATOM 2916 O O . ARG A 1 365 ? -11.156 -12.371 14.391 1.00 83.56 365 ARG A O 1
ATOM 2923 N N . LEU A 1 366 ? -12.874 -11.766 15.717 1.00 88.69 366 LEU A N 1
ATOM 2924 C CA . LEU A 1 366 ? -13.025 -10.419 15.190 1.00 88.69 366 LEU A CA 1
ATOM 2925 C C . LEU A 1 366 ? -11.848 -9.566 15.671 1.00 88.69 366 LEU A C 1
ATOM 2927 O O . LEU A 1 366 ? -11.528 -9.566 16.859 1.00 88.69 366 LEU A O 1
ATOM 2931 N N . ARG A 1 367 ? -11.208 -8.841 14.753 1.00 92.88 367 ARG A N 1
ATOM 2932 C CA . ARG A 1 367 ? -10.136 -7.880 15.045 1.00 92.88 367 ARG A CA 1
ATOM 2933 C C . ARG A 1 367 ? -10.395 -6.590 14.281 1.00 92.88 367 ARG A C 1
ATOM 2935 O O . ARG A 1 367 ? -9.960 -6.423 13.145 1.00 92.88 367 ARG A O 1
ATOM 2942 N N . LEU A 1 368 ? -11.114 -5.677 14.915 1.00 95.25 368 LEU A N 1
ATOM 2943 C CA . LEU A 1 368 ? -11.296 -4.324 14.419 1.00 95.25 368 LEU A CA 1
ATOM 2944 C C . LEU A 1 368 ? -10.083 -3.487 14.812 1.00 95.25 368 LEU A C 1
ATOM 2946 O O . LEU A 1 368 ? -9.796 -3.299 15.986 1.00 95.25 368 LEU A O 1
ATOM 2950 N N . ALA A 1 369 ? -9.389 -2.957 13.817 1.00 97.00 369 ALA A N 1
ATOM 2951 C CA . ALA A 1 369 ? -8.382 -1.920 13.988 1.00 97.00 369 ALA A CA 1
ATOM 2952 C C . ALA A 1 369 ? -8.776 -0.779 13.063 1.00 97.00 369 ALA A C 1
ATOM 2954 O O . ALA A 1 369 ? -8.637 -0.901 11.850 1.00 97.00 369 ALA A O 1
ATOM 2955 N N . ARG A 1 370 ? -9.379 0.274 13.607 1.00 96.69 370 ARG A N 1
ATOM 2956 C CA . ARG A 1 370 ? -10.024 1.337 12.834 1.00 96.69 370 ARG A CA 1
ATOM 2957 C C . ARG A 1 370 ? -9.280 2.642 13.007 1.00 96.69 370 ARG A C 1
ATOM 2959 O O . ARG A 1 370 ? -8.896 3.011 14.112 1.00 96.69 370 ARG A O 1
ATOM 2966 N N . ASP A 1 371 ? -9.116 3.328 11.890 1.00 94.56 371 ASP A N 1
ATOM 2967 C CA . ASP A 1 371 ? -8.622 4.691 11.843 1.00 94.56 371 ASP A CA 1
ATOM 2968 C C . ASP A 1 371 ? -9.844 5.606 11.692 1.00 94.56 371 ASP A C 1
ATOM 2970 O O . ASP A 1 371 ? -10.496 5.620 10.643 1.00 94.56 371 ASP A O 1
ATOM 2974 N N . LEU A 1 372 ? -10.196 6.316 12.767 1.00 94.00 372 LEU A N 1
ATOM 2975 C CA . LEU A 1 372 ? -11.496 6.979 12.884 1.00 94.00 372 LEU A CA 1
ATOM 2976 C C . LEU A 1 372 ? -11.687 8.078 11.839 1.00 94.00 372 LEU A C 1
ATOM 2978 O O . LEU A 1 372 ? -12.767 8.181 11.260 1.00 94.00 372 LEU A O 1
ATOM 2982 N N . PHE A 1 373 ? -10.651 8.869 11.540 1.00 90.81 373 PHE A N 1
ATOM 2983 C CA . PHE A 1 373 ? -10.789 9.890 10.496 1.00 90.81 373 PHE A CA 1
ATOM 2984 C C . PHE A 1 373 ? -10.725 9.332 9.086 1.00 90.81 373 PHE A C 1
ATOM 2986 O O . PHE A 1 373 ? -11.410 9.867 8.221 1.00 90.81 373 PHE A O 1
ATOM 2993 N N . SER A 1 374 ? -10.019 8.228 8.843 1.00 90.62 374 SER A N 1
ATOM 2994 C CA . SER A 1 374 ? -10.115 7.544 7.553 1.00 90.62 374 SER A CA 1
ATOM 2995 C C . SER A 1 374 ? -11.544 7.072 7.306 1.00 90.62 374 SER A C 1
ATOM 2997 O O . SER A 1 374 ? -12.084 7.295 6.223 1.00 90.62 374 SER A O 1
ATOM 2999 N N . ASP A 1 375 ? -12.188 6.497 8.321 1.00 94.56 375 ASP A N 1
ATOM 3000 C CA . ASP A 1 375 ? -13.572 6.035 8.230 1.00 94.56 375 ASP A CA 1
ATOM 3001 C C . ASP A 1 375 ? -14.565 7.197 8.070 1.00 94.56 375 ASP A C 1
ATOM 3003 O O . ASP A 1 375 ? -15.418 7.143 7.181 1.00 94.56 375 ASP A O 1
ATOM 3007 N N . LEU A 1 376 ? -14.414 8.289 8.830 1.00 92.50 376 LEU A N 1
ATOM 3008 C CA . LEU A 1 376 ? -15.215 9.510 8.652 1.00 92.50 376 LEU A CA 1
ATOM 3009 C C . LEU A 1 376 ? -15.044 10.106 7.255 1.00 92.50 376 LEU A C 1
ATOM 3011 O O . LEU A 1 376 ? -16.027 10.412 6.580 1.00 92.50 376 LEU A O 1
ATOM 3015 N N . PHE A 1 377 ? -13.798 10.271 6.812 1.00 89.62 377 PHE A N 1
ATOM 3016 C CA . PHE A 1 377 ? -13.478 10.904 5.541 1.00 89.62 377 PHE A CA 1
ATOM 3017 C C . PHE A 1 377 ? -13.992 10.075 4.366 1.00 89.62 377 PHE A C 1
ATOM 3019 O O . PHE A 1 377 ? -14.583 10.630 3.440 1.00 89.62 377 PHE A O 1
ATOM 3026 N N . LYS A 1 378 ? -13.841 8.747 4.408 1.00 89.81 378 LYS A N 1
ATOM 3027 C CA . LYS A 1 378 ? -14.350 7.857 3.357 1.00 89.81 378 LYS A CA 1
ATOM 3028 C C . LYS A 1 378 ? -15.870 7.731 3.354 1.00 89.81 378 LYS A C 1
ATOM 3030 O O . LYS A 1 378 ? -16.435 7.552 2.279 1.00 89.81 378 LYS A O 1
ATOM 3035 N N . ALA A 1 379 ? -16.531 7.850 4.504 1.00 93.31 379 ALA A N 1
ATOM 3036 C CA . ALA A 1 379 ? -17.987 7.784 4.574 1.00 93.31 379 ALA A CA 1
ATOM 3037 C C . ALA A 1 379 ? -18.674 9.096 4.171 1.00 93.31 379 ALA A C 1
ATOM 3039 O O . ALA A 1 379 ? -19.648 9.077 3.421 1.00 93.31 379 ALA A O 1
ATOM 3040 N N . PHE A 1 380 ? -18.181 10.236 4.656 1.00 91.69 380 PHE A N 1
ATOM 3041 C CA . PHE A 1 380 ? -18.880 11.520 4.540 1.00 91.69 380 PHE A CA 1
ATOM 3042 C C . PHE A 1 380 ? -18.235 12.490 3.543 1.00 91.69 380 PHE A C 1
ATOM 3044 O O . PHE A 1 380 ? -18.903 13.405 3.054 1.00 91.69 380 PHE A O 1
ATOM 3051 N N . GLY A 1 381 ? -16.961 12.284 3.204 1.00 86.56 381 GLY A N 1
ATOM 3052 C CA . GLY A 1 381 ? -16.206 13.143 2.299 1.00 86.56 381 GLY A CA 1
ATOM 3053 C C . GLY A 1 381 ? -15.868 14.516 2.887 1.00 86.56 381 GLY A C 1
ATOM 3054 O O . GLY A 1 381 ? -16.410 14.967 3.898 1.00 86.56 381 GLY A O 1
ATOM 3055 N N . ALA A 1 382 ? -14.970 15.225 2.206 1.00 81.69 382 ALA A N 1
ATOM 3056 C CA . ALA A 1 382 ? -14.465 16.520 2.653 1.00 81.69 382 ALA A CA 1
ATOM 3057 C C . ALA A 1 382 ? -15.559 17.592 2.821 1.00 81.69 382 ALA A C 1
ATOM 3059 O O . ALA A 1 382 ? -15.492 18.394 3.747 1.00 81.69 382 ALA A O 1
ATOM 3060 N N . THR A 1 383 ? -16.584 17.615 1.963 1.00 82.69 383 THR A N 1
ATOM 3061 C CA . THR A 1 383 ? -17.640 18.642 2.022 1.00 82.69 383 THR A CA 1
ATOM 3062 C C . THR A 1 383 ? -18.477 18.552 3.291 1.00 82.69 383 THR A C 1
ATOM 3064 O O . THR A 1 383 ? -18.662 19.559 3.971 1.00 82.69 383 THR A O 1
ATOM 3067 N N . LYS A 1 384 ? -18.950 17.355 3.656 1.00 85.12 384 LYS A N 1
ATOM 3068 C CA . LYS A 1 384 ? -19.760 17.163 4.869 1.00 85.12 384 LYS A CA 1
ATOM 3069 C C . LYS A 1 384 ? -18.953 17.472 6.136 1.00 85.12 384 LYS A C 1
ATOM 3071 O O . LYS A 1 384 ? -19.495 18.039 7.086 1.00 85.12 384 LYS A O 1
ATOM 3076 N N . LEU A 1 385 ? -17.655 17.169 6.105 1.00 84.25 385 LEU A N 1
ATOM 3077 C CA . LEU A 1 385 ? -16.707 17.442 7.185 1.00 84.25 385 LEU A CA 1
ATOM 3078 C C . LEU A 1 385 ? -16.220 18.904 7.241 1.00 84.25 385 LEU A C 1
ATOM 3080 O O . LEU A 1 385 ? -15.421 19.232 8.110 1.00 84.25 385 LEU A O 1
ATOM 3084 N N . GLY A 1 386 ? -16.676 19.795 6.349 1.00 79.75 386 GLY A N 1
ATOM 3085 C CA . GLY A 1 386 ? -16.242 21.203 6.336 1.00 79.75 386 GLY A CA 1
ATOM 3086 C C . GLY A 1 386 ? -14.815 21.418 5.809 1.00 79.75 386 GLY A C 1
ATOM 3087 O O . GLY A 1 386 ? -14.268 22.516 5.882 1.00 79.75 386 GLY A O 1
ATOM 3088 N N . LEU A 1 387 ? -14.208 20.389 5.218 1.00 77.69 387 LEU A N 1
ATOM 3089 C CA . LEU A 1 387 ? -12.832 20.406 4.725 1.00 77.69 387 LEU A CA 1
ATOM 3090 C C . LEU A 1 387 ? -12.707 20.975 3.303 1.00 77.69 387 LEU A C 1
ATOM 3092 O O . LEU A 1 387 ? -11.597 21.183 2.826 1.00 77.69 387 LEU A O 1
ATOM 3096 N N . SER A 1 388 ? -13.816 21.278 2.615 1.00 71.56 388 SER A N 1
ATOM 3097 C CA . SER A 1 388 ? -13.794 21.818 1.243 1.00 71.56 388 SER A CA 1
ATOM 3098 C C . SER A 1 388 ? -12.980 23.108 1.086 1.00 71.56 388 SER A C 1
ATOM 3100 O O . SER A 1 388 ? -12.452 23.340 0.004 1.00 71.56 388 SER A O 1
ATOM 3102 N N . ARG A 1 389 ? -12.825 23.917 2.143 1.00 66.19 389 ARG A N 1
ATOM 3103 C CA . ARG A 1 389 ? -11.995 25.138 2.127 1.00 66.19 389 ARG A CA 1
ATOM 3104 C C . ARG A 1 389 ? -10.501 24.873 1.900 1.00 66.19 389 ARG A C 1
ATOM 3106 O O . ARG A 1 389 ? -9.796 25.766 1.447 1.00 66.19 389 ARG A O 1
ATOM 3113 N N . PHE A 1 390 ? -10.036 23.655 2.178 1.00 63.78 390 PHE A N 1
ATOM 3114 C CA . PHE A 1 390 ? -8.645 23.241 1.981 1.00 63.78 390 PHE A CA 1
ATOM 3115 C C . PHE A 1 390 ? -8.363 22.747 0.557 1.00 63.78 390 PHE A C 1
ATOM 3117 O O . PHE A 1 390 ? -7.219 22.456 0.220 1.00 63.78 390 PHE A O 1
ATOM 3124 N N . TYR A 1 391 ? -9.389 22.676 -0.296 1.00 61.12 391 TYR A N 1
ATOM 3125 C CA . TYR A 1 391 ? -9.257 22.221 -1.673 1.00 61.12 391 TYR A CA 1
ATOM 3126 C C . TYR A 1 391 ? -9.566 23.363 -2.644 1.00 61.12 391 TYR A C 1
ATOM 3128 O O . TYR A 1 391 ? -10.641 23.963 -2.572 1.00 61.12 391 TYR A O 1
ATOM 3136 N N . PRO A 1 392 ? -8.669 23.677 -3.595 1.00 53.72 392 PRO A N 1
ATOM 3137 C CA . PRO A 1 392 ? -8.938 24.711 -4.582 1.00 53.72 392 PRO A CA 1
ATOM 3138 C C . PRO A 1 392 ? -10.164 24.349 -5.438 1.00 53.72 392 PRO A C 1
ATOM 3140 O O . PRO A 1 392 ? -10.324 23.203 -5.873 1.00 53.72 392 PRO A O 1
ATOM 3143 N N . ARG A 1 393 ? -11.001 25.358 -5.743 1.00 45.59 393 ARG A N 1
ATOM 3144 C CA . ARG A 1 393 ? -12.270 25.259 -6.508 1.00 45.59 393 ARG A CA 1
ATOM 3145 C C . ARG A 1 393 ? -12.170 24.555 -7.877 1.00 45.59 393 ARG A C 1
ATOM 3147 O O . ARG A 1 393 ? -13.200 24.235 -8.457 1.00 45.59 393 ARG A O 1
ATOM 3154 N N . ARG A 1 394 ? -10.961 24.331 -8.411 1.00 41.66 394 ARG A N 1
ATOM 3155 C CA . ARG A 1 394 ? -10.709 23.664 -9.705 1.00 41.66 394 ARG A CA 1
ATOM 3156 C C . ARG A 1 394 ? -10.427 22.158 -9.610 1.00 41.66 394 ARG A C 1
ATOM 3158 O O . ARG A 1 394 ? -10.267 21.528 -10.653 1.00 41.66 394 ARG A O 1
ATOM 3165 N N . SER A 1 395 ? -10.361 21.566 -8.416 1.00 43.66 395 SER A N 1
ATOM 3166 C CA . SER A 1 395 ? -10.249 20.104 -8.311 1.00 43.66 395 SER A CA 1
ATOM 3167 C C . SER A 1 395 ? -11.558 19.452 -8.778 1.00 43.66 395 SER A C 1
ATOM 3169 O O . SER A 1 395 ? -12.648 19.849 -8.365 1.00 43.66 395 SER A O 1
ATOM 3171 N N . ARG A 1 396 ? -11.478 18.483 -9.704 1.00 41.88 396 ARG A N 1
ATOM 3172 C CA . ARG A 1 396 ? -12.650 17.679 -10.097 1.00 41.88 396 ARG A CA 1
ATOM 3173 C C . ARG A 1 396 ? -13.233 17.031 -8.835 1.00 41.88 396 ARG A C 1
ATOM 3175 O O . ARG A 1 396 ? -12.463 16.599 -7.983 1.00 41.88 396 ARG A O 1
ATOM 3182 N N . LYS A 1 397 ? -14.566 16.917 -8.736 1.00 38.28 397 LYS A N 1
ATOM 3183 C CA . LYS A 1 397 ? -15.266 16.281 -7.595 1.00 38.28 397 L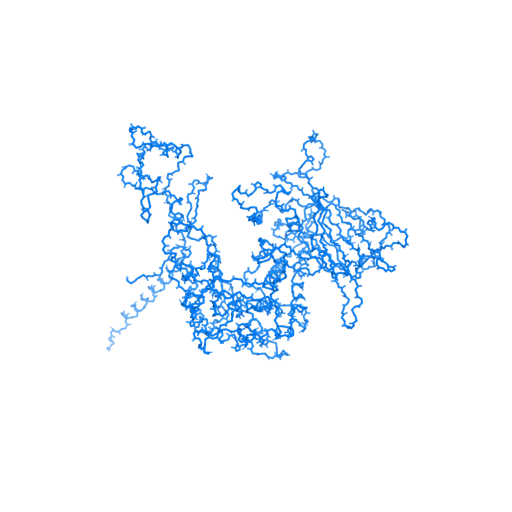YS A CA 1
ATOM 3184 C C . LYS A 1 397 ? -14.704 14.897 -7.219 1.00 38.28 397 LYS A C 1
ATOM 3186 O O . LYS A 1 397 ? -14.724 14.545 -6.047 1.00 38.28 397 LYS A O 1
ATOM 3191 N N . ASP A 1 398 ? -14.130 14.174 -8.181 1.00 37.47 398 ASP A N 1
ATOM 3192 C CA . ASP A 1 398 ? -13.549 12.836 -7.989 1.00 37.47 398 ASP A CA 1
ATOM 3193 C C . ASP A 1 398 ? -12.039 12.843 -7.644 1.00 37.47 398 ASP A C 1
ATOM 3195 O O . ASP A 1 398 ? -11.414 11.790 -7.528 1.00 37.47 398 ASP A O 1
ATOM 3199 N N . GLN A 1 399 ? -11.428 14.025 -7.500 1.00 42.28 399 GLN A N 1
ATOM 3200 C CA . GLN A 1 399 ? -10.003 14.252 -7.210 1.00 42.28 399 GLN A CA 1
ATOM 3201 C C . GLN A 1 399 ? -9.787 15.251 -6.059 1.00 42.28 399 GLN A C 1
ATOM 3203 O O . GLN A 1 399 ? -8.761 15.931 -6.007 1.00 42.28 399 GLN A O 1
ATOM 3208 N N . MET A 1 400 ? -10.722 15.360 -5.111 1.00 49.06 400 MET A N 1
ATOM 3209 C CA . MET A 1 400 ? -10.353 15.931 -3.813 1.00 49.06 400 MET A CA 1
ATOM 3210 C C . MET A 1 400 ? -9.362 14.953 -3.178 1.00 49.06 400 MET A C 1
ATOM 3212 O O . MET A 1 400 ? -9.735 13.852 -2.772 1.00 49.06 400 MET A O 1
ATOM 3216 N N . GLY A 1 401 ? -8.075 15.315 -3.210 1.00 51.47 401 GLY A N 1
ATOM 3217 C CA . GLY A 1 401 ? -7.007 14.532 -2.599 1.00 51.47 401 GLY A CA 1
ATOM 3218 C C . GLY A 1 401 ? -7.311 14.274 -1.127 1.00 51.47 401 GLY A C 1
ATOM 3219 O O . GLY A 1 401 ? -8.136 14.952 -0.519 1.00 51.47 401 GLY A O 1
ATOM 3220 N N . TRP A 1 402 ? -6.657 13.299 -0.516 1.00 60.12 402 TRP A N 1
ATOM 3221 C CA . TRP A 1 402 ? -6.639 13.287 0.942 1.00 60.12 402 TRP A CA 1
ATOM 3222 C C . TRP A 1 402 ? -6.026 14.598 1.434 1.00 60.12 402 TRP A C 1
ATOM 3224 O O . TRP A 1 402 ? -5.111 15.089 0.766 1.00 60.12 402 TRP A O 1
ATOM 3234 N N . PRO A 1 403 ? -6.526 15.206 2.527 1.00 58.16 403 PRO A N 1
ATOM 3235 C CA . PRO A 1 403 ? -5.810 16.327 3.110 1.00 58.16 403 PRO A CA 1
ATOM 3236 C C . PRO A 1 403 ? -4.389 15.826 3.354 1.00 58.16 403 PRO A C 1
ATOM 3238 O O . PRO A 1 403 ? -4.237 14.713 3.872 1.00 58.16 403 PRO A O 1
ATOM 3241 N N . GLU A 1 404 ? -3.359 16.585 2.960 1.00 54.66 404 GLU A N 1
ATOM 3242 C CA . GLU A 1 404 ? -2.033 16.331 3.535 1.00 54.66 404 GLU A CA 1
ATOM 3243 C C . GLU A 1 404 ? -2.243 16.202 5.043 1.00 54.66 404 GLU A C 1
ATOM 3245 O O . GLU A 1 404 ? -3.059 16.969 5.562 1.00 54.66 404 GLU A O 1
ATOM 3250 N N . GLU A 1 405 ? -1.650 15.179 5.682 1.00 53.72 405 GLU A N 1
ATOM 3251 C CA . GLU A 1 405 ? -1.806 14.846 7.110 1.00 53.72 405 GLU A CA 1
ATOM 3252 C C . GLU A 1 405 ? -1.493 16.082 7.958 1.00 53.72 405 GLU A C 1
ATOM 3254 O O . GLU A 1 405 ? -0.400 16.250 8.490 1.00 53.72 405 GLU A O 1
ATOM 3259 N N . SER A 1 406 ? -2.449 16.990 8.021 1.00 49.97 406 SER A N 1
ATOM 3260 C CA . SER A 1 406 ? -2.289 18.332 8.522 1.00 49.97 406 SER A CA 1
ATOM 3261 C C . SER A 1 406 ? -2.615 18.274 9.995 1.00 49.97 406 SER A C 1
ATOM 3263 O O . SER A 1 406 ? -3.452 17.474 10.430 1.00 49.97 406 SER A O 1
ATOM 3265 N N . ASP A 1 407 ? -1.969 19.137 10.769 1.00 50.88 407 ASP A N 1
ATOM 3266 C CA . ASP A 1 407 ? -2.194 19.264 12.211 1.00 50.88 407 ASP A CA 1
ATOM 3267 C C . ASP A 1 407 ? -3.682 19.462 12.573 1.00 50.88 407 ASP A C 1
ATOM 3269 O O . ASP A 1 407 ? -4.102 19.176 13.692 1.00 50.88 407 ASP A O 1
ATOM 3273 N N . ILE A 1 408 ? -4.489 19.846 11.576 1.00 53.28 408 ILE A N 1
ATOM 3274 C CA . ILE A 1 408 ? -5.945 20.006 11.579 1.00 53.28 408 ILE A CA 1
ATOM 3275 C C . ILE A 1 408 ? -6.681 18.701 11.917 1.00 53.28 408 ILE A C 1
ATOM 3277 O O . ILE A 1 408 ? -7.476 18.672 12.849 1.00 53.28 408 ILE A O 1
ATOM 3281 N N . ALA A 1 409 ? -6.417 17.602 11.200 1.00 56.41 409 ALA A N 1
ATOM 3282 C CA . ALA A 1 409 ? -7.152 16.345 11.401 1.00 56.41 409 ALA A CA 1
ATOM 3283 C C . ALA A 1 409 ? -6.793 15.649 12.728 1.00 56.41 409 ALA A C 1
ATOM 3285 O O . ALA A 1 409 ? -7.574 14.845 13.238 1.00 56.41 409 ALA A O 1
ATOM 3286 N N . ARG A 1 410 ? -5.618 15.971 13.288 1.00 56.38 410 ARG A N 1
ATOM 3287 C CA . ARG A 1 410 ? -5.042 15.351 14.493 1.00 56.38 410 ARG A CA 1
ATOM 3288 C C . ARG A 1 410 ? -5.766 15.763 15.783 1.00 56.38 410 ARG A C 1
ATOM 3290 O O . ARG A 1 410 ? -5.807 14.988 16.734 1.00 56.38 410 ARG A O 1
ATOM 3297 N N . HIS A 1 411 ? -6.397 16.941 15.798 1.00 62.91 411 HIS A N 1
ATOM 3298 C CA . HIS A 1 411 ? -6.958 17.550 17.015 1.00 62.91 411 HIS A CA 1
ATOM 3299 C C . HIS A 1 411 ? -8.490 17.710 17.004 1.00 62.91 411 HIS A C 1
ATOM 3301 O O . HIS A 1 411 ? -9.034 18.439 17.826 1.00 62.91 411 HIS A O 1
ATOM 3307 N N . GLN A 1 412 ? -9.201 17.058 16.076 1.00 73.31 412 GLN A N 1
ATOM 3308 C CA . GLN A 1 412 ? -10.628 17.334 15.824 1.00 73.31 412 GLN A CA 1
ATOM 3309 C C . GLN A 1 412 ? -11.586 16.172 16.122 1.00 73.31 412 GLN A C 1
ATOM 3311 O O . GLN A 1 412 ? -12.794 16.333 15.956 1.00 73.31 412 GLN A O 1
ATOM 3316 N N . ILE A 1 413 ? -11.084 15.007 16.548 1.00 86.38 413 ILE A N 1
ATOM 3317 C CA . ILE A 1 413 ? -11.892 13.798 16.773 1.00 86.38 413 ILE A CA 1
ATOM 3318 C C . ILE A 1 413 ? -12.003 13.519 18.264 1.00 86.38 413 ILE A C 1
ATOM 3320 O O . ILE A 1 413 ? -11.048 13.039 18.868 1.00 86.38 413 ILE A O 1
ATOM 3324 N N . HIS A 1 414 ? -13.187 13.716 18.833 1.00 89.62 414 HIS A N 1
ATOM 3325 C CA . HIS A 1 414 ? -13.505 13.279 20.191 1.00 89.62 414 HIS A CA 1
ATOM 3326 C C . HIS A 1 414 ? -14.467 12.096 20.139 1.00 89.62 414 HIS A C 1
ATOM 3328 O O . HIS A 1 414 ? -15.446 12.118 19.396 1.00 89.62 414 HIS A O 1
ATOM 3334 N N . VAL A 1 415 ? -14.221 11.054 20.930 1.00 91.50 415 VAL A N 1
ATOM 3335 C CA . VAL A 1 415 ? -15.158 9.930 21.049 1.00 91.50 415 VAL A CA 1
ATOM 3336 C C . VAL A 1 415 ? -16.054 10.215 22.244 1.00 91.50 415 VAL A C 1
ATOM 3338 O O . VAL A 1 415 ? -15.578 10.278 23.368 1.00 91.50 415 VAL A O 1
ATOM 3341 N N . HIS A 1 416 ? -17.347 10.405 21.991 1.00 92.19 416 HIS A N 1
ATOM 3342 C CA . HIS A 1 416 ? -18.333 10.711 23.028 1.00 92.19 416 HIS A CA 1
ATOM 3343 C C . HIS A 1 416 ? -18.865 9.443 23.698 1.00 92.19 416 HIS A C 1
ATOM 3345 O O . HIS A 1 416 ? -19.051 9.391 24.911 1.00 92.19 416 HIS A O 1
ATOM 3351 N N . SER A 1 417 ? -19.152 8.402 22.913 1.00 93.69 417 SER A N 1
ATOM 3352 C CA . SER A 1 417 ? -19.671 7.148 23.460 1.00 93.69 417 SER A CA 1
ATOM 3353 C C . SER A 1 417 ? -19.416 5.958 22.549 1.00 93.69 417 SER A C 1
ATOM 3355 O O . SER A 1 417 ? -19.453 6.092 21.325 1.00 93.69 417 SER A O 1
ATOM 3357 N N . ILE A 1 418 ? -19.265 4.782 23.149 1.00 94.75 418 ILE A N 1
ATOM 3358 C CA . ILE A 1 418 ? -19.199 3.490 22.468 1.00 94.75 418 ILE A CA 1
ATOM 3359 C C . ILE A 1 418 ? -20.410 2.666 22.905 1.00 94.75 418 ILE A C 1
ATOM 3361 O O . ILE A 1 418 ? -20.651 2.493 24.097 1.00 94.75 418 ILE A O 1
ATOM 3365 N N . ARG A 1 419 ? -21.189 2.176 21.940 1.00 93.56 419 ARG A N 1
ATOM 3366 C CA . ARG A 1 419 ? -22.394 1.373 22.181 1.00 93.56 419 ARG A CA 1
ATOM 3367 C C . ARG A 1 419 ? -22.232 -0.010 21.580 1.00 93.56 419 ARG A C 1
ATOM 3369 O O . ARG A 1 419 ? -21.951 -0.123 20.390 1.00 93.56 419 ARG A O 1
ATOM 3376 N N . LEU A 1 420 ? -22.445 -1.039 22.382 1.00 92.06 420 LEU A N 1
ATOM 3377 C CA . LEU A 1 420 ? -22.482 -2.433 21.960 1.00 92.06 420 LEU A CA 1
ATOM 3378 C C . LEU A 1 420 ? -23.933 -2.881 21.919 1.00 92.06 420 LEU A C 1
ATOM 3380 O O . LEU A 1 420 ? -24.670 -2.654 22.874 1.00 92.06 420 LEU A O 1
ATOM 3384 N N . SER A 1 421 ? -24.343 -3.506 20.824 1.00 89.69 421 SER A N 1
ATOM 3385 C CA . SER A 1 421 ? -25.696 -4.042 20.662 1.00 89.69 421 SER A CA 1
ATOM 3386 C C . SER A 1 421 ? -25.597 -5.513 20.298 1.00 89.69 421 SER A C 1
ATOM 3388 O O . SER A 1 421 ? -24.851 -5.858 19.382 1.00 89.69 421 SER A O 1
ATOM 3390 N N . ALA A 1 422 ? -26.313 -6.368 21.022 1.00 87.00 422 ALA A N 1
ATOM 3391 C CA . ALA A 1 422 ? -26.445 -7.784 20.706 1.00 87.00 422 ALA A CA 1
ATOM 3392 C C . ALA A 1 422 ? -27.497 -8.007 19.608 1.00 87.00 422 ALA A C 1
ATOM 3394 O O . ALA A 1 422 ? -28.541 -7.358 19.594 1.00 87.00 422 ALA A O 1
ATOM 3395 N N . GLY A 1 423 ? -27.221 -8.934 18.697 1.00 78.38 423 GLY A N 1
ATOM 3396 C CA . GLY A 1 423 ? -28.193 -9.442 17.739 1.00 78.38 423 GLY A CA 1
ATOM 3397 C C . GLY A 1 423 ? -29.111 -10.532 18.306 1.00 78.38 423 GLY A C 1
ATOM 3398 O O . GLY A 1 423 ? -29.027 -10.922 19.468 1.00 78.38 423 GLY A O 1
ATOM 3399 N N . SER A 1 424 ? -30.018 -11.043 17.472 1.00 68.50 424 SER A N 1
ATOM 3400 C CA . SER A 1 424 ? -31.041 -12.032 17.860 1.00 68.50 424 SER A CA 1
ATOM 3401 C C . SER A 1 424 ? -30.659 -13.493 17.561 1.00 68.50 424 SER A C 1
ATOM 3403 O O . SER A 1 424 ? -31.421 -14.412 17.865 1.00 68.50 424 SER A O 1
ATOM 3405 N N . GLY A 1 425 ? -29.493 -13.740 16.953 1.00 59.97 425 GLY A N 1
ATOM 3406 C CA . GLY A 1 425 ? -29.073 -15.069 16.496 1.00 59.97 425 GLY A CA 1
ATOM 3407 C C . GLY A 1 425 ? -28.528 -15.986 17.601 1.00 59.97 425 GLY A C 1
ATOM 3408 O O . GLY A 1 425 ? -27.320 -16.021 17.818 1.00 59.97 425 GLY A O 1
ATOM 3409 N N . GLY A 1 426 ? -29.395 -16.794 18.226 1.00 54.19 426 GLY A N 1
ATOM 3410 C CA . GLY A 1 426 ? -29.032 -17.877 19.163 1.00 54.19 426 GLY A CA 1
ATOM 3411 C C . GLY A 1 426 ? -29.114 -17.490 20.651 1.00 54.19 426 GLY A C 1
ATOM 3412 O O . GLY A 1 426 ? -29.223 -16.307 20.961 1.00 54.19 426 GLY A O 1
ATOM 3413 N N . PRO A 1 427 ? -29.060 -18.459 21.593 1.00 50.09 427 PRO A N 1
ATOM 3414 C CA . PRO A 1 427 ? -29.525 -18.285 22.981 1.00 50.09 427 PRO A CA 1
ATOM 3415 C C . PRO A 1 427 ? -28.750 -17.268 23.852 1.00 50.09 427 PRO A C 1
ATOM 3417 O O . PRO A 1 427 ? -29.090 -17.113 25.019 1.00 50.09 427 PRO A O 1
ATOM 3420 N N . GLN A 1 428 ? -27.739 -16.567 23.309 1.00 59.34 428 GLN A N 1
ATOM 3421 C CA . GLN A 1 428 ? -27.009 -15.472 23.972 1.00 59.34 428 GLN A CA 1
ATOM 3422 C C . GLN A 1 428 ? -26.805 -14.197 23.122 1.00 59.34 428 GLN A C 1
ATOM 3424 O O . GLN A 1 428 ? -26.224 -13.248 23.629 1.00 59.34 428 GLN A O 1
ATOM 3429 N N . GLY A 1 429 ? -27.257 -14.125 21.865 1.00 65.06 429 GLY A N 1
ATOM 3430 C CA . GLY A 1 429 ? -27.382 -12.903 21.042 1.00 65.06 429 GLY A CA 1
ATOM 3431 C C . GLY A 1 429 ? -26.183 -11.953 20.795 1.00 65.06 429 GLY A C 1
ATOM 3432 O O . GLY A 1 429 ? -26.226 -11.200 19.835 1.00 65.06 429 GLY A O 1
ATOM 3433 N N . GLY A 1 430 ? -25.113 -11.917 21.592 1.00 76.88 430 GLY A N 1
ATOM 3434 C CA . GLY A 1 430 ? -24.104 -10.849 21.552 1.00 76.88 430 GLY A CA 1
ATOM 3435 C C . GLY A 1 430 ? -22.707 -11.311 21.151 1.00 76.88 430 GLY A C 1
ATOM 3436 O O . GLY A 1 430 ? -22.500 -11.661 19.987 1.00 76.88 430 GLY A O 1
ATOM 3437 N N . GLY A 1 431 ? -21.741 -11.221 22.068 1.00 86.00 431 GLY A N 1
ATOM 3438 C CA . GLY A 1 431 ? -20.352 -11.612 21.825 1.00 86.00 431 GLY A CA 1
ATOM 3439 C C . GLY A 1 431 ? -19.422 -11.373 23.013 1.00 86.00 431 GLY A C 1
ATOM 3440 O O . GLY A 1 431 ? -19.775 -10.710 23.988 1.00 86.00 431 GLY A O 1
ATOM 3441 N N . LEU A 1 432 ? -18.215 -11.928 22.914 1.00 88.69 432 LEU A N 1
ATOM 3442 C CA . LEU A 1 432 ? -17.115 -11.704 23.849 1.00 88.69 432 LEU A CA 1
ATOM 3443 C C . LEU A 1 432 ? -16.157 -10.656 23.275 1.00 88.69 432 LEU A C 1
ATOM 3445 O O . LEU A 1 432 ? -15.835 -10.694 22.083 1.00 88.69 432 LEU A O 1
ATOM 3449 N N . ILE A 1 433 ? -15.679 -9.751 24.121 1.00 91.44 433 ILE A N 1
ATOM 3450 C CA . ILE A 1 433 ? -14.683 -8.731 23.799 1.00 91.44 433 ILE A CA 1
ATOM 3451 C C . ILE A 1 433 ? -13.453 -8.954 24.677 1.00 91.44 433 ILE A C 1
ATOM 3453 O O . ILE A 1 433 ? -13.502 -8.808 25.899 1.00 91.44 433 ILE A O 1
ATOM 3457 N N . ASP A 1 434 ? -12.343 -9.273 24.020 1.00 90.50 434 ASP A N 1
ATOM 3458 C CA . ASP A 1 434 ? -11.043 -9.506 24.645 1.00 90.50 434 ASP A CA 1
ATOM 3459 C C . ASP A 1 434 ? -10.258 -8.192 24.803 1.00 90.50 434 ASP A C 1
ATOM 3461 O O . ASP A 1 434 ? -9.552 -8.012 25.793 1.00 90.50 434 ASP A O 1
ATOM 3465 N N . GLU A 1 435 ? -10.390 -7.273 23.839 1.00 92.25 435 GLU A N 1
ATOM 3466 C CA . GLU A 1 435 ? -9.716 -5.967 23.795 1.00 92.25 435 GLU A CA 1
ATOM 3467 C C . GLU A 1 435 ? -10.712 -4.887 23.366 1.00 92.25 435 GLU A C 1
ATOM 3469 O O . GLU A 1 435 ? -11.443 -5.090 22.395 1.00 92.25 435 GLU A O 1
ATOM 3474 N N . LEU A 1 436 ? -10.706 -3.736 24.043 1.00 93.75 436 LEU A N 1
ATOM 3475 C CA . LEU A 1 436 ? -11.484 -2.554 23.670 1.00 93.75 436 LEU A CA 1
ATOM 3476 C C . LEU A 1 436 ? -10.693 -1.298 24.040 1.00 93.75 436 LEU A C 1
ATOM 3478 O O . LEU A 1 436 ? -10.580 -0.967 25.219 1.00 93.75 436 LEU A O 1
ATOM 3482 N N . ARG A 1 437 ? -10.116 -0.618 23.046 1.00 93.38 437 ARG A N 1
ATOM 3483 C CA . ARG A 1 437 ? -9.176 0.479 23.289 1.00 93.38 437 ARG A CA 1
ATOM 3484 C C . ARG A 1 437 ? -9.364 1.669 22.358 1.00 93.38 437 ARG A C 1
ATOM 3486 O O . ARG A 1 437 ? -9.732 1.512 21.189 1.00 93.38 437 ARG A O 1
ATOM 3493 N N . LEU A 1 438 ? -9.037 2.846 22.877 1.00 93.44 438 LEU A N 1
ATOM 3494 C CA . LEU A 1 438 ? -8.852 4.075 22.112 1.00 93.44 438 LEU A CA 1
ATOM 3495 C C . LEU A 1 438 ? -7.407 4.549 22.248 1.00 93.44 438 LEU A C 1
ATOM 3497 O O . LEU A 1 438 ? -6.813 4.439 23.317 1.00 93.44 438 LEU A O 1
ATOM 3501 N N . GLY A 1 439 ? -6.844 5.074 21.165 1.00 90.50 439 GLY A N 1
ATOM 3502 C CA . GLY A 1 439 ? -5.468 5.558 21.159 1.00 90.50 439 GLY A CA 1
ATOM 3503 C C . GLY A 1 439 ? -5.236 6.688 20.172 1.00 90.50 439 GLY A C 1
ATOM 3504 O O . GLY A 1 439 ? -6.061 6.964 19.292 1.00 90.50 439 GLY A O 1
ATOM 3505 N N . VAL A 1 440 ? -4.085 7.329 20.317 1.00 87.38 440 VAL A N 1
ATOM 3506 C CA . VAL A 1 440 ? -3.607 8.411 19.448 1.00 87.38 440 VAL A CA 1
ATOM 3507 C C . VAL A 1 440 ? -2.384 7.970 18.644 1.00 87.38 440 VAL A C 1
ATOM 3509 O O . VAL A 1 440 ? -1.826 6.901 18.881 1.00 87.38 440 VAL A O 1
ATOM 3512 N N . SER A 1 441 ? -1.989 8.777 17.661 1.00 85.38 441 SER A N 1
ATOM 3513 C CA . SER A 1 441 ? -0.757 8.565 16.895 1.00 85.38 441 SER A CA 1
ATOM 3514 C C . SER A 1 441 ? 0.449 9.029 17.703 1.00 85.38 441 SER A C 1
ATOM 3516 O O . SER A 1 441 ? 0.497 10.172 18.153 1.00 85.38 441 SER A O 1
ATOM 3518 N N . HIS A 1 442 ? 1.464 8.177 17.845 1.00 80.88 442 HIS A N 1
ATOM 3519 C CA . HIS A 1 442 ? 2.716 8.503 18.531 1.00 80.88 442 HIS A CA 1
ATOM 3520 C C . HIS A 1 442 ? 3.434 9.701 17.898 1.00 80.88 442 HIS A C 1
ATOM 3522 O O . HIS A 1 442 ? 4.117 10.465 18.578 1.00 80.88 442 HIS A O 1
ATOM 3528 N N . LYS A 1 443 ? 3.264 9.912 16.587 1.00 77.94 443 LYS A N 1
ATOM 3529 C CA . LYS A 1 443 ? 3.819 11.087 15.900 1.00 77.94 443 LYS A CA 1
ATOM 3530 C C . LYS A 1 443 ? 3.153 12.392 16.334 1.00 77.94 443 LYS A C 1
ATOM 3532 O O . LYS A 1 443 ? 3.785 13.438 16.211 1.00 77.94 443 LYS A O 1
ATOM 3537 N N . ASP A 1 444 ? 1.940 12.325 16.865 1.00 75.69 444 ASP A N 1
ATOM 3538 C CA . ASP A 1 444 ? 1.148 13.498 17.237 1.00 75.69 444 ASP A CA 1
ATOM 3539 C C . ASP A 1 444 ? 1.396 13.901 18.701 1.00 75.69 444 ASP A C 1
ATOM 3541 O O . ASP A 1 444 ? 1.051 15.003 19.110 1.00 75.69 444 ASP A O 1
ATOM 3545 N N . LEU A 1 445 ? 2.040 13.027 19.479 1.00 75.00 445 LEU A N 1
ATOM 3546 C CA . LEU A 1 445 ? 2.402 13.276 20.871 1.00 75.00 445 LEU A CA 1
ATOM 3547 C C . LEU A 1 445 ? 3.537 14.303 20.986 1.00 75.00 445 LEU A C 1
ATOM 3549 O O . LEU A 1 445 ? 4.493 14.274 20.197 1.00 75.00 445 LEU A O 1
ATOM 3553 N N . SER A 1 446 ? 3.459 15.166 22.005 1.00 72.12 446 SER A N 1
ATOM 3554 C CA . SER A 1 446 ? 4.557 16.055 22.406 1.00 72.12 446 SER A CA 1
ATOM 3555 C C . SER A 1 446 ? 5.783 15.258 22.875 1.00 72.12 446 SER A C 1
ATOM 3557 O O . SER A 1 446 ? 5.690 14.059 23.139 1.00 72.12 446 SER A O 1
ATOM 3559 N N . GLY A 1 447 ? 6.945 15.916 22.985 1.00 68.31 447 GLY A N 1
ATOM 3560 C CA . GLY A 1 447 ? 8.180 15.272 23.453 1.00 68.31 447 GLY A CA 1
ATOM 3561 C C . GLY A 1 447 ? 7.989 14.507 24.767 1.00 68.31 447 GLY A C 1
ATOM 3562 O O . GLY A 1 447 ? 8.306 13.323 24.823 1.00 68.31 447 GLY A O 1
ATOM 3563 N N . ASP A 1 448 ? 7.372 15.148 25.762 1.00 64.69 448 ASP A N 1
ATOM 3564 C CA . ASP A 1 448 ? 7.103 14.551 27.077 1.00 64.69 448 ASP A CA 1
ATOM 3565 C C . ASP A 1 448 ? 6.090 13.397 26.984 1.00 64.69 448 ASP A C 1
ATOM 3567 O O . ASP A 1 448 ? 6.315 12.309 27.509 1.00 64.69 448 ASP A O 1
ATOM 3571 N N . GLN A 1 449 ? 5.011 13.573 26.211 1.00 68.94 449 GLN A N 1
ATOM 3572 C CA . GLN A 1 449 ? 3.991 12.534 26.029 1.00 68.94 449 GLN A CA 1
ATOM 3573 C C . GLN A 1 449 ? 4.521 11.275 25.325 1.00 68.94 449 GLN A C 1
ATOM 3575 O O . GLN A 1 449 ? 4.019 10.181 25.578 1.00 68.94 449 GLN A O 1
ATOM 3580 N N . ARG A 1 450 ? 5.517 11.400 24.438 1.00 70.44 450 ARG A N 1
ATOM 3581 C CA . ARG A 1 450 ? 6.154 10.242 23.781 1.00 70.44 450 ARG A CA 1
ATOM 3582 C C . ARG A 1 450 ? 6.973 9.394 24.748 1.00 70.44 450 ARG A C 1
ATOM 3584 O O . ARG A 1 450 ? 7.098 8.197 24.521 1.00 70.44 450 ARG A O 1
ATOM 3591 N N . MET A 1 451 ? 7.521 10.004 25.798 1.00 60.00 451 MET A N 1
ATOM 3592 C CA . MET A 1 451 ? 8.304 9.305 26.820 1.00 60.00 451 MET A CA 1
ATOM 3593 C C . MET A 1 451 ? 7.404 8.567 27.822 1.00 60.00 451 MET A C 1
ATOM 3595 O O . MET A 1 451 ? 7.795 7.523 28.336 1.00 60.00 451 MET A O 1
ATOM 3599 N N . GLU A 1 452 ? 6.205 9.097 28.086 1.00 57.88 452 GLU A N 1
ATOM 3600 C CA . GLU A 1 452 ? 5.298 8.614 29.140 1.00 57.88 452 GLU A CA 1
ATOM 3601 C C . GLU A 1 452 ? 4.115 7.771 28.625 1.00 57.88 452 GLU A C 1
ATOM 3603 O O . GLU A 1 452 ? 3.525 6.984 29.369 1.00 57.88 452 GLU A O 1
ATOM 3608 N N . GLY A 1 453 ? 3.727 7.942 27.360 1.00 59.31 453 GLY A N 1
ATOM 3609 C CA . GLY A 1 453 ? 2.513 7.362 26.798 1.00 59.31 453 GLY A CA 1
ATOM 3610 C C . GLY A 1 453 ? 2.603 5.855 26.562 1.00 59.31 453 GLY A C 1
ATOM 3611 O O . GLY A 1 453 ? 3.407 5.381 25.761 1.00 59.31 453 GLY A O 1
ATOM 3612 N N . ASN A 1 454 ? 1.697 5.083 27.167 1.00 71.94 454 ASN A N 1
ATOM 3613 C CA . ASN A 1 454 ? 1.437 3.716 26.721 1.00 71.94 454 ASN A CA 1
ATOM 3614 C C . ASN A 1 454 ? 0.857 3.774 25.297 1.00 71.94 454 ASN A C 1
ATOM 3616 O O . ASN A 1 454 ? -0.227 4.301 25.124 1.00 71.94 454 ASN A O 1
ATOM 3620 N N . ILE A 1 455 ? 1.547 3.257 24.277 1.00 81.44 455 ILE A N 1
ATOM 3621 C CA . ILE A 1 455 ? 1.079 3.283 22.872 1.00 81.44 455 ILE A CA 1
ATOM 3622 C C . ILE A 1 455 ? 0.599 1.912 22.373 1.00 81.44 455 ILE A C 1
ATOM 3624 O O . ILE A 1 455 ? 0.670 1.584 21.182 1.00 81.44 455 ILE A O 1
ATOM 3628 N N . ARG A 1 456 ? 0.100 1.083 23.299 1.00 87.75 456 ARG A N 1
ATOM 3629 C CA . ARG A 1 456 ? -0.434 -0.263 23.039 1.00 87.75 456 ARG A CA 1
ATOM 3630 C C . ARG A 1 456 ? -1.460 -0.271 21.907 1.00 87.75 456 ARG A C 1
ATOM 3632 O O . ARG A 1 456 ? -1.434 -1.178 21.081 1.00 87.75 456 ARG A O 1
ATOM 3639 N N . THR A 1 457 ? -2.342 0.719 21.844 1.00 92.06 457 THR A N 1
ATOM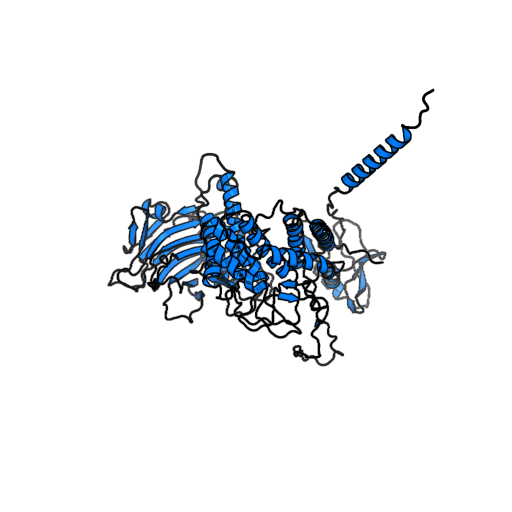 3640 C CA . THR A 1 457 ? -3.431 0.780 20.866 1.00 92.06 457 THR A CA 1
ATOM 3641 C C . THR A 1 457 ? -2.917 1.033 19.458 1.00 92.06 457 THR A C 1
ATOM 3643 O O . THR A 1 457 ? -3.369 0.358 18.538 1.00 92.06 457 THR A O 1
ATOM 3646 N N . GLU A 1 458 ? -1.944 1.928 19.259 1.00 92.81 458 GLU A N 1
ATOM 3647 C CA . GLU A 1 458 ? -1.343 2.131 17.932 1.00 92.81 458 GLU A CA 1
ATOM 3648 C C . GLU A 1 458 ? -0.529 0.902 17.489 1.00 92.81 458 GLU A C 1
ATOM 3650 O O . GLU A 1 458 ? -0.596 0.489 16.326 1.00 92.81 458 GLU A O 1
ATOM 3655 N N . LEU A 1 459 ? 0.172 0.245 18.422 1.00 93.50 459 LEU A N 1
ATOM 3656 C CA . LEU A 1 459 ? 0.843 -1.031 18.154 1.00 93.50 459 LEU A CA 1
ATOM 3657 C C . LEU A 1 459 ? -0.147 -2.107 17.690 1.00 93.50 459 LEU A C 1
ATOM 3659 O O . LEU A 1 459 ? 0.065 -2.706 16.634 1.00 93.50 459 LEU A O 1
ATOM 3663 N N . LEU A 1 460 ? -1.233 -2.326 18.443 1.00 95.12 460 LEU A N 1
ATOM 3664 C CA . LEU A 1 460 ? -2.285 -3.285 18.092 1.00 95.12 460 LEU A CA 1
ATOM 3665 C C . LEU A 1 460 ? -2.975 -2.904 16.780 1.00 95.12 460 LEU A C 1
ATOM 3667 O O . LEU A 1 460 ? -3.284 -3.779 15.974 1.00 95.12 460 LEU A O 1
ATOM 3671 N N . PHE A 1 461 ? -3.179 -1.609 16.527 1.00 96.62 461 PHE A N 1
ATOM 3672 C CA . PHE A 1 461 ? -3.730 -1.112 15.272 1.00 96.62 461 PHE A CA 1
ATOM 3673 C C . PHE A 1 461 ? -2.861 -1.545 14.086 1.00 96.62 461 PHE A C 1
ATOM 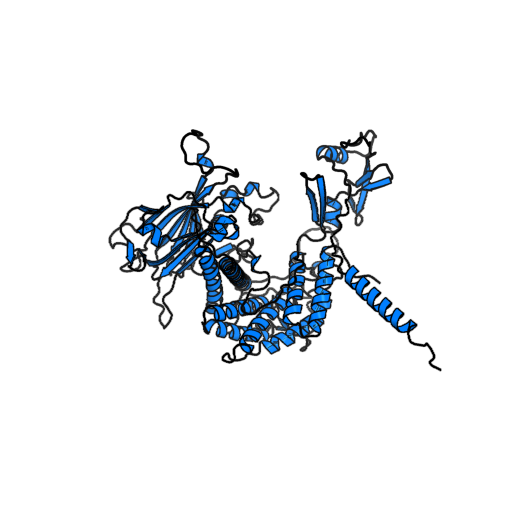3675 O O . PHE A 1 461 ? -3.362 -2.179 13.156 1.00 96.62 461 PHE A O 1
ATOM 3682 N N . HIS A 1 462 ? -1.555 -1.271 14.113 1.00 97.50 462 HIS A N 1
ATOM 3683 C CA . HIS A 1 462 ? -0.666 -1.693 13.031 1.00 97.50 462 HIS A CA 1
ATOM 3684 C C . HIS A 1 462 ? -0.544 -3.218 12.929 1.00 97.50 462 HIS A C 1
ATOM 3686 O O . HIS A 1 462 ? -0.593 -3.757 11.821 1.00 97.50 462 HIS A O 1
ATOM 3692 N N . GLU A 1 463 ? -0.443 -3.919 14.056 1.00 97.44 463 GLU A N 1
ATOM 3693 C CA . GLU A 1 463 ? -0.366 -5.379 14.102 1.00 97.44 463 GLU A CA 1
ATOM 3694 C C . GLU A 1 463 ? -1.596 -6.036 13.465 1.00 97.44 463 GLU A C 1
ATOM 3696 O O . GLU A 1 463 ? -1.468 -6.888 12.585 1.00 97.44 463 GLU A O 1
ATOM 3701 N N . TYR A 1 464 ? -2.802 -5.623 13.857 1.00 97.31 464 TYR A N 1
ATOM 3702 C CA . TYR A 1 464 ? -4.040 -6.210 13.351 1.00 97.31 464 TYR A CA 1
ATOM 3703 C C . TYR A 1 464 ? -4.230 -5.931 11.862 1.00 97.31 464 TYR A C 1
ATOM 3705 O O . TYR A 1 464 ? -4.646 -6.834 11.142 1.00 97.31 464 TYR A O 1
ATOM 3713 N N . ARG A 1 465 ? -3.869 -4.738 11.366 1.00 97.69 465 ARG A N 1
ATOM 3714 C CA . ARG A 1 465 ? -3.900 -4.426 9.923 1.00 97.69 465 ARG A CA 1
ATOM 3715 C C . ARG A 1 465 ? -2.901 -5.270 9.123 1.00 97.69 465 ARG A C 1
ATOM 3717 O O . ARG A 1 465 ? -3.233 -5.754 8.041 1.00 97.69 465 ARG A O 1
ATOM 3724 N N . PHE A 1 466 ? -1.699 -5.483 9.658 1.00 98.38 466 PHE A N 1
ATOM 3725 C CA . PHE A 1 466 ? -0.696 -6.363 9.057 1.00 98.38 466 PHE A CA 1
ATOM 3726 C C . PHE A 1 466 ? -1.177 -7.821 8.988 1.00 98.38 466 PHE A C 1
ATOM 3728 O O . PHE A 1 466 ? -1.117 -8.451 7.927 1.00 98.38 466 PHE A O 1
ATOM 3735 N N . LEU A 1 467 ? -1.698 -8.352 10.095 1.00 97.62 467 LEU A N 1
ATOM 3736 C CA . LEU A 1 467 ? -2.194 -9.727 10.164 1.00 97.62 467 LEU A CA 1
ATOM 3737 C C . LEU A 1 467 ? -3.459 -9.929 9.325 1.00 97.62 467 LEU A C 1
ATOM 3739 O O . LEU A 1 467 ? -3.602 -10.979 8.703 1.00 97.62 467 LEU A O 1
ATOM 3743 N N . ALA A 1 468 ? -4.340 -8.928 9.252 1.00 96.56 468 ALA A N 1
ATOM 3744 C CA . ALA A 1 468 ? -5.514 -8.915 8.381 1.00 96.56 468 ALA A CA 1
ATOM 3745 C C . ALA A 1 468 ? -5.124 -9.069 6.905 1.00 96.56 468 ALA A C 1
ATOM 3747 O O . ALA A 1 468 ? -5.610 -9.975 6.225 1.00 96.56 468 ALA A O 1
ATOM 3748 N N . ALA A 1 469 ? -4.182 -8.246 6.428 1.00 98.25 469 ALA A N 1
ATOM 3749 C CA . ALA A 1 469 ? -3.652 -8.357 5.072 1.00 98.25 469 ALA A CA 1
ATOM 3750 C C . ALA A 1 469 ? -3.013 -9.733 4.824 1.00 98.25 469 ALA A C 1
ATOM 3752 O O . ALA A 1 469 ? -3.307 -10.378 3.821 1.00 98.25 469 ALA A O 1
ATOM 3753 N N . SER A 1 470 ? -2.200 -10.224 5.761 1.00 98.31 470 SER A N 1
ATOM 3754 C CA . SER A 1 470 ? -1.523 -11.523 5.637 1.00 98.31 470 SER A CA 1
ATOM 3755 C C . SER A 1 470 ? -2.517 -12.691 5.578 1.00 98.31 470 SER A C 1
ATOM 3757 O O . SER A 1 470 ? -2.435 -13.549 4.698 1.00 98.31 470 SER A O 1
ATOM 3759 N N . SER A 1 471 ? -3.520 -12.684 6.459 1.00 95.56 471 SER A N 1
ATOM 3760 C CA . SER A 1 471 ? -4.592 -13.689 6.504 1.00 95.56 471 SER A CA 1
ATOM 3761 C C . SER A 1 471 ? -5.492 -13.627 5.268 1.00 95.56 471 SER A C 1
ATOM 3763 O O . SER A 1 471 ? -6.057 -14.639 4.850 1.00 95.56 471 SER A O 1
ATOM 3765 N N . TRP A 1 472 ? -5.669 -12.445 4.668 1.00 96.31 472 TRP A N 1
ATOM 3766 C CA . TRP A 1 472 ? -6.374 -12.304 3.395 1.00 96.31 472 TRP A CA 1
ATOM 3767 C C . TRP A 1 472 ? -5.622 -13.018 2.269 1.00 96.31 472 TRP A C 1
ATOM 3769 O O . TRP A 1 472 ? -6.254 -13.751 1.511 1.00 96.31 472 TRP A O 1
ATOM 3779 N N . PHE A 1 473 ? -4.293 -12.881 2.200 1.00 98.06 473 PHE A N 1
ATOM 3780 C CA . PHE A 1 473 ? -3.470 -13.563 1.196 1.00 98.06 473 PHE A CA 1
ATOM 3781 C C . PHE A 1 473 ? -3.594 -15.089 1.292 1.00 98.06 473 PHE A C 1
ATOM 3783 O O . PHE A 1 473 ? -3.868 -15.726 0.280 1.00 98.06 473 PHE A O 1
ATOM 3790 N N . GLN A 1 474 ? -3.502 -15.679 2.487 1.00 93.88 474 GLN A N 1
ATOM 3791 C CA . GLN A 1 474 ? -3.701 -17.128 2.647 1.00 93.88 474 GLN A CA 1
ATOM 3792 C C . GLN A 1 474 ? -5.100 -17.586 2.213 1.00 93.88 474 GLN A C 1
ATOM 3794 O O . GLN A 1 474 ? -5.238 -18.563 1.484 1.00 93.88 474 GLN A O 1
ATOM 3799 N N . ARG A 1 475 ? -6.154 -16.879 2.646 1.00 93.31 475 ARG A N 1
ATOM 3800 C CA . ARG A 1 475 ? -7.550 -17.274 2.373 1.00 93.31 475 ARG A CA 1
ATOM 3801 C C . ARG A 1 475 ? -7.975 -17.089 0.918 1.00 93.31 475 ARG A C 1
ATOM 3803 O O . ARG A 1 475 ? -8.900 -17.765 0.481 1.00 93.31 475 ARG A O 1
ATOM 3810 N N . ASN A 1 476 ? -7.346 -16.161 0.198 1.00 95.50 476 ASN A N 1
ATOM 3811 C CA . ASN A 1 476 ? -7.711 -15.799 -1.173 1.00 95.50 476 ASN A CA 1
ATOM 3812 C C . ASN A 1 476 ? -6.683 -16.280 -2.210 1.00 95.50 476 ASN A C 1
ATOM 3814 O O . ASN A 1 476 ? -6.787 -15.914 -3.383 1.00 95.50 476 ASN A O 1
ATOM 3818 N N . GLN A 1 477 ? -5.696 -17.087 -1.806 1.00 97.38 477 GLN A N 1
ATOM 3819 C CA . GLN A 1 477 ? -4.812 -17.763 -2.748 1.00 97.38 477 GLN A CA 1
ATOM 3820 C C . GLN A 1 477 ? -5.584 -18.869 -3.473 1.00 97.38 477 GLN A C 1
ATOM 3822 O O . GLN A 1 477 ? -6.286 -19.674 -2.860 1.00 97.38 477 GLN A O 1
ATOM 3827 N N . ARG A 1 478 ? -5.468 -18.909 -4.798 1.00 95.56 478 ARG A N 1
ATOM 3828 C CA . ARG A 1 478 ? -6.050 -19.976 -5.617 1.00 95.56 478 ARG A CA 1
ATOM 3829 C C . ARG A 1 478 ? -5.192 -21.238 -5.551 1.00 95.56 478 ARG A C 1
ATOM 3831 O O . ARG A 1 478 ? -4.020 -21.191 -5.196 1.00 95.56 478 ARG A O 1
ATOM 3838 N N . SER A 1 479 ? -5.753 -22.366 -5.983 1.00 93.44 479 SER A N 1
ATOM 3839 C CA . SER A 1 479 ? -5.028 -23.643 -6.075 1.00 93.44 479 SER A CA 1
ATOM 3840 C C . SER A 1 479 ? -3.815 -23.609 -7.015 1.00 93.44 479 SER A C 1
ATOM 3842 O O . SER A 1 479 ? -2.936 -24.451 -6.900 1.00 93.44 479 SER A O 1
ATOM 3844 N N . ASP A 1 480 ? -3.772 -22.654 -7.947 1.00 92.12 480 ASP A N 1
ATOM 3845 C CA . ASP A 1 480 ? -2.639 -22.399 -8.848 1.00 92.12 480 ASP A CA 1
ATOM 3846 C C . ASP A 1 480 ? -1.578 -21.457 -8.235 1.00 92.12 480 ASP A C 1
ATOM 3848 O O . ASP A 1 480 ? -0.637 -21.053 -8.917 1.00 92.12 480 ASP A O 1
ATOM 3852 N N . GLY A 1 481 ? -1.734 -21.082 -6.959 1.00 95.00 481 GLY A N 1
ATOM 3853 C CA . GLY A 1 481 ? -0.816 -20.209 -6.227 1.00 95.00 481 GLY A CA 1
ATOM 3854 C C . GLY A 1 481 ? -1.037 -18.710 -6.440 1.00 95.00 481 GLY A C 1
ATOM 3855 O O . GLY A 1 481 ? -0.358 -17.894 -5.809 1.00 95.00 481 GLY A O 1
ATOM 3856 N N . THR A 1 482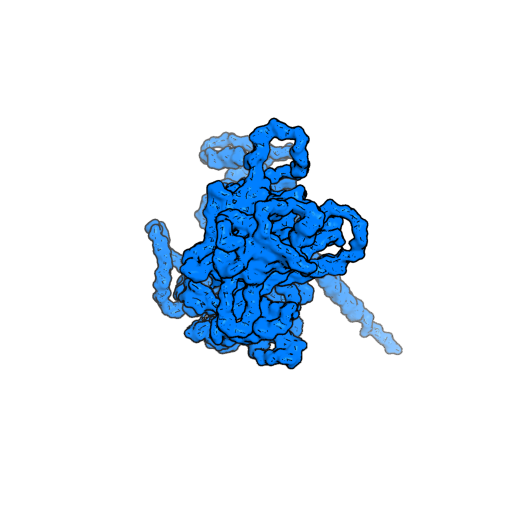 ? -1.975 -18.314 -7.305 1.00 96.81 482 THR A N 1
ATOM 3857 C CA . THR A 1 482 ? -2.159 -16.908 -7.691 1.00 96.81 482 THR A CA 1
ATOM 3858 C C . THR A 1 482 ? -3.167 -16.158 -6.824 1.00 96.81 482 THR A C 1
ATOM 3860 O O . THR A 1 482 ? -4.144 -16.724 -6.325 1.00 96.81 482 THR A O 1
ATOM 3863 N N . TRP A 1 483 ? -2.975 -14.840 -6.720 1.00 97.81 483 TRP A N 1
ATOM 3864 C CA . TRP A 1 483 ? -3.997 -13.897 -6.252 1.00 97.81 483 TRP A CA 1
ATOM 3865 C C . TRP A 1 483 ? -4.624 -13.182 -7.445 1.00 97.81 483 TRP A C 1
ATOM 3867 O O . TRP A 1 483 ? -4.141 -12.151 -7.916 1.00 97.81 483 TRP A O 1
ATOM 3877 N N . ALA A 1 484 ? -5.697 -13.773 -7.963 1.00 94.88 484 ALA A N 1
ATOM 3878 C CA . ALA A 1 484 ? -6.328 -13.333 -9.196 1.00 94.88 484 ALA A CA 1
ATOM 3879 C C . ALA A 1 484 ? -7.053 -11.985 -9.046 1.00 94.88 484 ALA A C 1
ATOM 3881 O O . ALA A 1 484 ? -7.840 -11.781 -8.122 1.00 94.88 484 ALA A O 1
ATOM 3882 N N . ILE A 1 485 ? -6.842 -11.080 -10.002 1.00 96.88 485 ILE A N 1
ATOM 3883 C CA . ILE A 1 485 ? -7.454 -9.749 -10.003 1.00 96.88 485 ILE A CA 1
ATOM 3884 C C . ILE A 1 485 ? -8.830 -9.825 -10.686 1.00 96.88 485 ILE A C 1
ATOM 3886 O O . ILE A 1 485 ? -8.905 -10.182 -11.864 1.00 96.88 485 ILE A O 1
ATOM 3890 N N . PRO A 1 486 ? -9.938 -9.496 -9.993 1.00 96.19 486 PRO A N 1
ATOM 3891 C CA . PRO A 1 486 ? -11.295 -9.826 -10.445 1.00 96.19 486 PRO A CA 1
ATOM 3892 C C . PRO A 1 486 ? -11.901 -8.809 -11.427 1.00 96.19 486 PRO A C 1
ATOM 3894 O O . PRO A 1 486 ? -13.109 -8.810 -11.647 1.00 96.19 486 PRO A O 1
ATOM 3897 N N . VAL A 1 487 ? -11.089 -7.937 -12.027 1.00 96.19 487 VAL A N 1
ATOM 3898 C CA . VAL A 1 487 ? -11.552 -6.875 -12.934 1.00 96.19 487 VAL A CA 1
ATOM 3899 C C . VAL A 1 487 ? -10.790 -6.890 -14.254 1.00 96.19 487 VAL A C 1
ATOM 3901 O O . VAL A 1 487 ? -9.643 -7.337 -14.319 1.00 96.19 487 VAL A O 1
ATOM 3904 N N . VAL A 1 488 ? -11.429 -6.387 -15.312 1.00 95.62 488 VAL A N 1
ATOM 3905 C CA . VAL A 1 488 ? -10.794 -6.197 -16.625 1.00 95.62 488 VAL A CA 1
ATOM 3906 C C . VAL A 1 488 ? -9.712 -5.125 -16.520 1.00 95.62 488 VAL A C 1
ATOM 3908 O O . VAL A 1 488 ? -9.913 -4.096 -15.871 1.00 95.62 488 VAL A O 1
ATOM 3911 N N . ARG A 1 489 ? -8.591 -5.312 -17.221 1.00 93.69 489 ARG A N 1
ATOM 3912 C CA . ARG A 1 489 ? -7.572 -4.270 -17.383 1.00 93.69 489 ARG A CA 1
ATOM 3913 C C . ARG A 1 489 ? -7.379 -3.910 -18.852 1.00 93.69 489 ARG A C 1
ATOM 3915 O O . ARG A 1 489 ? -6.972 -4.737 -19.660 1.00 93.69 489 ARG A O 1
ATOM 3922 N N . ASN A 1 490 ? -7.619 -2.638 -19.168 1.00 89.38 490 ASN A N 1
ATOM 3923 C CA . ASN A 1 490 ? -7.471 -2.092 -20.516 1.00 89.38 490 ASN A CA 1
ATOM 3924 C C . ASN A 1 490 ? -6.141 -1.346 -20.685 1.00 89.38 490 ASN A C 1
ATOM 3926 O O . ASN A 1 490 ? -5.823 -0.442 -19.905 1.00 89.38 490 ASN A O 1
ATOM 3930 N N . PHE A 1 491 ? -5.412 -1.672 -21.748 1.00 82.19 491 PHE A N 1
ATOM 3931 C CA . PHE A 1 491 ? -4.233 -0.942 -22.205 1.00 82.19 491 PHE A CA 1
ATOM 3932 C C . PHE A 1 491 ? -4.489 -0.424 -23.618 1.00 82.19 491 PHE A C 1
ATOM 3934 O O . PHE A 1 491 ? -5.021 -1.146 -24.458 1.00 82.19 491 PHE A O 1
ATOM 3941 N N . ARG A 1 492 ? -4.125 0.835 -23.884 1.00 74.06 492 ARG A N 1
ATOM 3942 C CA . ARG A 1 492 ? -4.221 1.393 -25.240 1.00 74.06 492 ARG A CA 1
ATOM 3943 C C . ARG A 1 492 ? -3.371 0.551 -26.195 1.00 74.06 492 ARG A C 1
ATOM 3945 O O . ARG A 1 492 ? -2.232 0.237 -25.863 1.00 74.06 492 ARG A O 1
ATOM 3952 N N . GLY A 1 493 ? -3.932 0.188 -27.347 1.00 72.31 493 GLY A N 1
ATOM 3953 C CA . GLY A 1 493 ? -3.233 -0.601 -28.368 1.00 72.31 493 GLY A CA 1
ATOM 3954 C C . GLY A 1 493 ? -2.968 -2.066 -27.996 1.00 72.31 493 GLY A C 1
ATOM 3955 O O . GLY A 1 493 ? -2.160 -2.714 -28.654 1.00 72.31 493 GLY A O 1
ATOM 3956 N N . ARG A 1 494 ? -3.616 -2.599 -26.952 1.00 78.06 494 ARG A N 1
ATOM 3957 C CA . ARG A 1 494 ? -3.480 -3.998 -26.517 1.00 78.06 494 ARG A CA 1
ATOM 3958 C C . ARG A 1 494 ? -4.849 -4.640 -26.326 1.00 78.06 494 ARG A C 1
ATOM 3960 O O . ARG A 1 494 ? -5.841 -3.955 -26.076 1.00 78.06 494 ARG A O 1
ATOM 3967 N N . VAL A 1 495 ? -4.877 -5.969 -26.369 1.00 84.12 495 VAL A N 1
ATOM 3968 C CA . VAL A 1 495 ? -6.061 -6.748 -25.996 1.00 84.12 495 VAL A CA 1
ATOM 3969 C C . VAL A 1 495 ? -6.348 -6.556 -24.497 1.00 84.12 495 VAL A C 1
ATOM 3971 O O . VAL A 1 495 ? -5.425 -6.665 -23.683 1.00 84.12 495 VAL A O 1
ATOM 3974 N N . PRO A 1 496 ? -7.603 -6.269 -24.102 1.00 89.81 496 PRO A N 1
ATOM 3975 C CA . PRO A 1 496 ? -7.998 -6.222 -22.700 1.00 89.81 496 PRO A CA 1
ATOM 3976 C C . PRO A 1 496 ? -7.680 -7.518 -21.950 1.00 89.81 496 PRO A C 1
ATOM 3978 O O . PRO A 1 496 ? -8.035 -8.612 -22.393 1.00 89.81 496 PRO A O 1
ATOM 3981 N N . ILE A 1 497 ? -7.079 -7.393 -20.768 1.00 93.19 497 ILE A N 1
ATOM 3982 C CA . ILE A 1 497 ? -6.837 -8.532 -19.882 1.00 93.19 497 ILE A CA 1
ATOM 3983 C C . ILE A 1 497 ? -8.153 -8.867 -19.176 1.00 93.19 497 ILE A C 1
ATOM 3985 O O . ILE A 1 497 ? -8.712 -8.032 -18.458 1.00 93.19 497 ILE A O 1
ATOM 3989 N N . LYS A 1 498 ? -8.668 -10.079 -19.405 1.00 94.06 498 LYS A N 1
ATOM 3990 C CA . LYS A 1 498 ? -9.920 -10.566 -18.802 1.00 94.06 498 LYS A CA 1
ATOM 3991 C C . LYS A 1 498 ? -9.765 -10.763 -17.287 1.00 94.06 498 LYS A C 1
ATOM 3993 O O . LYS A 1 498 ? -8.660 -11.087 -16.857 1.00 94.06 498 LYS A O 1
ATOM 3998 N N . PRO A 1 499 ? -10.844 -10.636 -16.486 1.00 96.62 499 PRO A N 1
ATOM 3999 C CA . PRO A 1 499 ? -10.804 -10.871 -15.044 1.00 96.62 499 PRO A CA 1
ATOM 4000 C C . PRO A 1 499 ? -10.217 -12.238 -14.691 1.00 96.62 499 PRO A C 1
ATOM 4002 O O . PRO A 1 499 ? -10.419 -13.219 -15.405 1.00 96.62 499 PRO A O 1
ATOM 4005 N N . GLY A 1 500 ? -9.535 -12.313 -13.554 1.00 94.94 500 GLY A N 1
ATOM 4006 C CA . GLY A 1 500 ? -8.893 -13.532 -13.073 1.00 94.94 500 GLY A CA 1
ATOM 4007 C C . GLY A 1 500 ? -7.403 -13.643 -13.422 1.00 94.94 500 GLY A C 1
ATOM 4008 O O . GLY A 1 500 ? -6.851 -14.744 -13.355 1.00 94.94 500 GLY A O 1
ATOM 4009 N N . TRP A 1 501 ? -6.775 -12.534 -13.822 1.00 95.38 501 TRP A N 1
ATOM 4010 C CA . TRP A 1 501 ? -5.367 -12.460 -14.209 1.00 95.38 501 TRP A CA 1
ATOM 4011 C C . TRP A 1 501 ? -4.441 -12.284 -12.990 1.00 95.38 501 TRP A C 1
ATOM 4013 O O . TRP A 1 501 ? -4.819 -11.580 -12.047 1.00 95.38 501 TRP A O 1
ATOM 4023 N N . PRO A 1 502 ? -3.249 -12.913 -12.978 1.00 96.75 502 PRO A N 1
ATOM 4024 C CA . PRO A 1 502 ? -2.228 -12.686 -11.957 1.00 96.75 502 PRO A CA 1
ATOM 4025 C C . PRO A 1 502 ? -1.345 -11.477 -12.294 1.00 96.75 502 PRO A C 1
ATOM 4027 O O . PRO A 1 502 ? -1.253 -11.062 -13.444 1.00 96.75 502 PRO A O 1
ATOM 4030 N N . SER A 1 503 ? -0.637 -10.943 -11.300 1.00 98.31 503 SER A N 1
ATOM 4031 C CA . SER A 1 503 ? 0.354 -9.875 -11.484 1.00 98.31 503 SER A CA 1
ATOM 4032 C C . SER A 1 503 ? 1.659 -10.249 -10.798 1.00 98.31 503 SER A C 1
ATOM 4034 O O . SER A 1 503 ? 1.634 -10.537 -9.603 1.00 98.31 503 SER A O 1
ATOM 4036 N N . ALA A 1 504 ? 2.802 -10.179 -11.487 1.00 98.62 504 ALA A N 1
ATOM 4037 C CA . ALA A 1 504 ? 4.103 -10.465 -10.876 1.00 98.62 504 ALA A CA 1
ATOM 4038 C C . ALA A 1 504 ? 4.398 -9.541 -9.683 1.00 98.62 504 ALA A C 1
ATOM 4040 O O . ALA A 1 504 ? 4.918 -9.986 -8.663 1.00 98.62 504 ALA A O 1
ATOM 4041 N N . MET A 1 505 ? 3.991 -8.270 -9.766 1.00 98.62 505 MET A N 1
ATOM 4042 C CA . MET A 1 505 ? 4.098 -7.317 -8.658 1.00 98.62 505 MET A CA 1
ATOM 4043 C C . MET A 1 505 ? 3.191 -7.700 -7.482 1.00 98.62 505 MET A C 1
ATOM 4045 O O . MET A 1 505 ? 3.566 -7.502 -6.325 1.00 98.62 505 MET A O 1
ATOM 4049 N N . GLY A 1 506 ? 1.994 -8.225 -7.761 1.00 98.19 506 GLY A N 1
ATOM 4050 C CA . GLY A 1 506 ? 1.075 -8.727 -6.736 1.00 98.19 506 GLY A CA 1
ATOM 4051 C C . GLY A 1 506 ? 1.617 -9.964 -6.036 1.00 98.19 506 GLY A C 1
ATOM 4052 O O . GLY A 1 506 ? 1.598 -10.018 -4.808 1.00 98.19 506 GLY A O 1
ATOM 4053 N N . GLN A 1 507 ? 2.170 -10.899 -6.809 1.00 98.50 507 GLN A N 1
ATOM 4054 C CA . GLN A 1 507 ? 2.832 -12.085 -6.277 1.00 98.50 507 GLN A CA 1
ATOM 4055 C C . GLN A 1 507 ? 4.042 -11.689 -5.424 1.00 98.50 507 GLN A C 1
ATOM 4057 O O . GLN A 1 507 ? 4.117 -12.106 -4.275 1.00 98.50 507 GLN A O 1
ATOM 4062 N N . GLY A 1 508 ? 4.912 -10.803 -5.920 1.00 98.62 508 GLY A N 1
ATOM 4063 C CA . GLY A 1 508 ? 6.111 -10.348 -5.210 1.00 98.62 508 GLY A CA 1
ATOM 4064 C C . GLY A 1 508 ? 5.809 -9.682 -3.869 1.00 98.62 508 GLY A C 1
ATOM 4065 O O . GLY A 1 508 ? 6.372 -10.068 -2.848 1.00 98.62 508 GLY A O 1
ATOM 4066 N N . HIS A 1 509 ? 4.857 -8.742 -3.829 1.00 98.69 509 HIS A N 1
ATOM 4067 C CA . HIS A 1 509 ? 4.427 -8.163 -2.551 1.00 98.69 509 HIS A CA 1
ATOM 4068 C C . HIS A 1 509 ? 3.781 -9.205 -1.627 1.00 98.69 509 HIS A C 1
ATOM 4070 O O . HIS A 1 509 ? 3.956 -9.120 -0.412 1.00 98.69 509 HIS A O 1
ATOM 4076 N N . GLY A 1 510 ? 3.047 -10.172 -2.187 1.00 98.56 510 GLY A N 1
ATOM 4077 C CA . GLY A 1 510 ? 2.500 -11.305 -1.445 1.00 98.56 510 GLY A CA 1
ATOM 4078 C C . GLY A 1 510 ? 3.592 -12.130 -0.772 1.00 98.56 510 GLY A C 1
ATOM 4079 O O . GLY A 1 510 ? 3.516 -12.348 0.433 1.00 98.56 510 GLY A O 1
ATOM 4080 N N . LEU A 1 511 ? 4.647 -12.503 -1.507 1.00 98.69 511 LEU A N 1
ATOM 4081 C CA . LEU A 1 511 ? 5.818 -13.200 -0.965 1.00 98.69 511 LEU A CA 1
ATOM 4082 C C . LEU A 1 511 ? 6.428 -12.418 0.205 1.00 98.69 511 LEU A C 1
ATOM 4084 O O . LEU A 1 511 ? 6.507 -12.940 1.316 1.00 98.69 511 LEU A O 1
ATOM 4088 N N . SER A 1 512 ? 6.766 -11.142 -0.010 1.00 98.62 512 SER A N 1
ATOM 4089 C CA . SER A 1 512 ? 7.353 -10.267 1.015 1.00 98.62 512 SER A CA 1
ATOM 4090 C C . SER A 1 512 ? 6.474 -10.105 2.259 1.00 98.62 512 SER A C 1
ATOM 4092 O O . SER A 1 512 ? 6.997 -9.989 3.371 1.00 98.62 512 SER A O 1
ATOM 4094 N N . LEU A 1 513 ? 5.147 -10.071 2.098 1.00 98.75 513 LEU A N 1
ATOM 4095 C CA . LEU A 1 513 ? 4.203 -9.990 3.213 1.00 98.75 513 LEU A CA 1
ATOM 4096 C C . LEU A 1 513 ? 4.152 -11.310 3.990 1.00 98.75 513 LEU A C 1
ATOM 4098 O O . LEU A 1 513 ? 4.258 -11.307 5.215 1.00 98.75 513 LEU A O 1
ATOM 4102 N N . LEU A 1 514 ? 4.009 -12.429 3.282 1.00 98.75 514 LEU A N 1
ATOM 4103 C CA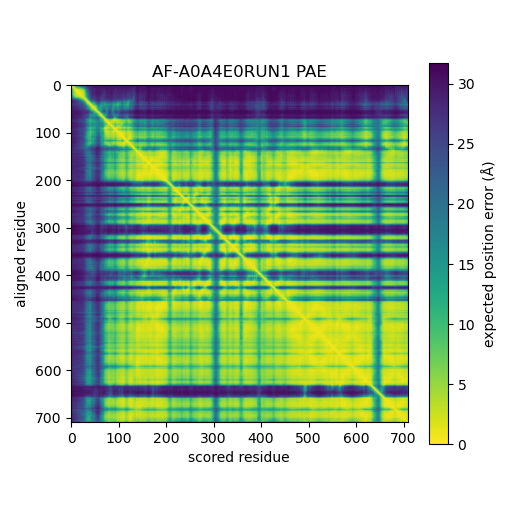 . LEU A 1 514 ? 3.823 -13.753 3.869 1.00 98.75 514 LEU A CA 1
ATOM 4104 C C . LEU A 1 514 ? 5.061 -14.229 4.631 1.00 98.75 514 LEU A C 1
ATOM 4106 O O . LEU A 1 514 ? 4.921 -14.777 5.720 1.00 98.75 514 LEU A O 1
ATOM 4110 N N . VAL A 1 515 ? 6.275 -13.967 4.140 1.00 98.12 515 VAL A N 1
ATOM 4111 C CA . VAL A 1 515 ? 7.497 -14.337 4.879 1.00 98.12 515 VAL A CA 1
ATOM 4112 C C . VAL A 1 515 ? 7.663 -13.532 6.170 1.00 98.12 515 VAL A C 1
ATOM 4114 O O . VAL A 1 515 ? 8.102 -14.070 7.186 1.00 98.12 515 VAL A O 1
ATOM 4117 N N . ARG A 1 516 ? 7.235 -12.262 6.176 1.00 98.25 516 ARG A N 1
ATOM 4118 C CA . ARG A 1 516 ? 7.173 -11.442 7.396 1.00 98.25 516 ARG A CA 1
ATOM 4119 C C . ARG A 1 516 ? 6.105 -11.957 8.352 1.00 98.25 516 ARG A C 1
ATOM 4121 O O . ARG A 1 516 ? 6.343 -11.979 9.555 1.00 98.25 516 ARG A O 1
ATOM 4128 N N . ALA A 1 517 ? 4.957 -12.397 7.839 1.00 98.25 517 ALA A N 1
ATOM 4129 C CA . ALA A 1 517 ? 3.893 -12.994 8.644 1.00 98.25 517 ALA A CA 1
ATOM 4130 C C . ALA A 1 517 ? 4.333 -14.317 9.278 1.00 98.25 517 ALA A C 1
ATOM 4132 O O . ALA A 1 517 ? 4.131 -14.505 10.477 1.00 98.25 517 ALA A O 1
ATOM 4133 N N . TYR A 1 518 ? 5.013 -15.179 8.519 1.00 97.56 518 TYR A N 1
ATOM 4134 C CA . TYR A 1 518 ? 5.643 -16.395 9.030 1.00 97.56 518 TYR A CA 1
ATOM 4135 C C . TYR A 1 518 ? 6.631 -16.071 10.156 1.00 97.56 518 TYR A C 1
ATOM 4137 O O . TYR A 1 518 ? 6.480 -16.580 11.262 1.00 97.56 518 TYR A O 1
ATOM 4145 N N . ASN A 1 519 ? 7.578 -15.157 9.920 1.00 96.81 519 ASN A N 1
ATOM 4146 C CA . ASN A 1 519 ? 8.562 -14.769 10.931 1.00 96.81 519 ASN A CA 1
ATOM 4147 C C . ASN A 1 519 ? 7.918 -14.152 12.186 1.00 96.81 519 ASN A C 1
ATOM 4149 O O . ASN A 1 519 ? 8.395 -14.358 13.295 1.00 96.81 519 ASN A O 1
ATOM 4153 N N . TYR A 1 520 ? 6.832 -13.392 12.018 1.00 97.12 520 TYR A N 1
ATOM 4154 C CA . TYR A 1 520 ? 6.136 -12.737 13.124 1.00 97.12 520 TYR A CA 1
ATOM 4155 C C . TYR A 1 520 ? 5.296 -13.698 13.974 1.00 97.12 520 TYR A C 1
ATOM 4157 O O . TYR A 1 520 ? 5.210 -13.529 15.186 1.00 97.12 520 TYR A O 1
ATOM 4165 N N . THR A 1 521 ? 4.639 -14.671 13.343 1.00 96.31 521 THR A N 1
ATOM 4166 C CA . THR A 1 521 ? 3.636 -15.531 13.998 1.00 96.31 521 THR A CA 1
ATOM 4167 C C . THR A 1 521 ? 4.137 -16.936 14.315 1.00 96.31 521 THR A C 1
ATOM 4169 O O . THR A 1 521 ? 3.545 -17.608 15.154 1.00 96.31 521 THR A O 1
ATOM 4172 N N . GLY A 1 522 ? 5.179 -17.405 13.626 1.00 95.06 522 GLY A N 1
ATOM 4173 C CA . GLY A 1 522 ? 5.590 -18.808 13.618 1.00 95.06 522 GLY A CA 1
ATOM 4174 C C . GLY A 1 522 ? 4.650 -19.738 12.835 1.00 95.06 522 GLY A C 1
ATOM 4175 O O . GLY A 1 522 ? 4.896 -20.941 12.792 1.00 95.06 522 GLY A O 1
ATOM 4176 N N . ASP A 1 523 ? 3.584 -19.225 12.208 1.00 95.00 523 ASP A N 1
ATOM 4177 C CA . ASP A 1 523 ? 2.622 -20.044 11.465 1.00 95.00 523 ASP A CA 1
ATOM 4178 C C . ASP A 1 523 ? 3.180 -20.445 10.091 1.00 95.00 523 ASP A C 1
ATOM 4180 O O . ASP A 1 523 ? 3.236 -19.649 9.144 1.00 95.00 523 ASP A O 1
ATOM 4184 N N . TYR A 1 524 ? 3.557 -21.721 9.981 1.00 96.12 524 TYR A N 1
ATOM 4185 C CA . TYR A 1 524 ? 4.087 -22.340 8.765 1.00 96.12 524 TYR A CA 1
ATOM 4186 C C . TYR A 1 524 ? 3.136 -22.238 7.560 1.00 96.12 524 TYR A C 1
ATOM 4188 O O . TYR A 1 524 ? 3.582 -22.268 6.410 1.00 96.12 524 TYR A O 1
ATOM 4196 N N . GLY A 1 525 ? 1.832 -22.053 7.782 1.00 96.56 525 GLY A N 1
ATOM 4197 C CA . GLY A 1 525 ? 0.864 -21.822 6.717 1.00 96.56 525 GLY A CA 1
ATOM 4198 C C . GLY A 1 525 ? 1.198 -20.593 5.869 1.00 96.56 525 GLY A C 1
ATOM 4199 O O . GLY A 1 525 ? 0.927 -20.591 4.667 1.00 96.56 525 GLY A O 1
ATOM 4200 N N . TYR A 1 526 ? 1.786 -19.536 6.446 1.00 98.06 526 TYR A N 1
ATOM 4201 C CA . TYR A 1 526 ? 2.179 -18.346 5.677 1.00 98.06 526 TYR A CA 1
ATOM 4202 C C . TYR A 1 526 ? 3.346 -18.659 4.745 1.00 98.06 526 TYR A C 1
ATOM 4204 O O . TYR A 1 526 ? 3.331 -18.268 3.579 1.00 98.06 526 TYR A O 1
ATOM 4212 N N . PHE A 1 527 ? 4.323 -19.417 5.239 1.00 97.31 527 PHE A N 1
ATOM 4213 C CA . PHE A 1 527 ? 5.469 -19.848 4.452 1.00 97.31 527 PHE A CA 1
ATOM 4214 C C . PHE A 1 527 ? 5.052 -20.775 3.297 1.00 97.31 527 PHE A C 1
ATOM 4216 O O . PHE A 1 527 ? 5.435 -20.539 2.153 1.00 97.31 527 PHE A O 1
ATOM 4223 N N . ASN A 1 528 ? 4.180 -21.757 3.554 1.00 97.38 528 ASN A N 1
ATOM 4224 C CA . ASN A 1 528 ? 3.660 -22.645 2.507 1.00 97.38 528 ASN A CA 1
ATOM 4225 C C . ASN A 1 528 ? 2.883 -21.874 1.417 1.00 97.38 528 ASN A C 1
ATOM 4227 O O . ASN A 1 528 ? 3.026 -22.140 0.221 1.00 97.38 528 ASN A O 1
ATOM 4231 N N . SER A 1 529 ? 2.095 -20.870 1.820 1.00 98.06 529 SER A N 1
ATOM 4232 C CA . SER A 1 529 ? 1.401 -19.981 0.881 1.00 98.06 529 SER A CA 1
ATOM 4233 C C . SER A 1 529 ? 2.388 -19.180 0.021 1.00 98.06 529 SER A C 1
ATOM 4235 O O . SER A 1 529 ? 2.177 -19.046 -1.187 1.00 98.06 529 SER A O 1
ATOM 4237 N N . ALA A 1 530 ? 3.501 -18.716 0.601 1.00 98.19 530 ALA A N 1
ATOM 4238 C CA . ALA A 1 530 ? 4.556 -18.027 -0.140 1.00 98.19 530 ALA A CA 1
ATOM 4239 C C . ALA A 1 530 ? 5.209 -18.946 -1.189 1.00 98.19 530 ALA A C 1
ATOM 4241 O O . ALA A 1 530 ? 5.310 -18.563 -2.350 1.00 98.19 530 ALA A O 1
ATOM 4242 N N . GLN A 1 531 ? 5.566 -20.184 -0.837 1.00 97.62 531 GLN A N 1
ATOM 4243 C CA . GLN A 1 531 ? 6.142 -21.133 -1.802 1.00 97.62 531 GLN A CA 1
ATOM 4244 C C . GLN A 1 531 ? 5.167 -21.489 -2.929 1.00 97.62 531 GLN A C 1
ATOM 4246 O O . GLN A 1 531 ? 5.543 -21.509 -4.102 1.00 97.62 531 GLN A O 1
ATOM 4251 N N . SER A 1 532 ? 3.889 -21.688 -2.597 1.00 97.38 532 SER A N 1
ATOM 4252 C CA . SER A 1 532 ? 2.843 -21.982 -3.585 1.00 97.38 532 SER A CA 1
ATOM 4253 C C . SER A 1 532 ? 2.684 -20.858 -4.619 1.00 97.38 532 SER A C 1
ATOM 4255 O O . SER A 1 532 ? 2.315 -21.113 -5.762 1.00 97.38 532 SER A O 1
ATOM 4257 N N . ALA A 1 533 ? 3.018 -19.616 -4.259 1.00 98.00 533 ALA A N 1
ATOM 4258 C CA . ALA A 1 533 ? 2.921 -18.454 -5.138 1.00 98.00 533 ALA A CA 1
ATOM 4259 C C . ALA A 1 533 ? 4.028 -18.351 -6.206 1.00 98.00 533 ALA A C 1
ATOM 4261 O O . ALA A 1 533 ? 3.964 -17.445 -7.044 1.00 98.00 533 ALA A O 1
ATOM 4262 N N . LEU A 1 534 ? 5.015 -19.257 -6.208 1.00 98.19 534 LEU A N 1
ATOM 4263 C CA . LEU A 1 534 ? 6.141 -19.248 -7.150 1.00 98.19 534 LEU A CA 1
ATOM 4264 C C . LEU A 1 534 ? 5.817 -19.842 -8.523 1.00 98.19 534 LEU A C 1
ATOM 4266 O O . LEU A 1 534 ? 6.406 -19.424 -9.521 1.00 98.19 534 LEU A O 1
ATOM 4270 N N . LEU A 1 535 ? 4.875 -20.788 -8.601 1.00 96.06 535 LEU A N 1
ATOM 4271 C CA . LEU A 1 535 ? 4.586 -21.538 -9.832 1.00 96.06 535 LEU A CA 1
ATOM 4272 C C . LEU A 1 535 ? 4.329 -20.613 -11.033 1.00 96.06 535 LEU A C 1
ATOM 4274 O O . LEU A 1 535 ? 4.844 -20.828 -12.131 1.00 96.06 535 LEU A O 1
ATOM 4278 N N . VAL A 1 536 ? 3.580 -19.536 -10.805 1.00 96.88 536 VAL A N 1
ATOM 4279 C CA . VAL A 1 536 ? 3.154 -18.583 -11.835 1.00 96.88 536 VAL A CA 1
ATOM 4280 C C . VAL A 1 536 ? 4.317 -17.867 -12.540 1.00 96.88 536 VAL A C 1
ATOM 4282 O O . VAL A 1 536 ? 4.166 -17.472 -13.697 1.00 96.88 536 VAL A O 1
ATOM 4285 N N . TYR A 1 537 ? 5.486 -17.744 -11.898 1.00 98.19 537 TYR A N 1
ATOM 4286 C CA . TYR A 1 537 ? 6.693 -17.149 -12.491 1.00 98.19 537 TYR A CA 1
ATOM 4287 C C . TYR A 1 537 ? 7.334 -18.036 -13.566 1.00 98.19 537 TYR A C 1
ATOM 4289 O O . TYR A 1 537 ? 8.062 -17.540 -14.422 1.00 98.19 537 TYR A O 1
ATOM 4297 N N . SER A 1 538 ? 7.051 -19.341 -13.548 1.00 96.19 538 SER A N 1
ATOM 4298 C CA . SER A 1 538 ? 7.542 -20.295 -14.552 1.00 96.19 538 SER A CA 1
ATOM 4299 C C . SER A 1 538 ? 6.576 -20.467 -15.730 1.00 96.19 538 SER A C 1
ATOM 4301 O O . SER A 1 538 ? 6.960 -20.979 -16.783 1.00 96.19 538 SER A O 1
ATOM 4303 N N . LEU A 1 539 ? 5.327 -20.022 -15.574 1.00 96.75 539 LEU A N 1
ATOM 4304 C CA . LEU A 1 539 ? 4.279 -20.128 -16.583 1.00 96.75 539 LEU A CA 1
ATOM 4305 C C . LEU A 1 539 ? 4.278 -18.898 -17.498 1.00 96.75 539 LEU A C 1
ATOM 4307 O O . LEU A 1 539 ? 4.416 -17.763 -17.040 1.00 96.75 539 LEU A O 1
ATOM 4311 N N . SER A 1 540 ? 4.100 -19.119 -18.800 1.00 96.19 540 SER A N 1
ATOM 4312 C CA . SER A 1 540 ? 3.938 -18.024 -19.766 1.00 96.19 540 SER A CA 1
ATOM 4313 C C . SER A 1 540 ? 2.596 -17.302 -19.600 1.00 96.19 540 SER A C 1
ATOM 4315 O O . SER A 1 540 ? 1.647 -17.868 -19.056 1.00 96.19 540 SER A O 1
ATOM 4317 N N . VAL A 1 541 ? 2.479 -16.074 -20.114 1.00 93.12 541 VAL A N 1
ATOM 4318 C CA . VAL A 1 541 ? 1.210 -15.313 -20.134 1.00 93.12 541 VAL A CA 1
ATOM 4319 C C . VAL A 1 541 ? 0.053 -16.124 -20.743 1.00 93.12 541 VAL A C 1
ATOM 4321 O O . VAL A 1 541 ? -1.043 -16.154 -20.182 1.00 93.12 541 VAL A O 1
ATOM 4324 N N . SER A 1 542 ? 0.296 -16.858 -21.835 1.00 91.31 542 SER A N 1
ATOM 4325 C CA . SER A 1 542 ? -0.716 -17.712 -22.482 1.00 91.31 542 SER A CA 1
ATOM 4326 C C . SER A 1 542 ? -1.141 -18.910 -21.621 1.00 91.31 542 SER A C 1
ATOM 4328 O O . SER A 1 542 ? -2.283 -19.358 -21.702 1.00 91.31 542 SER A O 1
ATOM 4330 N N . GLN A 1 543 ? -0.269 -19.378 -20.726 1.00 93.62 543 GLN A N 1
ATOM 4331 C CA . GLN A 1 543 ? -0.547 -20.412 -19.721 1.00 93.62 543 GLN A CA 1
ATOM 4332 C C . GLN A 1 543 ? -1.125 -19.836 -18.416 1.00 93.62 543 GLN A C 1
ATOM 4334 O O . GLN A 1 543 ? -1.089 -20.499 -17.381 1.00 93.62 543 GLN A O 1
ATOM 4339 N N . ARG A 1 544 ? -1.654 -18.602 -18.445 1.00 91.94 544 ARG A N 1
ATOM 4340 C CA . ARG A 1 544 ? -2.131 -17.853 -17.266 1.00 91.94 544 ARG A CA 1
ATOM 4341 C C . ARG A 1 544 ? -1.046 -17.603 -16.212 1.00 91.94 544 ARG A C 1
ATOM 4343 O O . ARG A 1 544 ? -1.355 -17.419 -15.038 1.00 91.94 544 ARG A O 1
ATOM 4350 N N . GLY A 1 545 ? 0.210 -17.594 -16.639 1.00 95.50 545 GLY A N 1
ATOM 4351 C CA . GLY A 1 545 ? 1.355 -17.193 -15.843 1.00 95.50 545 GLY A CA 1
ATOM 4352 C C . GLY A 1 545 ? 1.640 -15.698 -15.909 1.00 95.50 545 GLY A C 1
ATOM 4353 O O . GLY A 1 545 ? 0.838 -14.910 -16.412 1.00 95.50 545 GLY A O 1
ATOM 4354 N N . VAL A 1 546 ? 2.816 -15.315 -15.414 1.00 97.62 546 VAL A N 1
ATOM 4355 C CA . VAL A 1 546 ? 3.319 -13.931 -15.489 1.00 97.62 546 VAL A CA 1
ATOM 4356 C C . VAL A 1 546 ? 4.595 -13.805 -16.320 1.00 97.62 546 VAL A C 1
ATOM 4358 O O . VAL A 1 546 ? 5.130 -12.708 -16.422 1.00 97.62 546 VAL A O 1
ATOM 4361 N N . ARG A 1 547 ? 5.115 -14.889 -16.908 1.00 97.81 547 ARG A N 1
ATOM 4362 C CA . ARG A 1 547 ? 6.377 -14.847 -17.656 1.00 97.81 547 ARG A CA 1
ATOM 4363 C C . ARG A 1 547 ? 6.171 -14.430 -19.114 1.00 97.81 547 ARG A C 1
ATOM 4365 O O . ARG A 1 547 ? 5.469 -15.107 -19.866 1.00 97.81 547 ARG A O 1
ATOM 4372 N N . SER A 1 548 ? 6.873 -13.380 -19.516 1.00 96.44 548 SER A N 1
ATOM 4373 C CA . SER A 1 548 ? 7.125 -12.983 -20.905 1.00 96.44 548 SER A CA 1
ATOM 4374 C C . SER A 1 548 ? 8.593 -13.220 -21.257 1.00 96.44 548 SER A C 1
ATOM 4376 O O . SER A 1 548 ? 9.439 -13.315 -20.369 1.00 96.44 548 SER A O 1
ATOM 4378 N N . LEU A 1 549 ? 8.913 -13.290 -22.549 1.00 95.94 549 LEU A N 1
ATOM 4379 C CA . LEU A 1 549 ? 10.292 -13.318 -23.046 1.00 95.94 549 LEU A CA 1
ATOM 4380 C C . LEU A 1 549 ? 10.539 -12.059 -23.876 1.00 95.94 549 LEU A C 1
ATOM 4382 O O . LEU A 1 549 ? 9.812 -11.803 -24.840 1.00 95.94 549 LEU A O 1
ATOM 4386 N N . PHE A 1 550 ? 11.547 -11.264 -23.519 1.00 95.75 550 PHE A N 1
ATOM 4387 C CA . PHE A 1 550 ? 11.877 -10.073 -24.300 1.00 95.75 550 PHE A CA 1
ATOM 4388 C C . PHE A 1 550 ? 12.406 -10.487 -25.679 1.00 95.75 550 PHE A C 1
ATOM 4390 O O . PHE A 1 550 ? 13.342 -11.278 -25.772 1.00 95.75 550 PHE A O 1
ATOM 4397 N N . LEU A 1 551 ? 11.772 -10.000 -26.754 1.00 92.69 551 LEU A N 1
ATOM 4398 C CA . LEU A 1 551 ? 12.068 -10.392 -28.144 1.00 92.69 551 LEU A CA 1
ATOM 4399 C C . LEU A 1 551 ? 12.137 -11.919 -28.361 1.00 92.69 551 LEU A C 1
ATOM 4401 O O . LEU A 1 551 ? 12.951 -12.407 -29.145 1.00 92.69 551 LEU A O 1
ATOM 4405 N N . ASN A 1 552 ? 11.291 -12.674 -27.649 1.00 91.50 552 ASN A N 1
ATOM 4406 C CA . ASN A 1 552 ? 11.250 -14.142 -27.670 1.00 91.50 552 ASN A CA 1
ATOM 4407 C C . ASN A 1 552 ? 12.573 -14.832 -27.274 1.00 91.50 552 ASN A C 1
ATOM 4409 O O . ASN A 1 552 ? 12.754 -16.009 -27.576 1.00 91.50 552 ASN A O 1
ATOM 4413 N N . GLN A 1 553 ? 13.488 -14.137 -26.590 1.00 95.38 553 GLN A N 1
ATOM 4414 C CA . GLN A 1 553 ? 14.761 -14.702 -26.137 1.00 95.38 553 GLN A CA 1
ATOM 4415 C C . GLN A 1 553 ? 14.585 -15.447 -24.802 1.00 95.38 553 GLN A C 1
ATOM 4417 O O . GLN A 1 553 ? 14.238 -14.814 -23.801 1.00 95.38 553 GLN A O 1
ATOM 4422 N N . PRO A 1 554 ? 14.860 -16.766 -24.727 1.00 95.19 554 PRO A N 1
ATOM 4423 C CA . PRO A 1 554 ? 14.727 -17.533 -23.484 1.00 95.19 554 PRO A CA 1
ATOM 4424 C C . PRO A 1 554 ? 15.649 -17.068 -22.350 1.00 95.19 554 PRO A C 1
ATOM 4426 O O . PRO A 1 554 ? 15.337 -17.292 -21.185 1.00 95.19 554 PRO A O 1
ATOM 4429 N N . SER A 1 555 ? 16.769 -16.420 -22.682 1.00 96.00 555 SER A N 1
ATOM 4430 C CA . SER A 1 555 ? 17.728 -15.852 -21.726 1.00 96.00 555 SER A CA 1
ATOM 4431 C C . SER A 1 555 ? 17.283 -14.521 -21.112 1.00 96.00 555 SER A C 1
ATOM 4433 O O . SER A 1 555 ? 17.946 -14.039 -20.198 1.00 96.00 555 SER A O 1
ATOM 4435 N N . LEU A 1 556 ? 16.180 -13.932 -21.591 1.00 97.62 556 LEU A N 1
ATOM 4436 C CA . LEU A 1 556 ? 15.642 -12.656 -21.112 1.00 97.62 556 LEU A CA 1
ATOM 4437 C C . LEU A 1 556 ? 14.194 -12.801 -20.597 1.00 97.62 556 LEU A C 1
ATOM 4439 O O . LEU A 1 556 ? 13.279 -12.164 -21.140 1.00 97.62 556 LEU A O 1
ATOM 4443 N N . PRO A 1 557 ? 13.940 -13.656 -19.583 1.00 98.12 557 PRO A N 1
ATOM 4444 C CA . PRO A 1 557 ? 12.621 -13.765 -18.981 1.00 98.12 557 PRO A CA 1
ATOM 4445 C C . PRO A 1 557 ? 12.246 -12.508 -18.195 1.00 98.12 557 PRO A C 1
ATOM 4447 O O . PRO A 1 557 ? 13.001 -11.992 -17.374 1.00 98.12 557 PRO A O 1
ATOM 4450 N N . TRP A 1 558 ? 11.013 -12.061 -18.395 1.00 98.69 558 TRP A N 1
ATOM 4451 C CA . TRP A 1 558 ? 10.419 -10.940 -17.682 1.00 98.69 558 TRP A CA 1
ATOM 4452 C C . TRP A 1 558 ? 9.168 -11.381 -16.931 1.00 98.69 558 TRP A C 1
ATOM 4454 O O . TRP A 1 558 ? 8.347 -12.124 -17.465 1.00 98.69 558 TRP A O 1
ATOM 4464 N N . TYR A 1 559 ? 8.991 -10.898 -15.704 1.00 98.69 559 TYR A N 1
ATOM 4465 C CA . TYR A 1 559 ? 7.808 -11.163 -14.885 1.00 98.69 559 TYR A CA 1
ATOM 4466 C C . TYR A 1 559 ? 6.865 -9.958 -14.951 1.00 98.69 559 TYR A C 1
ATOM 4468 O O . TYR A 1 559 ? 7.134 -8.893 -14.396 1.00 98.69 559 TYR A O 1
ATOM 4476 N N . GLU A 1 560 ? 5.761 -10.113 -15.669 1.00 98.19 560 GLU A N 1
ATOM 4477 C CA . GLU A 1 560 ? 4.846 -9.034 -16.021 1.00 98.19 560 GLU A CA 1
ATOM 4478 C C . GLU A 1 560 ? 4.008 -8.547 -14.832 1.00 98.19 560 GLU A C 1
ATOM 4480 O O . GLU A 1 560 ? 3.268 -9.311 -14.206 1.00 98.19 560 GLU A O 1
ATOM 4485 N N . GLU A 1 561 ? 4.033 -7.234 -14.569 1.00 98.12 561 GLU A N 1
ATOM 4486 C CA . GLU A 1 561 ? 3.027 -6.590 -13.707 1.00 98.12 561 GLU A CA 1
ATOM 4487 C C . GLU A 1 561 ? 1.623 -6.798 -14.282 1.00 98.12 561 GLU A C 1
ATOM 4489 O O . GLU A 1 561 ? 0.678 -7.079 -13.545 1.00 98.12 561 GLU A O 1
ATOM 4494 N N . TYR A 1 562 ? 1.516 -6.684 -15.604 1.00 96.69 562 TYR A N 1
ATOM 4495 C CA . TYR A 1 562 ? 0.293 -6.873 -16.363 1.00 96.69 562 TYR A CA 1
ATOM 4496 C C . TYR A 1 562 ? 0.581 -7.876 -17.475 1.00 96.69 562 TYR A C 1
ATOM 4498 O O . TYR A 1 562 ? 1.312 -7.519 -18.399 1.00 96.69 562 TYR A O 1
ATOM 4506 N N . PRO A 1 563 ? 0.032 -9.100 -17.412 1.00 94.81 563 PRO A N 1
ATOM 4507 C CA . PRO A 1 563 ? 0.321 -10.160 -18.371 1.00 94.81 563 PRO A CA 1
ATOM 4508 C C . PRO A 1 563 ? -0.384 -9.878 -19.710 1.00 94.81 563 PRO A C 1
ATOM 4510 O O . PRO A 1 563 ? -1.396 -10.494 -20.042 1.00 94.81 563 PRO A O 1
ATOM 4513 N N . THR A 1 564 ? 0.101 -8.878 -20.452 1.00 91.38 564 THR A N 1
ATOM 4514 C CA . THR A 1 564 ? -0.334 -8.571 -21.818 1.00 91.38 564 THR A CA 1
ATOM 4515 C C . THR A 1 564 ? 0.432 -9.407 -22.830 1.00 91.38 564 THR A C 1
ATOM 4517 O O . THR A 1 564 ? 1.559 -9.823 -22.579 1.00 91.38 564 THR A O 1
ATOM 4520 N N . ASP A 1 565 ? -0.166 -9.581 -24.003 1.00 84.81 565 ASP A N 1
ATOM 4521 C CA . ASP A 1 565 ? 0.491 -10.160 -25.170 1.00 84.81 565 ASP A CA 1
ATOM 4522 C C . ASP A 1 565 ? 0.318 -9.211 -26.380 1.00 84.81 565 ASP A C 1
ATOM 4524 O O . ASP A 1 565 ? -0.825 -8.893 -26.733 1.00 84.81 565 ASP A O 1
ATOM 4528 N N . PRO A 1 566 ? 1.402 -8.668 -26.978 1.00 87.19 566 PRO A N 1
ATOM 4529 C CA . PRO A 1 566 ? 2.785 -8.739 -26.499 1.00 87.19 566 PRO A CA 1
ATOM 4530 C C . PRO A 1 566 ? 2.971 -8.132 -25.100 1.00 87.19 566 PRO A C 1
ATOM 4532 O O . PRO A 1 566 ? 2.189 -7.278 -24.660 1.00 87.19 566 PRO A O 1
ATOM 4535 N N . GLY A 1 567 ? 4.047 -8.544 -24.427 1.00 89.94 567 GLY A N 1
ATOM 4536 C CA . GLY A 1 567 ? 4.434 -8.034 -23.113 1.00 89.94 567 GLY A CA 1
ATOM 4537 C C . GLY A 1 567 ? 4.629 -6.514 -23.087 1.00 89.94 567 GLY A C 1
ATOM 4538 O O . GLY A 1 567 ? 5.080 -5.909 -24.066 1.00 89.94 567 GLY A O 1
ATOM 4539 N N . ASN A 1 568 ? 4.277 -5.879 -21.968 1.00 91.06 568 ASN A N 1
ATOM 4540 C CA . ASN A 1 568 ? 4.519 -4.448 -21.762 1.00 91.06 568 ASN A CA 1
ATOM 4541 C C . ASN A 1 568 ? 5.874 -4.188 -21.101 1.00 91.06 568 ASN A C 1
ATOM 4543 O O . ASN A 1 568 ? 6.456 -3.137 -21.355 1.00 91.06 568 ASN A O 1
ATOM 4547 N N . PHE A 1 569 ? 6.388 -5.129 -20.304 1.00 96.62 569 PHE A N 1
ATOM 4548 C CA . PHE A 1 569 ? 7.672 -5.006 -19.613 1.00 96.62 569 PHE A CA 1
ATOM 4549 C C . PHE A 1 569 ? 7.715 -3.797 -18.660 1.00 96.62 569 PHE A C 1
ATOM 4551 O O . PHE A 1 569 ? 8.592 -2.941 -18.747 1.00 96.62 569 PHE A O 1
ATOM 4558 N N . VAL A 1 570 ? 6.719 -3.688 -17.770 1.00 98.00 570 VAL A N 1
ATOM 4559 C CA . VAL A 1 570 ? 6.638 -2.594 -16.780 1.00 98.00 570 VAL A CA 1
ATOM 4560 C C . VAL A 1 570 ? 7.753 -2.721 -15.738 1.00 98.00 570 VAL A C 1
ATOM 4562 O O . VAL A 1 570 ? 7.816 -3.727 -15.025 1.00 98.00 570 VAL A O 1
ATOM 4565 N N . LEU A 1 571 ? 8.603 -1.693 -15.622 1.00 98.81 571 LEU A N 1
ATOM 4566 C CA . LEU A 1 571 ? 9.837 -1.740 -14.827 1.00 98.81 571 LEU A CA 1
ATOM 4567 C C . LEU A 1 571 ? 9.571 -1.923 -13.333 1.00 98.81 571 LEU A C 1
ATOM 4569 O O . LEU A 1 571 ? 10.063 -2.876 -12.727 1.00 98.81 571 LEU A O 1
ATOM 4573 N N . ASN A 1 572 ? 8.776 -1.035 -12.726 1.00 98.38 572 ASN A N 1
ATOM 4574 C CA . ASN A 1 572 ? 8.576 -1.050 -11.277 1.00 98.38 572 ASN A CA 1
ATOM 4575 C C . ASN A 1 572 ? 8.006 -2.386 -10.787 1.00 98.38 572 ASN A C 1
ATOM 4577 O O . ASN A 1 572 ? 8.409 -2.875 -9.730 1.00 98.38 572 ASN A O 1
ATOM 4581 N N . GLY A 1 573 ? 7.057 -2.962 -11.526 1.00 98.44 573 GLY A N 1
ATOM 4582 C CA . GLY A 1 573 ? 6.371 -4.175 -11.113 1.00 98.44 573 GLY A CA 1
ATOM 4583 C C . GLY A 1 573 ? 7.259 -5.406 -11.212 1.00 98.44 573 GLY A C 1
ATOM 4584 O O . GLY A 1 573 ? 7.214 -6.243 -10.311 1.00 98.44 573 GLY A O 1
ATOM 4585 N N . PHE A 1 574 ? 8.122 -5.467 -12.229 1.00 98.81 574 PHE A N 1
ATOM 4586 C CA . PHE A 1 574 ? 9.143 -6.504 -12.343 1.00 98.81 574 PHE A CA 1
ATOM 4587 C C . PHE A 1 574 ? 10.114 -6.461 -11.166 1.00 98.81 574 PHE A C 1
ATOM 4589 O O . PHE A 1 574 ? 10.311 -7.472 -10.497 1.00 98.81 574 PHE A O 1
ATOM 4596 N N . VAL A 1 575 ? 10.637 -5.277 -10.832 1.00 98.69 575 VAL A N 1
ATOM 4597 C CA . VAL A 1 575 ? 11.578 -5.132 -9.713 1.00 98.69 575 VAL A CA 1
ATOM 4598 C C . VAL A 1 575 ? 10.922 -5.481 -8.368 1.00 98.69 575 VAL A C 1
ATOM 4600 O O . VAL A 1 575 ? 11.536 -6.153 -7.543 1.00 98.69 575 VAL A O 1
ATOM 4603 N N . TYR A 1 576 ? 9.646 -5.131 -8.154 1.00 98.56 576 TYR A N 1
ATOM 4604 C CA . TYR A 1 576 ? 8.900 -5.594 -6.973 1.00 98.56 576 TYR A CA 1
ATOM 4605 C C . TYR A 1 576 ? 8.694 -7.113 -6.933 1.00 98.56 576 TYR A C 1
ATOM 4607 O O . TYR A 1 576 ? 8.693 -7.693 -5.848 1.00 98.56 576 TYR A O 1
ATOM 4615 N N . ALA A 1 577 ? 8.549 -7.764 -8.088 1.00 98.75 577 ALA A N 1
ATOM 4616 C CA . ALA A 1 577 ? 8.549 -9.219 -8.174 1.00 98.75 577 ALA A CA 1
ATOM 4617 C C . ALA A 1 577 ? 9.882 -9.807 -7.682 1.00 98.75 577 ALA A C 1
ATOM 4619 O O . ALA A 1 577 ? 9.870 -10.727 -6.866 1.00 98.75 577 ALA A O 1
ATOM 4620 N N . LEU A 1 578 ? 11.012 -9.236 -8.116 1.00 98.69 578 LEU A N 1
ATOM 4621 C CA . LEU A 1 578 ? 12.350 -9.670 -7.695 1.00 98.69 578 LEU A CA 1
ATOM 4622 C C . LEU A 1 578 ? 12.559 -9.510 -6.185 1.00 98.69 578 LEU A C 1
ATOM 4624 O O . LEU A 1 578 ? 13.116 -10.401 -5.554 1.00 98.69 578 LEU A O 1
ATOM 4628 N N . PHE A 1 579 ? 12.060 -8.434 -5.573 1.00 98.06 579 PHE A N 1
ATOM 4629 C CA . PHE A 1 579 ? 12.150 -8.272 -4.118 1.00 98.06 579 PHE A CA 1
ATOM 4630 C C . PHE A 1 579 ? 11.396 -9.353 -3.339 1.00 98.06 579 PHE A C 1
ATOM 4632 O O . PHE A 1 579 ? 11.903 -9.836 -2.330 1.00 98.06 579 PHE A O 1
ATOM 4639 N N . GLY A 1 580 ? 10.228 -9.782 -3.825 1.00 98.31 580 GLY A N 1
ATOM 4640 C CA . GLY A 1 580 ? 9.500 -10.903 -3.230 1.00 98.31 580 GLY A CA 1
ATOM 4641 C C . GLY A 1 580 ? 10.257 -12.228 -3.335 1.00 98.31 580 GLY A C 1
ATOM 4642 O O . GLY A 1 580 ? 10.332 -12.974 -2.359 1.00 98.31 580 GLY A O 1
ATOM 4643 N N . LEU A 1 581 ? 10.856 -12.498 -4.502 1.00 98.69 581 LEU A N 1
ATOM 4644 C CA . LEU A 1 581 ? 11.696 -13.680 -4.722 1.00 98.69 581 LEU A CA 1
ATOM 4645 C C . LEU A 1 581 ? 12.934 -13.665 -3.814 1.00 98.69 581 LEU A C 1
ATOM 4647 O O . LEU A 1 581 ? 13.251 -14.683 -3.204 1.00 98.69 581 LEU A O 1
ATOM 4651 N N . TYR A 1 582 ? 13.589 -12.507 -3.670 1.00 97.94 582 TYR A N 1
ATOM 4652 C CA . TYR A 1 582 ? 14.702 -12.316 -2.739 1.00 97.94 582 TYR A CA 1
ATOM 4653 C C . TYR A 1 582 ? 14.294 -12.582 -1.295 1.00 97.94 582 TYR A C 1
ATOM 4655 O O . TYR A 1 582 ? 14.971 -13.346 -0.608 1.00 97.94 582 TYR A O 1
ATOM 4663 N N . ASP A 1 583 ? 13.187 -11.996 -0.838 1.00 97.94 583 ASP A N 1
ATOM 4664 C CA . ASP A 1 583 ? 12.751 -12.155 0.545 1.00 97.94 583 ASP A CA 1
ATOM 4665 C C . ASP A 1 583 ? 12.495 -13.639 0.881 1.00 97.94 583 ASP A C 1
ATOM 4667 O O . ASP A 1 583 ? 12.956 -14.119 1.919 1.00 97.94 583 ASP A O 1
ATOM 4671 N N . LEU A 1 584 ? 11.834 -14.389 -0.011 1.00 98.25 584 LEU A N 1
ATOM 4672 C CA . LEU A 1 584 ? 11.606 -15.825 0.176 1.00 98.25 584 LEU A CA 1
ATOM 4673 C C . LEU A 1 584 ? 12.908 -16.635 0.115 1.00 98.25 584 LEU A C 1
ATOM 4675 O O . LEU A 1 584 ? 13.182 -17.401 1.039 1.00 98.25 584 LEU A O 1
ATOM 4679 N N . ALA A 1 585 ? 13.737 -16.430 -0.912 1.00 97.50 585 ALA A N 1
ATOM 4680 C CA . ALA A 1 585 ? 15.000 -17.153 -1.073 1.00 97.50 585 ALA A CA 1
ATOM 4681 C C . ALA A 1 585 ? 15.939 -16.961 0.131 1.00 97.50 585 ALA A C 1
ATOM 4683 O O . ALA A 1 585 ? 16.599 -17.899 0.581 1.00 97.50 585 ALA A O 1
ATOM 4684 N N . GLN A 1 586 ? 15.982 -15.753 0.699 1.00 95.62 586 GLN A N 1
ATOM 4685 C CA . GLN A 1 586 ? 16.787 -15.471 1.884 1.00 95.62 586 GLN A CA 1
ATOM 4686 C C . GLN A 1 586 ? 16.252 -16.156 3.141 1.00 95.62 586 GLN A C 1
ATOM 4688 O O . GLN A 1 586 ? 17.046 -16.674 3.925 1.00 95.62 586 GLN A O 1
ATOM 4693 N N . VAL A 1 587 ? 14.932 -16.169 3.352 1.00 95.88 587 VAL A N 1
ATOM 4694 C CA . VAL A 1 587 ? 14.326 -16.863 4.499 1.00 95.88 587 VAL A CA 1
ATOM 4695 C C . VAL A 1 587 ? 14.577 -18.371 4.408 1.00 95.88 587 VAL A C 1
ATOM 4697 O O . VAL A 1 587 ? 15.030 -18.968 5.383 1.00 95.88 587 VAL A O 1
ATOM 4700 N N . GLU A 1 588 ? 14.406 -18.969 3.227 1.00 95.81 588 GLU A N 1
ATOM 4701 C CA . GLU A 1 588 ? 14.736 -20.380 2.974 1.00 95.81 588 GLU A CA 1
ATOM 4702 C C . GLU A 1 588 ? 16.220 -20.687 3.223 1.00 95.81 588 GLU A C 1
ATOM 4704 O O . GLU A 1 588 ? 16.561 -21.704 3.823 1.00 95.81 588 GLU A O 1
ATOM 4709 N N . SER A 1 589 ? 17.125 -19.798 2.802 1.00 93.69 589 SER A N 1
ATOM 4710 C CA . SER A 1 589 ? 18.564 -19.999 2.992 1.00 93.69 589 SER A CA 1
ATOM 4711 C C . SER A 1 589 ? 19.009 -19.854 4.450 1.00 93.69 589 SER A C 1
ATOM 4713 O O . SER A 1 589 ? 19.960 -20.523 4.860 1.00 93.69 589 SER A O 1
ATOM 4715 N N . ARG A 1 590 ? 18.391 -18.956 5.226 1.00 92.56 590 ARG A N 1
ATOM 4716 C CA . ARG A 1 590 ? 18.782 -18.673 6.620 1.00 92.56 590 ARG A CA 1
ATOM 4717 C C . ARG A 1 590 ? 18.208 -19.690 7.605 1.00 92.56 590 ARG A C 1
ATOM 4719 O O . ARG A 1 590 ? 18.802 -19.910 8.660 1.00 92.56 590 ARG A O 1
ATOM 4726 N N . THR A 1 591 ? 17.094 -20.338 7.271 1.00 90.19 591 THR A N 1
ATOM 4727 C CA . THR A 1 591 ? 16.412 -21.285 8.159 1.00 90.19 591 THR A CA 1
ATOM 4728 C C . THR A 1 591 ? 16.561 -22.721 7.651 1.00 90.19 591 THR A C 1
ATOM 4730 O O . THR A 1 591 ? 15.784 -23.183 6.826 1.00 90.19 591 THR A O 1
ATOM 4733 N N . LYS A 1 592 ? 17.533 -23.467 8.202 1.00 88.38 592 LYS A N 1
ATOM 4734 C CA . LYS A 1 592 ? 17.877 -24.844 7.775 1.00 88.38 592 LYS A CA 1
ATOM 4735 C C . LYS A 1 592 ? 16.707 -25.840 7.758 1.00 88.38 592 LYS A C 1
ATOM 4737 O O . LYS A 1 592 ? 16.780 -26.824 7.033 1.00 88.38 592 LYS A O 1
ATOM 4742 N N . SER A 1 593 ? 15.680 -25.629 8.581 1.00 90.75 593 SER A N 1
ATOM 4743 C CA . SER A 1 593 ? 14.508 -26.507 8.671 1.00 90.75 593 SER A CA 1
ATOM 4744 C C . SER A 1 593 ? 13.456 -26.257 7.587 1.00 90.75 593 SER A C 1
ATOM 4746 O O . SER A 1 593 ? 12.535 -27.061 7.462 1.00 90.75 593 SER A O 1
ATOM 4748 N N . LEU A 1 594 ? 13.557 -25.163 6.823 1.00 91.81 594 LEU A N 1
ATOM 4749 C CA . LEU A 1 594 ? 12.602 -24.848 5.764 1.00 91.81 594 LEU A CA 1
ATOM 4750 C C . LEU A 1 594 ? 12.967 -25.574 4.460 1.00 91.81 594 LEU A C 1
ATOM 4752 O O . LEU A 1 594 ? 14.145 -25.629 4.096 1.00 91.81 594 LEU A O 1
ATOM 4756 N N . PRO A 1 595 ? 11.979 -26.118 3.727 1.00 93.62 595 PRO A N 1
ATOM 4757 C CA . PRO A 1 595 ? 12.221 -26.682 2.408 1.00 93.62 595 PRO A CA 1
ATOM 4758 C C . PRO A 1 595 ? 12.635 -25.576 1.436 1.00 93.62 595 PRO A C 1
ATOM 4760 O O . PRO A 1 595 ? 12.082 -24.477 1.459 1.00 93.62 595 PRO A O 1
ATOM 4763 N N . LYS A 1 596 ? 13.590 -25.882 0.558 1.00 94.12 596 LYS A N 1
ATOM 4764 C CA . LYS A 1 596 ? 14.039 -24.957 -0.488 1.00 94.12 596 LYS A CA 1
ATOM 4765 C C . LYS A 1 596 ? 13.095 -24.997 -1.686 1.00 94.12 596 LYS A C 1
ATOM 4767 O O . LYS A 1 596 ? 12.639 -26.073 -2.072 1.00 94.12 596 LYS A O 1
ATOM 4772 N N . SER A 1 597 ? 12.857 -23.842 -2.291 1.00 95.88 597 SER A N 1
ATOM 4773 C CA . SER A 1 597 ? 12.146 -23.694 -3.561 1.00 95.88 597 SER A CA 1
ATOM 4774 C C . SER A 1 597 ? 13.096 -23.245 -4.680 1.00 95.88 597 SER A C 1
ATOM 4776 O O . SER A 1 597 ? 14.306 -23.134 -4.482 1.00 95.88 597 SER A O 1
ATOM 4778 N N . ASN A 1 598 ? 12.553 -22.961 -5.867 1.00 96.94 598 ASN A N 1
ATOM 4779 C CA . ASN A 1 598 ? 13.291 -22.363 -6.985 1.00 96.94 598 ASN A CA 1
ATOM 4780 C C . ASN A 1 598 ? 13.295 -20.817 -6.958 1.00 96.94 598 ASN A C 1
ATOM 4782 O O . ASN A 1 598 ? 13.601 -20.186 -7.971 1.00 96.94 598 ASN A O 1
ATOM 4786 N N . ALA A 1 599 ? 12.948 -20.181 -5.830 1.00 98.25 599 ALA A N 1
ATOM 4787 C CA . ALA A 1 599 ? 12.909 -18.720 -5.714 1.00 98.25 599 ALA A CA 1
ATOM 4788 C C . ALA A 1 599 ? 14.264 -18.058 -6.026 1.00 98.25 599 ALA A C 1
ATOM 4790 O O . ALA A 1 599 ? 14.296 -17.015 -6.680 1.00 98.25 599 ALA A O 1
ATOM 4791 N N . ALA A 1 600 ? 15.374 -18.670 -5.596 1.00 97.50 600 ALA A N 1
ATOM 4792 C CA . ALA A 1 600 ? 16.725 -18.166 -5.854 1.00 97.50 600 ALA A CA 1
ATOM 4793 C C . ALA A 1 600 ? 17.081 -18.181 -7.352 1.00 97.50 600 ALA A C 1
ATOM 4795 O O . ALA A 1 600 ? 17.633 -17.204 -7.858 1.00 97.50 600 ALA A O 1
ATOM 4796 N N . ASP A 1 601 ? 16.698 -19.238 -8.073 1.00 98.06 601 ASP A N 1
ATOM 4797 C CA . ASP A 1 601 ? 16.952 -19.365 -9.514 1.00 98.06 601 ASP A CA 1
ATOM 4798 C C . ASP A 1 601 ? 16.123 -18.348 -10.314 1.00 98.06 601 ASP A C 1
ATOM 4800 O O . ASP A 1 601 ? 16.627 -17.673 -11.215 1.00 98.06 601 ASP A O 1
ATOM 4804 N N . LEU A 1 602 ? 14.845 -18.184 -9.947 1.00 98.56 602 LEU A N 1
ATOM 4805 C CA . LEU A 1 602 ? 13.963 -17.172 -10.535 1.00 98.56 602 LEU A CA 1
ATOM 4806 C C . LEU A 1 602 ? 14.487 -15.751 -10.281 1.00 98.56 602 LEU A C 1
ATOM 4808 O O . LEU A 1 602 ? 14.384 -14.889 -11.161 1.00 98.56 602 LEU A O 1
ATOM 4812 N N . LEU A 1 603 ? 15.043 -15.499 -9.094 1.00 98.19 603 LEU A N 1
ATOM 4813 C CA . LEU A 1 603 ? 15.650 -14.219 -8.747 1.00 98.19 603 LEU A CA 1
ATOM 4814 C C . LEU A 1 603 ? 16.870 -13.925 -9.621 1.00 98.19 603 LEU A C 1
ATOM 4816 O O . LEU A 1 603 ? 16.910 -12.863 -10.239 1.00 98.19 603 LEU A O 1
ATOM 4820 N N . ASP A 1 604 ? 17.846 -14.833 -9.691 1.00 97.25 604 ASP A N 1
ATOM 4821 C CA . ASP A 1 604 ? 19.081 -14.591 -10.448 1.00 97.25 604 ASP A CA 1
ATOM 4822 C C . ASP A 1 604 ? 18.810 -14.426 -11.952 1.00 97.25 604 ASP A C 1
ATOM 4824 O O . ASP A 1 604 ? 19.322 -13.497 -12.587 1.00 97.25 604 ASP A O 1
ATOM 4828 N N . SER A 1 605 ? 17.902 -15.236 -12.505 1.00 98.12 605 SER A N 1
ATOM 4829 C CA . SER A 1 605 ? 17.447 -15.097 -13.892 1.00 98.12 605 SER A CA 1
ATOM 4830 C C . SER A 1 605 ? 16.796 -13.730 -14.156 1.00 98.12 605 SER A C 1
ATOM 4832 O O . SER A 1 605 ? 17.078 -13.065 -15.162 1.00 98.12 605 SER A O 1
ATOM 4834 N N . GLY A 1 606 ? 15.973 -13.259 -13.216 1.00 98.38 606 GLY A N 1
ATOM 4835 C CA . GLY A 1 606 ? 15.330 -11.952 -13.294 1.00 98.38 606 GLY A CA 1
ATOM 4836 C C . GLY A 1 606 ? 16.306 -10.778 -13.146 1.00 98.38 606 GLY A C 1
ATOM 4837 O O . GLY A 1 606 ? 16.221 -9.818 -13.913 1.00 98.38 606 GLY A O 1
ATOM 4838 N N . LEU A 1 607 ? 17.269 -10.856 -12.221 1.00 98.38 607 LEU A N 1
ATOM 4839 C CA . LEU A 1 607 ? 18.318 -9.842 -12.035 1.00 98.38 607 LEU A CA 1
ATOM 4840 C C . LEU A 1 607 ? 19.228 -9.734 -13.263 1.00 98.38 607 LEU A C 1
ATOM 4842 O O . LEU A 1 607 ? 19.569 -8.629 -13.690 1.00 98.38 607 LEU A O 1
ATOM 4846 N N . THR A 1 608 ? 19.577 -10.868 -13.868 1.00 97.88 608 THR A N 1
ATOM 4847 C CA . THR A 1 608 ? 20.359 -10.921 -15.110 1.00 97.88 608 THR A CA 1
ATOM 4848 C C . THR A 1 608 ? 19.606 -10.275 -16.276 1.00 97.88 608 THR A C 1
ATOM 4850 O O . THR A 1 608 ? 20.172 -9.464 -17.017 1.00 97.88 608 THR A O 1
ATOM 4853 N N . THR A 1 609 ? 18.302 -10.541 -16.396 1.00 98.50 609 THR A N 1
ATOM 4854 C CA . THR A 1 609 ? 17.454 -9.881 -17.402 1.00 98.50 609 THR A CA 1
ATOM 4855 C C . THR A 1 609 ? 17.344 -8.381 -17.151 1.00 98.50 609 THR A C 1
ATOM 4857 O O . THR A 1 609 ? 17.523 -7.590 -18.078 1.00 98.50 609 THR A O 1
ATOM 4860 N N . LEU A 1 610 ? 17.108 -7.964 -15.901 1.00 98.56 610 LEU A N 1
ATOM 4861 C CA . LEU A 1 610 ? 17.052 -6.549 -15.538 1.00 98.56 610 LEU A CA 1
ATOM 4862 C C . LEU A 1 610 ? 18.349 -5.835 -15.924 1.00 98.56 610 LEU A C 1
ATOM 4864 O O . LEU A 1 610 ? 18.292 -4.743 -16.469 1.00 98.56 610 LEU A O 1
ATOM 4868 N N . SER A 1 611 ? 19.505 -6.453 -15.680 1.00 97.94 611 SER A N 1
ATOM 4869 C CA . SER A 1 611 ? 20.816 -5.836 -15.925 1.00 97.94 611 SER A CA 1
ATOM 4870 C C . SER A 1 611 ? 21.035 -5.597 -17.415 1.00 97.94 611 SER A C 1
ATOM 4872 O O . SER A 1 611 ? 21.517 -4.535 -17.817 1.00 97.94 611 SER A O 1
ATOM 4874 N N . SER A 1 612 ? 20.576 -6.545 -18.232 1.00 97.94 612 SER A N 1
ATOM 4875 C CA . SER A 1 612 ? 20.643 -6.478 -19.691 1.00 97.94 612 SER A CA 1
ATOM 4876 C C . SER A 1 612 ? 19.692 -5.428 -20.276 1.00 97.94 612 SER A C 1
ATOM 4878 O O . SER A 1 612 ? 20.042 -4.742 -21.234 1.00 97.94 612 SER A O 1
ATOM 4880 N N . LEU A 1 613 ? 18.488 -5.290 -19.710 1.00 98.25 613 LEU A N 1
ATOM 4881 C CA . LEU A 1 613 ? 17.427 -4.446 -20.271 1.00 98.25 613 LEU A CA 1
ATOM 4882 C C . LEU A 1 613 ? 17.317 -3.058 -19.632 1.00 98.25 613 LEU A C 1
ATOM 4884 O O . LEU A 1 613 ? 16.701 -2.181 -20.234 1.00 98.25 613 LEU A O 1
ATOM 4888 N N . LEU A 1 614 ? 17.908 -2.819 -18.456 1.00 98.38 614 LEU A N 1
ATOM 4889 C CA . LEU A 1 614 ? 17.816 -1.536 -17.747 1.00 98.38 614 LEU A CA 1
ATOM 4890 C C . LEU A 1 614 ? 18.185 -0.320 -18.620 1.00 98.38 614 LEU A C 1
ATOM 4892 O O . LEU A 1 614 ? 17.469 0.679 -18.528 1.00 98.38 614 LEU A O 1
ATOM 4896 N N . PRO A 1 615 ? 19.212 -0.372 -19.498 1.00 97.62 615 PRO A N 1
ATOM 4897 C CA . PRO A 1 615 ? 19.525 0.749 -20.385 1.00 97.62 615 PRO A CA 1
ATOM 4898 C C . PRO A 1 615 ? 18.367 1.171 -21.301 1.00 97.62 615 PRO A C 1
ATOM 4900 O O . PRO A 1 615 ? 18.258 2.348 -21.623 1.00 97.62 615 PRO A O 1
ATOM 4903 N N . LEU A 1 616 ? 17.467 0.253 -21.677 1.00 97.88 616 LEU A N 1
ATOM 4904 C CA . LEU A 1 616 ? 16.308 0.561 -22.528 1.00 97.88 616 LEU A CA 1
ATOM 4905 C C . LEU A 1 616 ? 15.252 1.419 -21.822 1.00 97.88 616 LEU A C 1
ATOM 4907 O O . LEU A 1 616 ? 14.379 1.979 -22.478 1.00 97.88 616 LEU A O 1
ATOM 4911 N N . PHE A 1 617 ? 15.309 1.514 -20.492 1.00 98.38 617 PHE A N 1
ATOM 4912 C CA . PHE A 1 617 ? 14.413 2.353 -19.702 1.00 98.38 617 PHE A CA 1
ATOM 4913 C C . PHE A 1 617 ? 14.972 3.756 -19.463 1.00 98.38 617 PHE A C 1
ATOM 4915 O O . PHE A 1 617 ? 14.275 4.572 -18.867 1.00 98.38 617 PHE A O 1
ATOM 4922 N N . ASP A 1 618 ? 16.199 4.052 -19.888 1.00 97.94 618 ASP A N 1
ATOM 4923 C CA . ASP A 1 618 ? 16.827 5.360 -19.722 1.00 97.94 618 ASP A CA 1
ATOM 4924 C C . ASP A 1 618 ? 16.587 6.233 -20.962 1.00 97.94 618 ASP A C 1
ATOM 4926 O O . ASP A 1 618 ? 16.965 5.868 -22.073 1.00 97.94 618 ASP A O 1
ATOM 4930 N N . SER A 1 619 ? 15.950 7.393 -20.785 1.00 95.88 619 SER A N 1
ATOM 4931 C CA . SER A 1 619 ? 15.682 8.328 -21.887 1.00 95.88 619 SER A CA 1
ATOM 4932 C C . SER A 1 619 ? 16.739 9.425 -22.038 1.00 95.88 619 SER A C 1
ATOM 4934 O O . SER A 1 619 ? 16.611 10.282 -22.914 1.00 95.88 619 SER A O 1
ATOM 4936 N N . GLY A 1 620 ? 17.739 9.470 -21.153 1.00 95.94 620 GLY A N 1
ATOM 4937 C CA . GLY A 1 620 ? 18.712 10.556 -21.069 1.00 95.94 620 GLY A CA 1
ATOM 4938 C C . GLY A 1 620 ? 18.233 11.798 -20.305 1.00 95.94 620 GLY A C 1
ATOM 4939 O O . GLY A 1 620 ? 19.008 12.735 -20.128 1.00 95.94 620 GLY A O 1
ATOM 4940 N N . GLY A 1 621 ? 16.981 11.831 -19.837 1.00 94.81 621 GLY A N 1
ATOM 4941 C CA . GLY A 1 621 ? 16.425 12.919 -19.011 1.00 94.81 621 GLY A CA 1
ATOM 4942 C C . GLY A 1 621 ? 15.286 12.476 -18.086 1.00 94.81 621 GLY A C 1
ATOM 4943 O O . GLY A 1 621 ? 14.505 13.293 -17.616 1.00 94.81 621 GLY A O 1
ATOM 4944 N N . GLY A 1 622 ? 15.150 11.170 -17.875 1.00 96.12 622 GLY A N 1
ATOM 4945 C CA . GLY A 1 622 ? 14.102 10.525 -17.095 1.00 96.12 622 GLY A CA 1
ATOM 4946 C C . GLY A 1 622 ? 14.155 9.015 -17.325 1.00 96.12 622 GLY A C 1
ATOM 4947 O O . GLY A 1 622 ? 15.112 8.506 -17.910 1.00 96.12 622 GLY A O 1
ATOM 4948 N N . SER A 1 623 ? 13.123 8.291 -16.893 1.00 97.94 623 SER A N 1
ATOM 4949 C CA . SER A 1 623 ? 12.975 6.876 -17.249 1.00 97.94 623 SER A CA 1
ATOM 4950 C C . SER A 1 623 ? 11.644 6.578 -17.924 1.00 97.94 623 SER A C 1
ATOM 4952 O O . SER A 1 623 ? 10.660 7.305 -17.765 1.00 97.94 623 SER A O 1
ATOM 4954 N N . PHE A 1 624 ? 11.609 5.511 -18.713 1.00 97.94 624 PHE A N 1
ATOM 4955 C CA . PHE A 1 624 ? 10.372 4.956 -19.242 1.00 97.94 624 PHE A CA 1
ATOM 4956 C C . PHE A 1 624 ? 9.703 4.064 -18.195 1.00 97.94 624 PHE A C 1
ATOM 4958 O O . PHE A 1 624 ? 10.357 3.420 -17.378 1.00 97.94 624 PHE A O 1
ATOM 4965 N N . TYR A 1 625 ? 8.373 4.052 -18.204 1.00 97.19 625 TYR A N 1
ATOM 4966 C CA . TYR A 1 625 ? 7.569 3.202 -17.330 1.00 97.19 625 TYR A CA 1
ATOM 4967 C C . TYR A 1 625 ? 7.583 1.742 -17.801 1.00 97.19 625 TYR A C 1
ATOM 4969 O O . TYR A 1 625 ? 7.592 0.814 -16.993 1.00 97.19 625 TYR A O 1
ATOM 4977 N N . ASP A 1 626 ? 7.582 1.549 -19.120 1.00 95.81 626 ASP A N 1
ATOM 4978 C CA . ASP A 1 626 ? 7.496 0.248 -19.774 1.00 95.81 626 ASP A CA 1
ATOM 4979 C C . ASP A 1 626 ? 8.124 0.282 -21.182 1.00 95.81 626 ASP A C 1
ATOM 4981 O O . ASP A 1 626 ? 8.431 1.356 -21.714 1.00 95.81 626 ASP A O 1
ATOM 4985 N N . LEU A 1 627 ? 8.305 -0.890 -21.800 1.00 94.81 627 LEU A N 1
ATOM 4986 C CA . LEU A 1 627 ? 8.912 -1.039 -23.132 1.00 94.81 627 LEU A CA 1
ATOM 4987 C C . LEU A 1 627 ? 7.878 -1.238 -24.247 1.00 94.81 627 LEU A C 1
ATOM 4989 O O . LEU A 1 627 ? 8.199 -1.802 -25.296 1.00 94.81 627 LEU A O 1
ATOM 4993 N N . ARG A 1 628 ? 6.637 -0.751 -24.092 1.00 88.69 628 ARG A N 1
ATOM 4994 C CA . ARG A 1 628 ? 5.602 -0.904 -25.137 1.00 88.69 628 ARG A CA 1
ATOM 4995 C C . ARG A 1 628 ? 5.999 -0.310 -26.493 1.00 88.69 628 ARG A C 1
ATOM 4997 O O . ARG A 1 628 ? 5.511 -0.765 -27.519 1.00 88.69 628 ARG A O 1
ATOM 5004 N N . HIS A 1 629 ? 6.871 0.698 -26.481 1.00 88.06 629 HIS A N 1
ATOM 5005 C CA . HIS A 1 629 ? 7.379 1.373 -27.675 1.00 88.06 629 HIS A CA 1
ATOM 5006 C C . HIS A 1 629 ? 8.339 0.492 -28.489 1.00 88.06 629 HIS A C 1
ATOM 5008 O O . HIS A 1 629 ? 8.410 0.637 -29.708 1.00 88.06 629 HIS A O 1
ATOM 5014 N N . VAL A 1 630 ? 9.023 -0.448 -27.825 1.00 90.31 630 VAL A N 1
ATOM 5015 C CA . VAL A 1 630 ? 9.847 -1.491 -28.455 1.00 90.31 630 VAL A CA 1
ATOM 5016 C C . VAL A 1 630 ? 8.979 -2.690 -28.848 1.00 90.31 630 VAL A C 1
ATOM 5018 O O . VAL A 1 630 ? 9.127 -3.253 -29.927 1.00 90.31 630 VAL A O 1
ATOM 5021 N N . MET A 1 631 ? 8.031 -3.061 -27.984 1.00 86.12 631 MET A N 1
ATOM 5022 C CA . MET A 1 631 ? 7.228 -4.281 -28.105 1.00 86.12 631 MET A CA 1
ATOM 5023 C C . MET A 1 631 ? 5.896 -4.037 -28.822 1.00 86.12 631 MET A C 1
ATOM 5025 O O . MET A 1 631 ? 4.818 -4.188 -28.232 1.00 86.12 631 MET A O 1
ATOM 5029 N N . GLN A 1 632 ? 5.957 -3.651 -30.097 1.00 73.38 632 GLN A N 1
ATOM 5030 C CA . GLN A 1 632 ? 4.760 -3.366 -30.892 1.00 73.38 632 GLN A CA 1
ATOM 5031 C C . GLN A 1 632 ? 3.990 -4.648 -31.269 1.00 73.38 632 GLN A C 1
ATOM 5033 O O . GLN A 1 632 ? 4.610 -5.680 -31.532 1.00 73.38 632 GLN A O 1
ATOM 5038 N N . PRO A 1 633 ? 2.643 -4.616 -31.312 1.00 67.38 633 PRO A N 1
ATOM 5039 C CA . PRO A 1 633 ? 1.847 -5.741 -31.801 1.00 67.38 633 PRO A CA 1
ATOM 5040 C C . PRO A 1 633 ? 2.224 -6.087 -33.245 1.00 67.38 633 PRO A C 1
ATOM 5042 O O . PRO A 1 633 ? 2.202 -5.223 -34.122 1.00 67.38 633 PRO A O 1
ATOM 5045 N N . SER A 1 634 ? 2.566 -7.346 -33.507 1.00 52.34 634 SER A N 1
ATOM 5046 C CA . SER A 1 634 ? 2.798 -7.828 -34.867 1.00 52.34 634 SER A CA 1
ATOM 5047 C C . SER A 1 634 ? 1.458 -7.981 -35.595 1.00 52.34 634 SER A C 1
ATOM 5049 O O . SER A 1 634 ? 0.586 -8.721 -35.149 1.00 52.34 634 SER A O 1
ATOM 5051 N N . GLY A 1 635 ? 1.298 -7.292 -36.727 1.00 50.84 635 GLY A N 1
ATOM 5052 C CA . GLY A 1 635 ? 0.093 -7.350 -37.561 1.00 50.84 635 GLY A CA 1
ATOM 5053 C C . GLY A 1 635 ? -0.937 -6.284 -37.189 1.00 50.84 635 GLY A C 1
ATOM 5054 O O . GLY A 1 635 ? -1.254 -6.086 -36.022 1.00 50.84 635 GLY A O 1
ATOM 5055 N N . GLY A 1 636 ? -1.454 -5.578 -38.197 1.00 45.34 636 GLY A N 1
ATOM 5056 C CA . GLY A 1 636 ? -2.365 -4.433 -38.086 1.00 45.34 636 GLY A CA 1
ATOM 5057 C C . GLY A 1 636 ? -3.753 -4.720 -37.501 1.00 45.34 636 GLY A C 1
ATOM 5058 O O . GLY A 1 636 ? -4.740 -4.231 -38.039 1.00 45.34 636 GLY A O 1
ATOM 5059 N N . GLN A 1 637 ? -3.854 -5.463 -36.396 1.00 43.22 637 GLN A N 1
ATOM 5060 C CA . GLN A 1 637 ? -5.028 -5.447 -35.535 1.00 43.22 637 GLN A CA 1
ATOM 5061 C C . GLN A 1 637 ? -5.130 -4.062 -34.893 1.00 43.22 637 GLN A C 1
ATOM 5063 O O . GLN A 1 637 ? -4.657 -3.800 -33.787 1.00 43.22 637 GLN A O 1
ATOM 5068 N N . THR A 1 638 ? -5.746 -3.142 -35.625 1.00 41.41 638 THR A N 1
ATOM 5069 C CA . THR A 1 638 ? -6.311 -1.916 -35.082 1.00 41.41 638 THR A CA 1
ATOM 5070 C C . THR A 1 638 ? -7.395 -2.310 -34.086 1.00 41.41 638 THR A C 1
ATOM 5072 O O . THR A 1 638 ? -8.564 -2.438 -34.441 1.00 41.41 638 THR A O 1
ATOM 5075 N N . VAL A 1 639 ? -7.021 -2.522 -32.823 1.00 45.81 639 VAL A N 1
ATOM 5076 C CA . VAL A 1 639 ? -7.981 -2.401 -31.725 1.00 45.81 639 VAL A CA 1
ATOM 5077 C C . VAL A 1 639 ? -8.436 -0.951 -31.782 1.00 45.81 639 VAL A C 1
ATOM 5079 O O . VAL A 1 639 ? -7.604 -0.061 -31.605 1.00 45.81 639 VAL A O 1
ATOM 5082 N N . ALA A 1 640 ? -9.703 -0.732 -32.145 1.00 40.69 640 ALA A N 1
ATOM 5083 C CA . ALA A 1 640 ? -10.279 0.584 -32.382 1.00 40.69 640 ALA A CA 1
ATOM 5084 C C . ALA A 1 640 ? -9.797 1.567 -31.307 1.00 40.69 640 ALA A C 1
ATOM 5086 O O . ALA A 1 640 ? -10.173 1.459 -30.136 1.00 40.69 640 ALA A O 1
ATOM 5087 N N . SER A 1 641 ? -8.930 2.509 -31.694 1.00 42.31 641 SER A N 1
ATOM 5088 C CA . SER A 1 641 ? -8.747 3.699 -30.881 1.00 42.31 641 SER A CA 1
ATOM 5089 C C . SER A 1 641 ? -10.131 4.324 -30.776 1.00 42.31 641 SER A C 1
ATOM 5091 O O . SER A 1 641 ? -10.883 4.336 -31.752 1.00 42.31 641 SER A O 1
ATOM 5093 N N . HIS A 1 642 ? -10.521 4.765 -29.582 1.00 39.62 642 HIS A N 1
ATOM 5094 C CA . HIS A 1 642 ? -11.732 5.557 -29.450 1.00 39.62 642 HIS A CA 1
ATOM 5095 C C . HIS A 1 642 ? -11.640 6.698 -30.462 1.00 39.62 642 HIS A C 1
ATOM 5097 O O . HIS A 1 642 ? -10.827 7.607 -30.304 1.00 39.62 642 HIS A O 1
ATOM 5103 N N . THR A 1 643 ? -12.439 6.606 -31.524 1.00 34.94 643 THR A N 1
ATOM 5104 C CA . THR A 1 643 ? -12.609 7.657 -32.512 1.00 34.94 643 THR A CA 1
ATOM 5105 C C . THR A 1 643 ? -13.203 8.838 -31.768 1.00 34.94 643 THR A C 1
ATOM 5107 O O . THR A 1 643 ? -14.418 8.925 -31.582 1.00 34.94 643 THR A O 1
ATOM 5110 N N . SER A 1 644 ? -12.339 9.728 -31.287 1.00 35.25 644 SER A N 1
ATOM 5111 C CA . SER A 1 644 ? -12.731 11.093 -30.993 1.00 35.25 644 SER A CA 1
ATOM 5112 C C . SER A 1 644 ? -13.188 11.671 -32.324 1.00 35.25 644 SER A C 1
ATOM 5114 O O . SER A 1 644 ? -12.374 11.944 -33.203 1.00 35.25 644 SER A O 1
ATOM 5116 N N . ARG A 1 645 ? -14.507 11.759 -32.513 1.00 37.22 645 ARG A N 1
ATOM 5117 C CA . ARG A 1 645 ? -15.106 12.517 -33.608 1.00 37.22 645 ARG A CA 1
ATOM 5118 C C . ARG A 1 645 ? -14.783 13.988 -33.368 1.00 37.22 645 ARG A C 1
ATOM 5120 O O . ARG A 1 645 ? -15.542 14.695 -32.719 1.00 37.22 645 ARG A O 1
ATOM 5127 N N . THR A 1 646 ? -13.648 14.426 -33.882 1.00 35.12 646 THR A N 1
ATOM 5128 C CA . THR A 1 646 ? -13.391 15.828 -34.190 1.00 35.12 646 THR A CA 1
ATOM 5129 C C . THR A 1 646 ? -13.054 15.871 -35.669 1.00 35.12 646 THR A C 1
ATOM 5131 O O . THR A 1 646 ? -11.983 15.434 -36.083 1.00 35.12 646 THR A O 1
ATOM 5134 N N . SER A 1 647 ? -14.028 16.303 -36.464 1.00 40.75 647 SER A N 1
ATOM 5135 C CA . SER A 1 647 ? -13.804 16.789 -37.820 1.00 40.75 647 SER A CA 1
ATOM 5136 C C . SER A 1 647 ? -12.790 17.940 -37.771 1.00 40.75 647 SER A C 1
ATOM 5138 O O . SER A 1 647 ? -12.866 18.759 -36.858 1.00 40.75 647 SER A O 1
ATOM 5140 N N . ASP A 1 648 ? -11.874 17.976 -38.741 1.00 40.31 648 ASP A N 1
ATOM 5141 C CA . ASP A 1 648 ? -10.967 19.093 -39.086 1.00 40.31 648 ASP A CA 1
ATOM 5142 C C . ASP A 1 648 ? -9.512 19.124 -38.575 1.00 40.31 648 ASP A C 1
ATOM 5144 O O . ASP A 1 648 ? -8.909 20.194 -38.521 1.00 40.31 648 ASP A O 1
ATOM 5148 N N . SER A 1 649 ? -8.843 17.991 -38.325 1.00 36.09 649 SER A N 1
ATOM 5149 C CA . SER A 1 649 ? -7.374 18.039 -38.150 1.00 36.09 649 SER A CA 1
ATOM 5150 C C . SER A 1 649 ? -6.600 16.799 -38.608 1.00 36.09 649 SER A C 1
ATOM 5152 O O . SER A 1 649 ? -6.230 15.960 -37.798 1.00 36.09 649 SER A O 1
ATOM 5154 N N . GLY A 1 650 ? -6.262 16.754 -39.906 1.00 35.69 650 GLY A N 1
ATOM 5155 C CA . GLY A 1 650 ? -5.135 15.983 -40.467 1.00 35.69 650 GLY A CA 1
ATOM 5156 C C . GLY A 1 650 ? -5.105 14.466 -40.189 1.00 35.69 650 GLY A C 1
ATOM 5157 O O . GLY A 1 650 ? -5.994 13.910 -39.548 1.00 35.69 650 GLY A O 1
ATOM 5158 N N . PRO A 1 651 ? -4.093 13.733 -40.688 1.00 36.34 651 PRO A N 1
ATOM 5159 C CA . PRO A 1 651 ? -3.904 12.348 -40.283 1.00 36.34 651 PRO A CA 1
ATOM 5160 C C . PRO A 1 651 ? -3.556 12.339 -38.790 1.00 36.34 651 PRO A C 1
ATOM 5162 O O . PRO A 1 651 ? -2.535 12.894 -38.385 1.00 36.34 651 PRO A O 1
ATOM 5165 N N . ILE A 1 652 ? -4.409 11.721 -37.968 1.00 42.31 652 ILE A N 1
ATOM 5166 C CA . ILE A 1 652 ? -4.152 11.483 -36.544 1.00 42.31 652 ILE A CA 1
ATOM 5167 C C . ILE A 1 652 ? -2.853 10.670 -36.452 1.00 42.31 652 ILE A C 1
ATOM 5169 O O . ILE A 1 652 ? -2.850 9.452 -36.646 1.00 42.31 652 ILE A O 1
ATOM 5173 N N . LEU A 1 653 ? -1.727 11.351 -36.215 1.00 41.06 653 LEU A N 1
ATOM 5174 C CA . LEU A 1 653 ? -0.448 10.715 -35.928 1.00 41.06 653 LEU A CA 1
ATOM 5175 C C . LEU A 1 653 ? -0.672 9.716 -34.793 1.00 41.06 653 LEU A C 1
ATOM 5177 O O . LEU A 1 653 ? -1.317 10.041 -33.795 1.00 41.06 653 LEU A O 1
ATOM 5181 N N . ARG A 1 654 ? -0.130 8.502 -34.938 1.00 52.28 654 ARG A N 1
ATOM 5182 C CA . ARG A 1 654 ? -0.156 7.436 -33.925 1.00 52.28 654 ARG A CA 1
ATOM 5183 C C . ARG A 1 654 ? 0.703 7.796 -32.695 1.00 52.28 654 ARG A C 1
ATOM 5185 O O . ARG A 1 654 ? 1.589 7.040 -32.312 1.00 52.28 654 ARG A O 1
ATOM 5192 N N . LEU A 1 655 ? 0.447 8.948 -32.076 1.00 48.06 655 LEU A N 1
ATOM 5193 C CA . LEU A 1 655 ? 1.100 9.462 -30.868 1.00 48.06 655 LEU A CA 1
ATOM 5194 C C . LEU A 1 655 ? 0.995 8.468 -29.697 1.00 48.06 655 LEU A C 1
ATOM 5196 O O . LEU A 1 655 ? 1.859 8.444 -28.829 1.00 48.06 655 LEU A O 1
ATOM 5200 N N . ASP A 1 656 ? -0.012 7.588 -29.717 1.00 53.56 656 ASP A N 1
ATOM 5201 C CA . ASP A 1 656 ? -0.216 6.522 -28.728 1.00 53.56 656 ASP A CA 1
ATOM 5202 C C . ASP A 1 656 ? 0.806 5.359 -28.804 1.00 53.56 656 ASP A C 1
ATOM 5204 O O . ASP A 1 656 ? 0.781 4.485 -27.937 1.00 53.56 656 ASP A O 1
ATOM 5208 N N . LEU A 1 657 ? 1.694 5.319 -29.812 1.00 65.69 657 LEU A N 1
ATOM 5209 C CA . LEU A 1 657 ? 2.749 4.295 -29.960 1.00 65.69 657 LEU A CA 1
ATOM 5210 C C . LEU A 1 657 ? 4.133 4.742 -29.454 1.00 65.69 657 LEU A C 1
ATOM 5212 O O . LEU A 1 657 ? 5.080 3.955 -29.490 1.00 65.69 657 LEU A O 1
ATOM 5216 N N . GLY A 1 658 ? 4.267 5.993 -29.006 1.00 79.00 658 GLY A N 1
ATOM 5217 C CA . GLY A 1 658 ? 5.525 6.519 -28.478 1.00 79.00 658 GLY A CA 1
ATOM 5218 C C . GLY A 1 658 ? 5.918 5.927 -27.113 1.00 79.00 658 GLY A C 1
ATOM 5219 O O . GLY A 1 658 ? 5.129 5.220 -26.476 1.00 79.00 658 GLY A O 1
ATOM 5220 N N . PRO A 1 659 ? 7.138 6.222 -26.628 1.00 90.62 659 PRO A N 1
ATOM 5221 C CA . PRO A 1 659 ? 7.588 5.800 -25.306 1.00 90.62 659 PRO A CA 1
ATOM 5222 C C . PRO A 1 659 ? 6.648 6.266 -24.194 1.00 90.62 659 PRO A C 1
ATOM 5224 O O . PRO A 1 659 ? 6.321 7.448 -24.078 1.00 90.62 659 PRO A O 1
ATOM 5227 N N . ASN A 1 660 ? 6.249 5.336 -23.329 1.00 91.94 660 ASN A N 1
ATOM 5228 C CA . ASN A 1 660 ? 5.478 5.661 -22.139 1.00 91.94 660 ASN A CA 1
ATOM 5229 C C . ASN A 1 660 ? 6.427 6.169 -21.043 1.00 91.94 660 ASN A C 1
ATOM 5231 O O . ASN A 1 660 ? 7.016 5.376 -20.306 1.00 91.94 660 ASN A O 1
ATOM 5235 N N . ARG A 1 661 ? 6.618 7.490 -20.964 1.00 94.38 661 ARG A N 1
ATOM 5236 C CA . ARG A 1 661 ? 7.474 8.127 -19.947 1.00 94.38 661 ARG A CA 1
ATOM 5237 C C . ARG A 1 661 ? 6.922 7.876 -18.542 1.00 94.38 661 ARG A C 1
ATOM 5239 O O . ARG A 1 661 ? 5.728 8.048 -18.298 1.00 94.38 661 ARG A O 1
ATOM 5246 N N . ALA A 1 662 ? 7.788 7.495 -17.608 1.00 96.25 662 ALA A N 1
ATOM 5247 C CA . ALA A 1 662 ? 7.422 7.464 -16.202 1.00 96.25 662 ALA A CA 1
ATOM 5248 C C . ALA A 1 662 ? 7.264 8.907 -15.709 1.00 96.25 662 ALA A C 1
ATOM 5250 O O . ALA A 1 662 ? 8.197 9.702 -15.801 1.00 96.25 662 ALA A O 1
ATOM 5251 N N . ARG A 1 663 ? 6.089 9.244 -15.169 1.00 94.44 663 ARG A N 1
ATOM 5252 C CA . ARG A 1 663 ? 5.929 10.480 -14.386 1.00 94.44 663 ARG A CA 1
ATOM 5253 C C . ARG A 1 663 ? 6.875 10.470 -13.173 1.00 94.44 663 ARG A C 1
ATOM 5255 O O . ARG A 1 663 ? 7.328 9.403 -12.752 1.00 94.44 663 ARG A O 1
ATOM 5262 N N . TRP A 1 664 ? 7.182 11.647 -12.627 1.00 94.00 664 TRP A N 1
ATOM 5263 C CA . TRP A 1 664 ? 8.260 11.833 -11.646 1.00 94.00 664 TRP A CA 1
ATOM 5264 C C . TRP A 1 664 ? 8.138 10.985 -10.374 1.00 94.00 664 TRP A C 1
ATOM 5266 O O . TRP A 1 664 ? 9.151 10.522 -9.857 1.00 94.00 664 TRP A O 1
ATOM 5276 N N . ASP A 1 665 ? 6.929 10.688 -9.901 1.00 90.88 665 ASP A N 1
ATOM 5277 C CA . ASP A 1 665 ? 6.706 9.756 -8.787 1.00 90.88 665 ASP A CA 1
ATOM 5278 C C . ASP A 1 665 ? 7.112 8.312 -9.129 1.00 90.88 665 ASP A C 1
ATOM 5280 O O . ASP A 1 665 ? 7.743 7.650 -8.306 1.00 90.88 665 ASP A O 1
ATOM 5284 N N . TYR A 1 666 ? 6.833 7.820 -10.341 1.00 95.38 666 TYR A N 1
ATOM 5285 C CA . TYR A 1 666 ? 7.327 6.516 -10.797 1.00 95.38 666 TYR A CA 1
ATOM 5286 C C . TYR A 1 666 ? 8.825 6.532 -11.081 1.00 95.38 666 TYR A C 1
ATOM 5288 O O . TYR A 1 666 ? 9.510 5.576 -10.725 1.00 95.38 666 TYR A O 1
ATOM 5296 N N . HIS A 1 667 ? 9.356 7.617 -11.647 1.00 96.56 667 HIS A N 1
ATOM 5297 C CA . HIS A 1 667 ? 10.802 7.785 -11.789 1.00 96.56 667 HIS A CA 1
ATOM 5298 C C . HIS A 1 667 ? 11.498 7.686 -10.421 1.00 96.56 667 HIS A C 1
ATOM 5300 O O . HIS A 1 667 ? 12.471 6.946 -10.256 1.00 96.56 667 HIS A O 1
ATOM 5306 N N . ALA A 1 668 ? 10.924 8.329 -9.400 1.00 93.62 668 ALA A N 1
ATOM 5307 C CA . ALA A 1 668 ? 11.395 8.241 -8.028 1.00 93.62 668 ALA A CA 1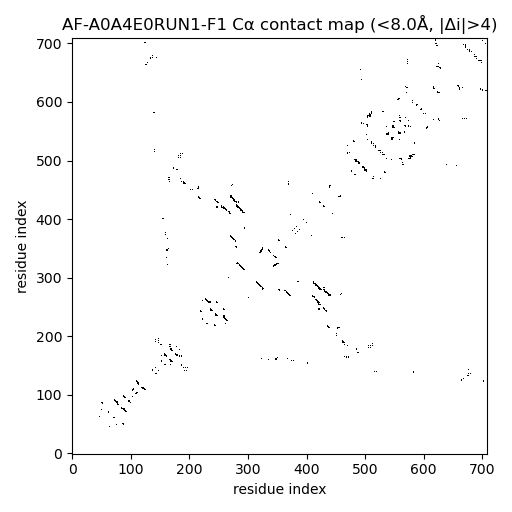
ATOM 5308 C C . ALA A 1 668 ? 11.259 6.841 -7.421 1.00 93.62 668 ALA A C 1
ATOM 5310 O O . ALA A 1 668 ? 12.142 6.413 -6.672 1.00 93.62 668 ALA A O 1
ATOM 5311 N N . VAL A 1 669 ? 10.197 6.098 -7.750 1.00 93.50 669 VAL A N 1
ATOM 5312 C CA . VAL A 1 669 ? 10.091 4.674 -7.402 1.00 93.50 669 VAL A CA 1
ATOM 5313 C C . VAL A 1 669 ? 11.245 3.897 -8.026 1.00 93.50 669 VAL A C 1
ATOM 5315 O O . VAL A 1 669 ? 11.942 3.205 -7.290 1.00 93.50 669 VAL A O 1
ATOM 5318 N N . HIS A 1 670 ? 11.512 4.055 -9.324 1.00 96.81 670 HIS A N 1
ATOM 5319 C CA . HIS A 1 670 ? 12.588 3.324 -9.990 1.00 96.81 670 HIS A CA 1
ATOM 5320 C C . HIS A 1 670 ? 13.961 3.603 -9.355 1.00 96.81 670 HIS A C 1
ATOM 5322 O O . HIS A 1 670 ? 14.709 2.670 -9.074 1.00 96.81 670 HIS A O 1
ATOM 5328 N N . ILE A 1 671 ? 14.267 4.865 -9.030 1.00 94.94 671 ILE A N 1
ATOM 5329 C CA . ILE A 1 671 ? 15.501 5.239 -8.317 1.00 94.94 671 ILE A CA 1
ATOM 5330 C C . ILE A 1 671 ? 15.592 4.530 -6.961 1.00 94.94 671 ILE A C 1
ATOM 5332 O O . ILE A 1 671 ? 16.620 3.933 -6.640 1.00 94.94 671 ILE A O 1
ATOM 5336 N N . ARG A 1 672 ? 14.521 4.568 -6.155 1.00 92.12 672 ARG A N 1
ATOM 5337 C CA . ARG A 1 672 ? 14.486 3.904 -4.839 1.00 92.12 672 ARG A CA 1
ATOM 5338 C C . ARG A 1 672 ? 14.687 2.397 -4.971 1.00 92.12 672 ARG A C 1
ATOM 5340 O O . ARG A 1 672 ? 15.405 1.818 -4.165 1.00 92.12 672 ARG A O 1
ATOM 5347 N N . GLN A 1 673 ? 14.084 1.777 -5.981 1.00 94.56 673 GLN A N 1
ATOM 5348 C CA . GLN A 1 673 ? 14.229 0.350 -6.244 1.00 94.56 673 GLN A CA 1
ATOM 5349 C C . GLN A 1 673 ? 15.667 -0.014 -6.634 1.00 94.56 673 GLN A C 1
ATOM 5351 O O . GLN A 1 673 ? 16.225 -0.941 -6.057 1.00 94.56 673 GLN A O 1
ATOM 5356 N N . LEU A 1 674 ? 16.303 0.742 -7.533 1.00 95.19 674 LEU A N 1
ATOM 5357 C CA . LEU A 1 674 ? 17.697 0.505 -7.923 1.00 95.19 674 LEU A CA 1
ATOM 5358 C C . LEU A 1 674 ? 18.672 0.683 -6.749 1.00 95.19 674 LEU A C 1
ATOM 5360 O O . LEU A 1 674 ? 19.574 -0.133 -6.581 1.00 95.19 674 LEU A O 1
ATOM 5364 N N . ARG A 1 675 ? 18.457 1.683 -5.883 1.00 92.69 675 ARG A N 1
ATOM 5365 C CA . ARG A 1 675 ? 19.251 1.851 -4.648 1.00 92.69 675 ARG A CA 1
ATOM 5366 C C . ARG A 1 675 ? 19.089 0.684 -3.672 1.00 92.69 675 ARG A C 1
ATOM 5368 O O . ARG A 1 675 ? 20.011 0.366 -2.935 1.00 92.69 675 ARG A O 1
ATOM 5375 N N . ILE A 1 676 ? 17.918 0.053 -3.640 1.00 92.19 676 ILE A N 1
ATOM 5376 C CA . ILE A 1 676 ? 17.693 -1.140 -2.814 1.00 92.19 676 ILE A CA 1
ATOM 5377 C C . ILE A 1 676 ? 18.353 -2.362 -3.460 1.00 92.19 676 ILE A C 1
ATOM 5379 O O . ILE A 1 676 ? 18.994 -3.144 -2.763 1.00 92.19 676 ILE A O 1
ATOM 5383 N N . LEU A 1 677 ? 18.270 -2.502 -4.786 1.00 94.25 677 LEU A N 1
ATOM 5384 C CA . LEU A 1 677 ? 18.958 -3.565 -5.519 1.00 94.25 677 LEU A CA 1
ATOM 5385 C C . LEU A 1 677 ? 20.478 -3.500 -5.347 1.00 94.25 677 LEU A C 1
ATOM 5387 O O . LEU A 1 677 ? 21.088 -4.544 -5.158 1.00 94.25 677 LEU A O 1
ATOM 5391 N N . SER A 1 678 ? 21.094 -2.312 -5.318 1.00 92.38 678 SER A N 1
ATOM 5392 C CA . SER A 1 678 ? 22.541 -2.195 -5.059 1.00 92.38 678 SER A CA 1
ATOM 5393 C C . SER A 1 678 ? 22.958 -2.709 -3.677 1.00 92.38 678 SER A C 1
ATOM 5395 O O . SER A 1 678 ? 24.112 -3.075 -3.489 1.00 92.38 678 SER A O 1
ATOM 5397 N N . VAL A 1 679 ? 22.031 -2.746 -2.714 1.00 89.31 679 VAL A N 1
ATOM 5398 C CA . VAL A 1 679 ? 22.268 -3.284 -1.365 1.00 89.31 679 VAL A CA 1
ATOM 5399 C C . VAL A 1 679 ? 21.983 -4.787 -1.307 1.00 89.31 679 VAL A C 1
ATOM 5401 O O . VAL A 1 679 ? 22.735 -5.530 -0.687 1.00 89.31 679 VAL A O 1
ATOM 5404 N N . ILE A 1 680 ? 20.915 -5.240 -1.965 1.00 89.75 680 ILE A N 1
ATOM 5405 C CA . ILE A 1 680 ? 20.512 -6.654 -2.027 1.00 89.75 680 ILE A CA 1
ATOM 5406 C C . ILE A 1 680 ? 21.498 -7.501 -2.848 1.00 89.75 680 ILE A C 1
ATOM 5408 O O . ILE A 1 680 ? 21.749 -8.655 -2.515 1.00 89.75 680 ILE A O 1
ATOM 5412 N N . ASP A 1 681 ? 22.052 -6.924 -3.912 1.00 89.31 681 ASP A N 1
ATOM 5413 C CA . ASP A 1 681 ? 22.918 -7.585 -4.893 1.00 89.31 681 ASP A CA 1
ATOM 5414 C C . ASP A 1 681 ? 24.396 -7.178 -4.711 1.00 89.31 681 ASP A C 1
ATOM 5416 O O . ASP A 1 681 ? 25.174 -7.265 -5.658 1.00 89.31 681 ASP A O 1
ATOM 5420 N N . ASN A 1 682 ? 24.774 -6.689 -3.518 1.00 80.69 682 ASN A N 1
ATOM 5421 C CA . ASN A 1 682 ? 26.017 -5.950 -3.222 1.00 80.69 682 ASN A CA 1
ATOM 5422 C C . ASN A 1 682 ? 27.334 -6.662 -3.590 1.00 80.69 682 ASN A C 1
ATOM 5424 O O . ASN A 1 682 ? 28.347 -5.992 -3.774 1.00 80.69 682 ASN A O 1
ATOM 5428 N N . TYR A 1 683 ? 27.336 -7.991 -3.697 1.00 81.25 683 TYR A N 1
ATOM 5429 C CA . TYR A 1 683 ? 28.511 -8.783 -4.079 1.00 81.25 683 TYR A CA 1
ATOM 5430 C C . TYR A 1 683 ? 28.575 -9.111 -5.579 1.00 81.25 683 TYR A C 1
ATOM 5432 O O . TYR A 1 683 ? 29.492 -9.805 -6.014 1.00 81.25 683 TYR A O 1
ATOM 5440 N N . SER A 1 684 ? 27.619 -8.637 -6.380 1.00 88.12 684 SER A N 1
ATOM 5441 C CA . SER A 1 684 ? 27.606 -8.842 -7.828 1.00 88.12 684 SER A CA 1
ATOM 5442 C C . SER A 1 684 ? 28.186 -7.649 -8.590 1.00 88.12 684 SER A C 1
ATOM 5444 O O . SER A 1 684 ? 28.134 -6.503 -8.143 1.00 88.12 684 SER A O 1
ATOM 5446 N N . ILE A 1 685 ? 28.623 -7.905 -9.824 1.00 88.00 685 ILE A N 1
ATOM 5447 C CA . ILE A 1 685 ? 28.996 -6.851 -10.779 1.00 88.00 685 ILE A CA 1
ATOM 5448 C C . ILE A 1 685 ? 27.815 -5.925 -11.139 1.00 88.00 685 ILE A C 1
ATOM 5450 O O . ILE A 1 685 ? 28.013 -4.785 -11.553 1.00 88.00 685 ILE A O 1
ATOM 5454 N N . ARG A 1 686 ? 26.569 -6.384 -10.954 1.00 95.06 686 ARG A N 1
ATOM 5455 C CA . ARG A 1 686 ? 25.359 -5.612 -11.269 1.00 95.06 686 ARG A CA 1
ATOM 5456 C C . ARG A 1 686 ? 25.094 -4.514 -10.235 1.00 95.06 686 ARG A C 1
ATOM 5458 O O . ARG A 1 686 ? 24.517 -3.489 -10.590 1.00 95.06 686 ARG A O 1
ATOM 5465 N N . ALA A 1 687 ? 25.554 -4.683 -8.989 1.00 92.81 687 ALA A N 1
ATOM 5466 C CA . ALA A 1 687 ? 25.377 -3.704 -7.910 1.00 92.81 687 ALA A CA 1
ATOM 5467 C C . ALA A 1 687 ? 25.828 -2.294 -8.310 1.00 92.81 687 ALA A C 1
ATOM 5469 O O . ALA A 1 687 ? 25.125 -1.308 -8.071 1.00 92.81 687 ALA A O 1
ATOM 5470 N N . GLU A 1 688 ? 26.987 -2.214 -8.965 1.00 93.00 688 GLU A N 1
ATOM 5471 C CA . GLU A 1 688 ? 27.559 -0.966 -9.457 1.00 93.00 688 GLU A CA 1
ATOM 5472 C C . GLU A 1 688 ? 26.691 -0.350 -10.565 1.00 93.00 688 GLU A C 1
ATOM 5474 O O . GLU A 1 688 ? 26.399 0.847 -10.532 1.00 93.00 688 GLU A O 1
ATOM 5479 N N . GLN A 1 689 ? 26.186 -1.166 -11.497 1.00 95.62 689 GLN A N 1
ATOM 5480 C CA . GLN A 1 689 ? 25.280 -0.718 -12.560 1.00 95.62 689 GLN A CA 1
ATOM 5481 C C . GLN A 1 689 ? 23.987 -0.108 -11.994 1.00 95.62 689 GLN A C 1
ATOM 5483 O O . GLN A 1 689 ? 23.532 0.939 -12.478 1.00 95.62 689 GLN A O 1
ATOM 5488 N N . TRP A 1 690 ? 23.406 -0.731 -10.962 1.00 95.94 690 TRP A N 1
ATOM 5489 C CA . TRP A 1 690 ? 22.217 -0.221 -10.272 1.00 95.94 690 TRP A CA 1
ATOM 5490 C C . TRP A 1 690 ? 22.481 1.155 -9.667 1.00 95.94 690 TRP A C 1
ATOM 5492 O O . TRP A 1 690 ? 21.701 2.084 -9.891 1.00 95.94 690 TRP A O 1
ATOM 5502 N N . LEU A 1 691 ? 23.601 1.306 -8.955 1.00 93.19 691 LEU A N 1
ATOM 5503 C CA . LEU A 1 691 ? 23.963 2.549 -8.279 1.00 93.19 691 LEU A CA 1
ATOM 5504 C C . LEU A 1 691 ? 24.283 3.674 -9.272 1.00 93.19 691 LEU A C 1
ATOM 5506 O O . LEU A 1 691 ? 23.781 4.788 -9.116 1.00 93.19 691 LEU A O 1
ATOM 5510 N N . ILE A 1 692 ? 25.055 3.389 -10.325 1.00 94.44 692 ILE A N 1
ATOM 5511 C CA . ILE A 1 692 ? 25.369 4.356 -11.389 1.00 94.44 692 ILE A CA 1
ATOM 5512 C C . ILE A 1 692 ? 24.083 4.858 -12.049 1.00 94.44 692 ILE A C 1
ATOM 5514 O O . ILE A 1 692 ? 23.909 6.065 -12.236 1.00 94.44 692 ILE A O 1
ATOM 5518 N N . THR A 1 693 ? 23.163 3.949 -12.379 1.00 96.50 693 THR A N 1
ATOM 5519 C CA . THR A 1 693 ? 21.890 4.318 -13.010 1.00 96.50 693 THR A CA 1
ATOM 5520 C C . THR A 1 693 ? 21.005 5.108 -12.051 1.00 96.50 693 THR A C 1
ATOM 5522 O O . THR A 1 693 ? 20.491 6.157 -12.430 1.00 96.50 693 THR A O 1
ATOM 5525 N N . ALA A 1 694 ? 20.890 4.686 -10.788 1.00 95.12 694 ALA A N 1
ATOM 5526 C CA . ALA A 1 694 ? 20.122 5.408 -9.776 1.00 95.12 694 ALA A CA 1
ATOM 5527 C C . ALA A 1 694 ? 20.646 6.833 -9.543 1.00 95.12 694 ALA A C 1
ATOM 5529 O O . ALA A 1 694 ? 19.849 7.762 -9.399 1.00 95.12 694 ALA A O 1
ATOM 5530 N N . ASN A 1 695 ? 21.967 7.025 -9.521 1.00 93.69 695 ASN A N 1
ATOM 5531 C CA . ASN A 1 695 ? 22.590 8.338 -9.356 1.00 93.69 695 ASN A CA 1
ATOM 5532 C C . ASN A 1 695 ? 22.321 9.237 -10.563 1.00 93.69 695 ASN A C 1
ATOM 5534 O O . ASN A 1 695 ? 21.871 10.368 -10.392 1.00 93.69 695 ASN A O 1
ATOM 5538 N N . ARG A 1 696 ? 22.509 8.712 -11.780 1.00 95.69 696 ARG A N 1
ATOM 5539 C CA . ARG A 1 696 ? 22.201 9.436 -13.019 1.00 95.69 696 ARG A CA 1
ATOM 5540 C C . ARG A 1 696 ? 20.726 9.842 -13.088 1.00 95.69 696 ARG A C 1
ATOM 5542 O O . ARG A 1 696 ? 20.426 10.993 -13.384 1.00 95.69 696 ARG A O 1
ATOM 5549 N N . TRP A 1 697 ? 19.817 8.932 -12.744 1.00 96.31 697 TRP A N 1
ATOM 5550 C CA . TRP A 1 697 ? 18.378 9.203 -12.684 1.00 96.31 697 TRP A CA 1
ATOM 5551 C C . TRP A 1 697 ? 18.025 10.220 -11.596 1.00 96.31 697 TRP A C 1
ATOM 5553 O O . TRP A 1 697 ? 17.223 11.115 -11.829 1.00 96.31 697 TRP A O 1
ATOM 5563 N N . THR A 1 698 ? 18.692 10.172 -10.440 1.00 94.19 698 THR A N 1
ATOM 5564 C CA . THR A 1 698 ? 18.537 11.214 -9.409 1.00 94.19 698 THR A CA 1
ATOM 5565 C C . THR A 1 698 ? 18.897 12.595 -9.968 1.00 94.19 698 THR A C 1
ATOM 5567 O O . THR A 1 698 ? 18.169 13.553 -9.725 1.00 94.19 698 THR A O 1
ATOM 5570 N N . SER A 1 699 ? 19.965 12.711 -10.765 1.00 93.31 699 SER A N 1
ATOM 5571 C CA . SER A 1 699 ? 20.343 13.980 -11.402 1.00 93.31 699 SER A CA 1
ATOM 5572 C C . SER A 1 699 ? 19.306 14.477 -12.417 1.00 93.31 699 SER A C 1
ATOM 5574 O O . SER A 1 699 ? 19.122 15.685 -12.556 1.00 93.31 699 SER A O 1
ATOM 5576 N N . TYR A 1 700 ? 18.584 13.588 -13.107 1.00 95.06 700 TYR A N 1
ATOM 5577 C CA . TYR A 1 700 ? 17.514 13.998 -14.029 1.00 95.06 700 TYR A CA 1
ATOM 5578 C C . TYR A 1 700 ? 16.413 14.796 -13.322 1.00 95.06 700 TYR A C 1
ATOM 5580 O O . TYR A 1 700 ? 15.872 15.740 -13.891 1.00 95.06 700 TYR A O 1
ATOM 5588 N N . MET A 1 701 ? 16.158 14.517 -12.042 1.00 91.94 701 MET A N 1
ATOM 5589 C CA . MET A 1 701 ? 15.186 15.262 -11.232 1.00 91.94 701 MET A CA 1
ATOM 5590 C C . MET A 1 701 ? 15.600 16.708 -10.927 1.00 91.94 701 MET A C 1
ATOM 5592 O O . MET A 1 701 ? 14.781 17.482 -10.433 1.00 91.94 701 MET A O 1
ATOM 5596 N N . THR A 1 702 ? 16.847 17.087 -11.217 1.00 90.19 702 THR A N 1
ATOM 5597 C CA . THR A 1 702 ? 17.348 18.465 -11.109 1.00 90.19 702 THR A CA 1
ATOM 5598 C C . THR A 1 702 ? 17.619 19.094 -12.479 1.00 90.19 702 THR A C 1
ATOM 5600 O O . THR A 1 702 ? 18.284 20.123 -12.556 1.00 90.19 702 THR A O 1
ATOM 5603 N N . GLY A 1 703 ? 17.125 18.489 -13.565 1.00 89.25 703 GLY A N 1
ATOM 5604 C CA . GLY A 1 703 ? 17.265 18.998 -14.933 1.00 89.25 703 GLY A CA 1
ATOM 5605 C C . GLY A 1 703 ? 18.564 18.607 -15.640 1.00 89.25 703 GLY A C 1
ATOM 5606 O O . GLY A 1 703 ? 18.809 19.069 -16.755 1.00 89.25 703 GLY A O 1
ATOM 5607 N N . PHE A 1 704 ? 19.397 17.752 -15.034 1.00 93.38 704 PHE A N 1
ATOM 5608 C CA . PHE A 1 704 ? 20.529 17.153 -15.743 1.00 93.38 704 PHE A CA 1
ATOM 5609 C C . PHE A 1 704 ? 20.025 16.322 -16.929 1.00 93.38 704 PHE A C 1
ATOM 5611 O O . PHE A 1 704 ? 18.966 15.697 -16.864 1.00 93.38 704 PHE A O 1
ATOM 5618 N N . ARG A 1 705 ? 20.813 16.269 -18.001 1.00 94.81 705 ARG A N 1
ATOM 5619 C CA . ARG A 1 705 ? 20.578 15.394 -19.151 1.00 94.81 705 ARG A CA 1
ATOM 5620 C C . ARG A 1 705 ? 21.866 14.655 -19.471 1.00 94.81 705 ARG A C 1
ATOM 5622 O O . ARG A 1 705 ? 22.951 15.210 -19.299 1.00 94.81 705 ARG A O 1
ATOM 5629 N N . SER A 1 706 ? 21.763 13.413 -19.935 1.00 92.94 706 SER A N 1
ATOM 5630 C CA . SER A 1 706 ? 22.931 12.716 -20.475 1.00 92.94 706 SER A CA 1
ATOM 5631 C C . SER A 1 706 ? 23.537 13.536 -21.623 1.00 92.94 706 SER A C 1
ATOM 5633 O O . SER A 1 706 ? 22.768 14.112 -22.400 1.00 92.94 706 SER A O 1
ATOM 5635 N N . PRO A 1 707 ? 24.876 13.583 -21.759 1.00 92.69 707 PRO A N 1
ATOM 5636 C CA . PRO A 1 707 ? 25.519 14.294 -22.858 1.00 92.69 707 PRO A CA 1
ATOM 5637 C C . PRO A 1 707 ? 24.978 13.849 -24.220 1.00 92.69 707 PRO A C 1
ATOM 5639 O O . PRO A 1 707 ? 24.761 12.655 -24.438 1.00 92.69 707 PRO A O 1
ATOM 5642 N N . HIS A 1 708 ? 24.773 14.809 -25.121 1.00 92.38 708 HIS A N 1
ATOM 5643 C CA . HIS A 1 708 ? 24.648 14.521 -26.548 1.00 92.38 708 HIS A CA 1
ATOM 5644 C C . HIS A 1 708 ? 26.045 14.468 -27.185 1.00 92.38 708 HIS A C 1
ATOM 5646 O O . HIS A 1 708 ? 27.031 14.845 -26.546 1.00 92.38 708 HIS A O 1
ATOM 5652 N N . ASN A 1 709 ? 26.125 13.952 -28.410 1.00 87.81 709 ASN A N 1
ATOM 5653 C CA . ASN A 1 709 ? 27.366 13.865 -29.181 1.00 87.81 709 ASN A CA 1
ATOM 5654 C C . ASN A 1 709 ? 27.864 15.220 -29.690 1.00 87.81 709 ASN A C 1
ATOM 5656 O O . ASN A 1 709 ? 27.062 16.187 -29.713 1.00 87.81 709 ASN A O 1
#

pLDDT: mean 78.36, std 20.93, range [26.02, 98.81]

Mean predicted aligned error: 13.17 Å

Radius of gyration: 30.86 Å; Cα contacts (8 Å, |Δi|>4): 1217; chains: 1; bounding box: 117×85×78 Å

Solvent-accessible surface area (backbone atoms only — not comparable to full-atom values): 40171 Å² total; per-residue (Å²): 140,86,82,94,84,72,61,73,64,52,53,49,50,50,50,50,50,50,49,49,51,50,51,52,58,60,62,65,53,72,83,65,78,73,80,72,86,70,92,72,89,85,76,52,76,67,58,52,54,57,66,72,67,63,67,98,70,84,92,83,81,82,54,82,84,64,102,56,100,66,86,54,47,67,44,85,35,81,41,74,56,96,91,39,80,43,81,71,22,32,27,43,68,84,76,44,80,48,73,48,65,72,57,52,27,67,76,68,65,36,42,68,54,72,43,79,93,74,76,40,74,48,76,36,54,38,94,59,90,74,77,88,71,68,74,93,70,83,44,58,75,57,54,52,80,72,27,61,78,55,64,58,75,61,36,82,45,36,58,48,63,45,47,48,63,36,36,49,27,28,29,77,83,42,82,88,50,42,71,37,56,48,62,24,27,51,38,15,35,16,26,46,21,41,34,54,51,51,54,54,58,55,74,74,51,86,77,88,88,90,84,95,71,87,43,44,44,54,49,52,60,26,61,76,68,53,53,62,36,47,78,46,87,46,89,31,53,52,69,45,99,86,48,29,40,36,36,23,42,64,100,84,62,72,72,88,53,50,16,36,34,42,34,44,74,60,97,53,57,50,39,35,42,34,37,30,29,34,65,33,15,30,56,14,31,43,33,42,30,34,39,37,48,64,74,89,64,91,80,74,98,62,78,93,74,89,76,95,57,94,73,60,72,83,47,56,46,68,34,37,46,29,43,33,20,30,57,82,89,53,84,83,64,64,64,62,49,69,40,84,89,75,34,33,34,38,32,41,14,60,76,44,32,70,65,90,66,87,74,98,62,81,80,72,66,48,50,38,52,40,51,51,61,61,54,49,43,59,63,57,34,50,65,75,61,64,46,48,84,81,47,68,92,82,53,53,91,93,54,69,65,60,74,71,95,44,81,67,73,69,70,25,33,29,60,46,34,43,33,33,27,21,10,81,56,59,101,48,9,14,30,41,33,73,41,46,33,39,12,39,57,72,87,76,44,52,78,69,48,58,56,70,42,59,57,63,41,46,43,49,31,22,49,46,34,20,50,23,25,42,53,47,52,63,74,56,43,42,98,72,28,39,59,52,33,80,54,64,48,81,47,91,88,49,70,63,39,60,54,60,43,40,26,24,26,30,44,9,37,43,22,38,35,18,47,30,45,18,73,72,69,69,44,61,69,33,44,54,48,33,61,43,37,51,57,33,64,78,25,38,40,92,71,70,14,17,24,41,46,58,94,74,33,86,82,29,48,39,45,17,37,57,52,43,77,62,48,37,61,35,49,65,27,28,55,40,22,42,50,8,25,46,25,47,32,49,52,35,69,73,35,85,88,47,79,78,76,65,36,52,59,56,27,53,47,38,53,53,22,45,66,73,49,50,68,79,32,52,72,48,56,50,33,39,39,35,43,46,49,77,43,62,70,86,66,91,77,74,63,77,69,83,79,74,88,64,90,91,69,78,84,78,70,72,69,89,57,50,75,46,66,32,55,55,66,54,37,50,47,47,34,54,50,25,47,48,45,25,60,76,37,56,92,45,85,58,16,58,55,29,41,54,49,23,52,55,50,56,40,21,49,70,64,43,58,60,83,76,133